Protein AF-A0A401GFE0-F1 (afdb_monomer)

Secondary structure (DSSP, 8-state):
-PPEEEETTT--TTT--SSSSS-BS-HHHHHHHHTTS-EEEESSTTSPPBPPPHHHHHHHHHHHHHHHHHHHHHHHHHHHHHHHHHHHHHHHHHHTT------TTSPPPEE--GGG-GGGTTSEEEEEEEEEEEEEETTEEEEEEE-SS-EEEEEEEGGGGSSHHHHH--TT-EEEEEEEEEEPPTT---GGGEEEEEEEEEEEEPPP-GGGSHHHHS-TTS-HHHHHHTHHHHTTSHHHHHHHHHHHHHHHHHHHHHHTTTPEE----SEESS-SS-GGG--EEEETTEEEEE-S--HHHHHHHHHHHSSEEEEEEEE-------SS--SEEEEEEEEEES--HHHHHHHHHHHHHHHHHHHHHSHHHHHHHHHH-TT--PPPSSPEEEEHHHHHHHHHHTT--EE-B-TTSPBPB-TTSSB-EE---TT----HHHHHHHHHHHTS-EEEE--BGGGS-TTBPBPSS---SS--BBSEEEEEETTTEEEEEEEEB---HHHHHHHHHHTT--SGGGHHHHHHHHSS---EEEEEEEHHHHHHHHHTPPPPSS--B-TTT--B-------SS---PPP---TT---S--SPP---HHHHHHHHHHHHHHHHHHHHTS-SS--HHHHHHHHHHHHHHHHH-S-HHHHHHHHHHHHHSPPP-S-HHHHHHHHHHHHHHHHHHTTPPPP-GGGHHHHH-----S--TT--------TT-TT--TTB-TTT-PBPPSS--

Organism: NCBI:txid139825

pLDDT: mean 83.38, std 16.64, range [25.67, 98.81]

Solvent-accessible surface area (backbone atoms only — not comparable to full-atom values): 41837 Å² total; per-residue (Å²): 128,73,68,31,26,26,23,64,68,79,31,31,76,88,80,34,78,24,37,90,92,35,14,15,24,40,67,21,59,48,38,56,75,57,54,89,48,56,54,29,36,26,74,45,90,89,53,71,73,35,74,66,52,73,68,56,50,56,53,21,49,59,45,16,57,51,50,49,55,51,48,54,49,50,52,49,55,51,50,54,51,50,53,51,49,54,52,51,53,50,52,46,61,57,12,65,73,50,78,85,71,78,67,84,88,54,76,82,56,46,74,54,57,65,65,67,41,76,92,43,56,77,33,43,31,30,40,62,31,28,28,71,42,77,46,80,54,95,69,35,34,40,34,33,34,30,64,88,63,39,51,38,39,33,40,26,50,62,73,64,37,49,18,39,65,53,75,64,62,37,58,64,15,28,35,41,43,28,24,41,26,38,68,51,58,91,96,60,87,47,50,89,52,29,35,32,46,44,75,37,69,48,79,76,44,84,37,55,60,74,79,66,13,63,69,65,76,50,51,96,82,56,52,71,68,58,48,44,62,42,29,76,60,48,47,72,38,72,66,50,37,41,50,55,53,44,50,56,50,48,57,51,28,42,53,51,38,41,46,75,68,68,33,43,81,54,85,74,74,51,72,30,85,72,78,74,85,58,80,84,30,56,48,75,48,77,57,91,90,36,82,32,27,44,27,62,62,60,59,71,57,45,60,65,38,30,94,79,66,42,31,32,30,35,78,44,70,22,30,39,50,62,98,61,91,56,80,78,63,56,51,56,41,53,32,39,35,38,32,40,62,77,47,53,66,66,53,51,54,53,48,53,51,48,43,56,53,47,21,52,47,54,38,58,71,37,69,67,46,33,49,42,34,44,70,54,20,75,82,70,70,84,83,73,80,80,63,45,77,40,45,42,70,57,45,39,52,50,34,45,78,69,71,48,61,45,70,35,58,48,101,85,70,47,77,38,58,42,101,86,70,45,73,32,73,36,72,64,53,94,88,60,80,77,50,74,69,60,45,28,54,50,30,46,73,67,66,45,47,31,37,41,25,44,43,48,47,91,83,47,62,72,59,52,18,66,46,84,90,55,50,88,71,95,53,51,27,18,42,32,38,33,39,27,34,45,93,67,18,74,36,31,47,32,32,26,41,57,44,48,53,69,61,45,55,50,31,30,60,72,75,70,48,77,58,77,88,40,47,75,59,56,42,48,37,69,71,75,50,57,51,27,34,37,38,41,26,47,53,66,48,54,49,23,59,51,34,69,44,76,63,80,71,88,61,46,54,42,86,84,77,21,46,68,78,69,88,74,90,76,70,94,62,76,79,74,71,81,76,80,74,74,88,83,81,89,85,72,64,73,36,56,77,61,86,52,67,67,60,49,52,51,51,49,54,53,48,53,51,52,51,51,39,49,23,69,65,39,52,65,80,50,53,73,67,57,31,52,50,52,47,48,48,58,59,50,43,26,24,65,32,73,38,19,62,59,14,51,52,48,43,53,46,43,72,67,53,62,81,45,53,76,21,14,66,46,26,32,50,44,52,45,51,55,50,35,58,52,23,57,76,69,74,41,79,77,72,67,70,87,49,47,67,83,74,45,65,81,87,75,75,92,72,71,96,78,73,89,70,78,84,79,82,71,95,77,74,88,80,79,62,87,61,37,40,93,89,78,68,47,74,65,76,94,80,79,135

InterPro domains:
  IPR002312 Aspartyl/Asparaginyl-tRNA synthetase, class IIb [PR01042] (294-306)
  IPR002312 Aspartyl/Asparaginyl-tRNA synthetase, class IIb [PR01042] (310-323)
  IPR002312 Aspartyl/Asparaginyl-tRNA synthetase, class IIb [PR01042] (482-498)
  IPR002312 Aspartyl/Asparaginyl-tRNA synthetase, class IIb [PR01042] (522-536)
  IPR004364 Aminoacyl-tRNA synthetase, class II (D/K/N) [PF00152] (225-542)
  IPR004365 OB-fold nucleic acid binding domain, AA-tRNA synthetase-type [PF01336] (126-204)
  IPR004522 Asparagine-tRNA ligase [TIGR00457] (120-543)
  IPR006195 Aminoacyl-tRNA synthetase, class II [PS50862] (244-559)
  IPR012340 Nucleic acid-binding, OB-fold [G3DSA:2.40.50.140] (96-210)
  IPR012340 Nucleic acid-binding, OB-fold [SSF50249] (94-208)
  IPR017905 ERV/ALR sulfhydryl oxidase domain [PF04777] (60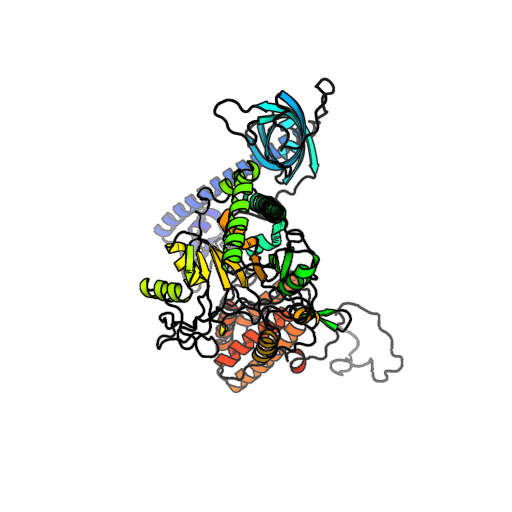5-696)
  IPR017905 ERV/ALR sulfhydryl oxidase domain [PS51324] (596-696)
  IPR036774 ERV/ALR sulfhydryl oxidase domain superfamily [G3DSA:1.20.120.310] (593-706)
  IPR036774 ERV/ALR sulfhydryl oxidase domain superfamily [SSF69000] (595-703)
  IPR045864 Class II Aminoacyl-tRNA synthetase/Biotinyl protein ligase (BPL) and lipoyl protein ligase (LPL) [G3DSA:3.30.930.10] (216-549)
  IPR045864 Class II Aminoacyl-tRNA synthetase/Biotinyl protein ligase (BPL) and lipoyl protein ligase (LPL) [SSF55681] (225-541)
  IPR048952 Asparagine--tRNA ligase, N-terminal domain [PF20917] (20-107)

Structure (mmCIF, N/CA/C/O backbone):
data_AF-A0A401GFE0-F1
#
_entry.id   AF-A0A401GFE0-F1
#
loop_
_atom_site.group_PDB
_atom_site.id
_atom_site.type_symbol
_atom_site.label_atom_id
_atom_site.label_alt_id
_atom_site.label_comp_id
_atom_site.label_asym_id
_atom_site.label_entity_id
_atom_site.label_seq_id
_atom_site.pdbx_PDB_ins_code
_atom_site.Cartn_x
_atom_site.Cartn_y
_atom_site.Cartn_z
_atom_site.occupancy
_atom_site.B_iso_or_equiv
_atom_site.auth_seq_id
_atom_site.auth_comp_id
_atom_site.auth_asym_id
_atom_site.auth_atom_id
_atom_site.pdbx_PDB_model_num
ATOM 1 N N . MET A 1 1 ? 7.382 19.260 73.374 1.00 53.31 1 MET A N 1
ATOM 2 C CA . MET A 1 1 ? 7.246 19.299 71.902 1.00 53.31 1 MET A CA 1
ATOM 3 C C . MET A 1 1 ? 8.637 19.106 71.333 1.00 53.31 1 MET A C 1
ATOM 5 O O . MET A 1 1 ? 9.544 19.758 71.833 1.00 53.31 1 MET A O 1
ATOM 9 N N . ALA A 1 2 ? 8.827 18.162 70.412 1.00 71.62 2 ALA A N 1
ATOM 10 C CA . ALA A 1 2 ? 10.129 17.953 69.784 1.00 71.62 2 ALA A CA 1
ATOM 11 C C . ALA A 1 2 ? 10.441 19.132 68.850 1.00 71.62 2 ALA A C 1
ATOM 13 O O . ALA A 1 2 ? 9.547 19.607 68.150 1.00 71.62 2 ALA A O 1
ATOM 14 N N . THR A 1 3 ? 11.679 19.619 68.876 1.00 81.31 3 THR A N 1
ATOM 15 C CA . THR A 1 3 ? 12.129 20.688 67.980 1.00 81.31 3 THR A CA 1
ATOM 16 C C . THR A 1 3 ? 12.295 20.133 66.569 1.00 81.31 3 THR A C 1
ATOM 18 O O . THR A 1 3 ? 13.012 19.150 66.373 1.00 81.31 3 THR A O 1
ATOM 21 N N . ILE A 1 4 ? 11.628 20.751 65.597 1.00 87.31 4 ILE A N 1
ATOM 22 C CA . ILE A 1 4 ? 11.638 20.328 64.196 1.00 87.31 4 ILE A CA 1
ATOM 23 C C . ILE A 1 4 ? 12.771 21.032 63.456 1.00 87.31 4 ILE A C 1
ATOM 25 O O . ILE A 1 4 ? 12.915 22.248 63.546 1.00 87.31 4 ILE A O 1
ATOM 29 N N . HIS A 1 5 ? 13.565 20.268 62.714 1.00 85.50 5 HIS A N 1
ATOM 30 C CA . HIS A 1 5 ? 14.725 20.769 61.985 1.00 85.50 5 HIS A CA 1
ATOM 31 C C . HIS A 1 5 ? 14.401 20.909 60.496 1.00 85.50 5 HIS A C 1
ATOM 33 O O . HIS A 1 5 ? 13.851 19.992 59.879 1.00 85.50 5 HIS A O 1
ATOM 39 N N . VAL A 1 6 ? 14.735 22.069 59.933 1.00 83.50 6 VAL A N 1
ATOM 40 C CA . VAL A 1 6 ? 14.603 22.390 58.511 1.00 83.50 6 VAL A CA 1
ATOM 41 C C . VAL A 1 6 ? 15.976 22.735 57.951 1.00 83.50 6 VAL A C 1
ATOM 43 O O . VAL A 1 6 ? 16.683 23.586 58.485 1.00 83.50 6 VAL A O 1
ATOM 46 N N . ASP A 1 7 ? 16.345 22.092 56.858 1.00 84.19 7 ASP A N 1
ATOM 47 C CA . ASP A 1 7 ? 17.557 22.377 56.110 1.00 84.19 7 ASP A CA 1
ATOM 48 C C . ASP A 1 7 ? 17.154 22.748 54.686 1.00 84.19 7 ASP A C 1
ATOM 50 O O . ASP A 1 7 ? 16.790 21.885 53.888 1.00 84.19 7 ASP A O 1
ATOM 54 N N . GLU A 1 8 ? 17.218 24.044 54.369 1.00 82.12 8 GLU A N 1
ATOM 55 C CA . GLU A 1 8 ? 16.790 24.568 53.064 1.00 82.12 8 GLU A CA 1
ATOM 56 C C . GLU A 1 8 ? 17.655 24.049 51.900 1.00 82.12 8 GLU A C 1
ATOM 58 O O . GLU A 1 8 ? 17.261 24.160 50.738 1.00 82.12 8 GLU A O 1
ATOM 63 N N . SER A 1 9 ? 18.823 23.474 52.203 1.00 78.44 9 SER A N 1
ATOM 64 C CA . SER A 1 9 ? 19.829 23.055 51.227 1.00 78.44 9 SER A CA 1
ATOM 65 C C . SER A 1 9 ? 19.937 21.538 51.048 1.00 78.44 9 SER A C 1
ATOM 67 O O . SER A 1 9 ? 20.085 21.078 49.917 1.00 78.44 9 SER A O 1
ATOM 69 N N . ALA A 1 10 ? 19.844 20.762 52.131 1.00 80.19 10 ALA A N 1
ATOM 70 C CA . ALA A 1 10 ? 20.035 19.308 52.128 1.00 80.19 10 ALA A CA 1
ATOM 71 C C . ALA A 1 10 ? 18.836 18.509 52.679 1.00 80.19 10 ALA A C 1
ATOM 73 O O . ALA A 1 10 ? 18.886 17.279 52.703 1.00 80.19 10 ALA A O 1
ATOM 74 N N . GLY A 1 11 ? 17.774 19.179 53.138 1.00 83.56 11 GLY A N 1
ATOM 75 C CA . GLY A 1 11 ? 16.557 18.531 53.629 1.00 83.56 11 GLY A CA 1
ATOM 76 C C . GLY A 1 11 ? 15.670 17.977 52.511 1.00 83.56 11 GLY A C 1
ATOM 77 O O . GLY A 1 11 ? 15.859 18.279 51.333 1.00 83.56 11 GLY A O 1
ATOM 78 N N . SER A 1 12 ? 14.666 17.183 52.892 1.00 80.88 12 SER A N 1
ATOM 79 C CA . SER A 1 12 ? 13.661 16.629 51.972 1.00 80.88 12 SER A CA 1
ATOM 80 C C . SER A 1 12 ? 12.264 16.747 52.573 1.00 80.88 12 SER A C 1
ATOM 82 O O . SER A 1 12 ? 12.030 16.297 53.694 1.00 80.88 12 SER A O 1
ATOM 84 N N . ASP A 1 13 ? 11.319 17.323 51.830 1.00 83.06 13 ASP A N 1
ATOM 85 C CA . ASP A 1 13 ? 9.907 17.371 52.238 1.00 83.06 13 ASP A CA 1
ATOM 86 C C . ASP A 1 13 ? 9.163 16.052 51.953 1.00 83.06 13 ASP A C 1
ATOM 88 O O . ASP A 1 13 ? 8.099 15.813 52.511 1.00 83.06 13 ASP A O 1
ATOM 92 N N . GLU A 1 14 ? 9.718 15.157 51.131 1.00 78.25 14 GLU A N 1
ATOM 93 C CA . GLU A 1 14 ? 9.094 13.861 50.819 1.00 78.25 14 GLU A CA 1
ATOM 94 C C . GLU A 1 14 ? 9.527 12.750 51.786 1.00 78.25 14 GLU A C 1
ATOM 96 O O . GLU A 1 14 ? 8.720 11.909 52.177 1.00 78.25 14 GLU A O 1
ATOM 101 N N . SER A 1 15 ? 10.801 12.747 52.190 1.00 81.31 15 SER A N 1
ATOM 102 C CA . SER A 1 15 ? 11.405 11.684 53.011 1.00 81.31 15 SER A CA 1
ATOM 103 C C . SER A 1 15 ? 11.910 12.157 54.379 1.00 81.31 15 SER A C 1
ATOM 105 O O . SER A 1 15 ? 12.318 11.330 55.201 1.00 81.31 15 SER A O 1
ATOM 107 N N . GLY A 1 16 ? 11.915 13.470 54.632 1.00 81.25 16 GLY A N 1
ATOM 108 C CA . GLY A 1 16 ? 12.325 14.052 55.908 1.00 81.25 16 GLY A CA 1
ATOM 109 C C . GLY A 1 16 ? 11.362 13.699 57.039 1.00 81.25 16 GLY A C 1
ATOM 110 O O . GLY A 1 16 ? 10.165 13.506 56.835 1.00 81.25 16 GLY A O 1
ATOM 111 N N . LYS A 1 17 ? 11.889 13.610 58.263 1.00 81.88 17 LYS A N 1
ATOM 112 C CA . LYS A 1 17 ? 11.097 13.366 59.483 1.00 81.88 17 LYS A CA 1
ATOM 113 C C . LYS A 1 17 ? 11.095 14.562 60.433 1.00 81.88 17 LYS A C 1
ATOM 115 O O . LYS A 1 17 ? 10.348 14.556 61.411 1.00 81.88 17 LYS A O 1
ATOM 120 N N . GLY A 1 18 ? 11.880 15.599 60.138 1.00 78.38 18 GLY A N 1
ATOM 121 C CA . GLY A 1 18 ? 12.027 16.786 60.979 1.00 78.38 18 GLY A CA 1
ATOM 122 C C . GLY A 1 18 ? 13.020 16.609 62.125 1.00 78.38 18 GLY A C 1
ATOM 123 O O . GLY A 1 18 ? 13.022 17.420 63.051 1.00 78.38 18 GLY A O 1
ATOM 124 N N . THR A 1 19 ? 13.849 15.563 62.082 1.00 83.19 19 THR A N 1
ATOM 125 C CA . THR A 1 19 ? 14.964 15.364 63.019 1.00 83.19 19 THR A CA 1
ATOM 126 C C . THR A 1 19 ? 16.244 15.988 62.451 1.00 83.19 19 THR A C 1
ATOM 128 O O . THR A 1 19 ? 16.296 16.245 61.248 1.00 83.19 19 THR A O 1
ATOM 131 N N . PRO A 1 20 ? 17.286 16.239 63.263 1.00 79.00 20 PRO A N 1
ATOM 132 C CA . PRO A 1 20 ? 18.558 16.772 62.766 1.00 79.00 20 PRO A CA 1
ATOM 133 C C . PRO A 1 20 ? 19.199 15.923 61.657 1.00 79.00 20 PRO A C 1
ATOM 135 O O . PRO A 1 20 ? 19.878 16.464 60.788 1.00 79.00 20 PRO A O 1
ATOM 138 N N . GLU A 1 21 ? 18.979 14.605 61.690 1.00 81.62 21 GLU A N 1
ATOM 139 C CA . GLU A 1 21 ? 19.520 13.628 60.737 1.00 81.62 21 GLU A CA 1
ATOM 140 C C . GLU A 1 21 ? 18.682 13.532 59.453 1.00 81.62 21 GLU A C 1
ATOM 142 O O . GLU A 1 21 ? 19.208 13.172 58.403 1.00 81.62 21 GLU A O 1
ATOM 147 N N . LEU A 1 22 ? 17.383 13.845 59.533 1.00 83.88 22 LEU A N 1
ATOM 148 C CA . LEU A 1 22 ? 16.439 13.852 58.410 1.00 83.88 22 LEU A CA 1
ATOM 149 C C . LEU A 1 22 ? 15.568 15.121 58.459 1.00 83.88 22 LEU A C 1
ATOM 151 O O . LEU A 1 22 ? 14.362 15.029 58.745 1.00 83.88 22 LEU A O 1
ATOM 155 N N . PRO A 1 23 ? 16.157 16.308 58.225 1.00 85.38 23 PRO A N 1
ATOM 156 C CA . PRO A 1 23 ? 15.435 17.569 58.301 1.00 85.38 23 PRO A CA 1
ATOM 157 C C . PRO A 1 23 ? 14.469 17.726 57.121 1.00 85.38 23 PRO A C 1
ATOM 159 O O . PRO A 1 23 ? 14.695 17.195 56.029 1.00 85.38 23 PRO A O 1
ATOM 162 N N . TYR A 1 24 ? 13.390 18.480 57.332 1.00 86.38 24 TYR A N 1
ATOM 163 C CA . TYR A 1 24 ? 12.534 18.910 56.220 1.00 86.38 24 TYR A CA 1
ATOM 164 C C . TYR A 1 24 ? 13.281 19.914 55.342 1.00 86.38 24 TYR A C 1
ATOM 166 O O . TYR A 1 24 ? 14.195 20.589 55.812 1.00 86.38 24 TYR A O 1
ATOM 174 N N . GLN A 1 25 ? 12.893 20.033 54.076 1.00 86.31 25 GLN A N 1
ATOM 175 C CA . GLN A 1 25 ? 13.513 20.980 53.154 1.00 86.31 25 GLN A CA 1
ATOM 176 C C . GLN A 1 25 ? 12.925 22.380 53.308 1.00 86.31 25 GLN A C 1
ATOM 178 O O . GLN A 1 25 ? 13.643 23.374 53.241 1.00 86.31 25 GLN A O 1
ATOM 183 N N . THR A 1 26 ? 11.611 22.488 53.522 1.00 85.81 26 THR A N 1
ATOM 184 C CA . THR A 1 26 ? 10.942 23.788 53.580 1.00 85.81 26 THR A CA 1
ATOM 185 C C . THR A 1 26 ? 10.274 24.061 54.920 1.00 85.81 26 THR A C 1
ATOM 187 O O . THR A 1 26 ? 9.599 23.230 55.531 1.00 85.81 26 THR A O 1
ATOM 190 N N . LEU A 1 27 ? 10.391 25.318 55.353 1.00 82.12 27 LEU A N 1
ATOM 191 C CA . LEU A 1 27 ? 9.700 25.838 56.534 1.00 82.12 27 LEU A CA 1
ATOM 192 C C . LEU A 1 27 ? 8.173 25.715 56.416 1.00 82.12 27 LEU A C 1
ATOM 194 O O . LEU A 1 27 ? 7.493 25.493 57.413 1.00 82.12 27 LEU A O 1
ATOM 198 N N . ALA A 1 28 ? 7.622 25.855 55.207 1.00 81.06 28 ALA A N 1
ATOM 199 C CA . ALA A 1 28 ? 6.184 25.747 54.970 1.00 81.06 28 ALA A CA 1
ATOM 200 C C . ALA A 1 28 ? 5.670 24.314 55.187 1.00 81.06 28 ALA A C 1
ATOM 202 O O . ALA A 1 28 ? 4.620 24.139 55.804 1.00 81.06 28 ALA A O 1
ATOM 203 N N . PHE A 1 29 ? 6.416 23.302 54.736 1.00 81.44 29 PHE A N 1
ATOM 204 C CA . PHE A 1 29 ? 6.055 21.897 54.920 1.00 81.44 29 PHE A CA 1
ATOM 205 C C . PHE A 1 29 ? 6.208 21.436 56.378 1.00 81.44 29 PHE A C 1
ATOM 207 O O . PHE A 1 29 ? 5.350 20.725 56.907 1.00 81.44 29 PHE A O 1
ATOM 214 N N . ALA A 1 30 ? 7.245 21.916 57.073 1.00 80.44 30 ALA A N 1
ATOM 215 C CA . ALA A 1 30 ? 7.428 21.665 58.501 1.00 80.44 30 ALA A CA 1
ATOM 216 C C . ALA A 1 30 ? 6.275 22.237 59.351 1.00 80.44 30 ALA A C 1
ATOM 218 O O . ALA A 1 30 ? 5.752 21.539 60.223 1.00 80.44 30 ALA A O 1
ATOM 219 N N . ILE A 1 31 ? 5.827 23.468 59.060 1.00 82.38 31 ILE A N 1
ATOM 220 C CA . ILE A 1 31 ? 4.653 24.083 59.711 1.00 82.38 31 ILE A CA 1
ATOM 221 C C . ILE A 1 31 ? 3.366 23.328 59.354 1.00 82.38 31 ILE A C 1
ATOM 223 O O . ILE A 1 31 ? 2.536 23.097 60.227 1.00 82.38 31 ILE A O 1
ATOM 227 N N . PHE A 1 32 ? 3.204 22.915 58.096 1.00 82.56 32 PHE A N 1
ATOM 228 C CA . PHE A 1 32 ? 2.047 22.134 57.646 1.00 82.56 32 PHE A CA 1
ATOM 229 C C . PHE A 1 32 ? 1.917 20.785 58.377 1.00 82.56 32 PHE A C 1
ATOM 231 O O . PHE A 1 32 ? 0.809 20.366 58.705 1.00 82.56 32 PHE A O 1
ATOM 238 N N . THR A 1 33 ? 3.040 20.124 58.669 1.00 80.19 33 THR A N 1
ATOM 239 C CA . THR A 1 33 ? 3.055 18.774 59.257 1.00 80.19 33 THR A CA 1
ATOM 240 C C . THR A 1 33 ? 3.009 18.789 60.790 1.00 80.19 33 THR A C 1
ATOM 242 O O . THR A 1 33 ? 2.347 17.947 61.392 1.00 80.19 33 THR A O 1
ATOM 245 N N . HIS A 1 34 ? 3.688 19.747 61.437 1.00 79.88 34 HIS A N 1
ATOM 246 C CA . HIS A 1 34 ? 3.883 19.775 62.902 1.00 79.88 34 HIS A CA 1
ATOM 247 C C . HIS A 1 34 ? 3.274 21.000 63.600 1.00 79.88 34 HIS A C 1
ATOM 249 O O . HIS A 1 34 ? 3.451 21.184 64.811 1.00 79.88 34 HIS A O 1
ATOM 255 N N . GLY A 1 35 ? 2.554 21.844 62.858 1.00 75.06 35 GLY A N 1
ATOM 256 C CA . GLY A 1 35 ? 1.818 22.990 63.383 1.00 75.06 35 GLY A CA 1
ATOM 257 C C . GLY A 1 35 ? 2.715 24.028 64.063 1.00 75.06 35 GLY A C 1
ATOM 258 O O . GLY A 1 35 ? 3.633 24.576 63.458 1.00 75.06 35 GLY A O 1
ATOM 259 N N . ALA A 1 36 ? 2.425 24.329 65.333 1.00 65.50 36 ALA A N 1
ATOM 260 C CA . ALA A 1 36 ? 3.099 25.365 66.125 1.00 65.50 36 ALA A CA 1
ATOM 261 C C . ALA A 1 36 ? 4.305 24.857 66.946 1.00 65.50 36 ALA A C 1
ATOM 263 O O . ALA A 1 36 ? 4.697 25.500 67.920 1.00 65.50 36 ALA A O 1
ATOM 264 N N . SER A 1 37 ? 4.873 23.701 66.591 1.00 78.38 37 SER A N 1
ATOM 265 C CA . SER A 1 37 ? 6.071 23.171 67.256 1.00 78.38 37 SER A CA 1
ATOM 266 C C . SER A 1 37 ? 7.282 24.099 67.046 1.00 78.38 37 SER A C 1
ATOM 268 O O . SER A 1 37 ? 7.336 24.786 66.026 1.00 78.38 37 SER A O 1
ATOM 270 N N . PRO A 1 38 ? 8.264 24.147 67.970 1.00 78.94 38 PRO A N 1
ATOM 271 C CA . PRO A 1 38 ? 9.480 24.937 67.774 1.00 78.94 38 PRO A CA 1
ATOM 272 C C . PRO A 1 38 ? 10.244 24.442 66.538 1.00 78.94 38 PRO A C 1
ATOM 274 O O . PRO A 1 38 ? 10.529 23.248 66.444 1.00 78.94 38 PRO A O 1
ATOM 277 N N . ILE A 1 39 ? 10.562 25.336 65.597 1.00 83.06 39 ILE A N 1
ATOM 278 C CA . ILE A 1 39 ? 11.277 25.002 64.356 1.00 83.06 39 ILE A CA 1
ATOM 279 C C . ILE A 1 39 ? 12.635 25.690 64.371 1.00 83.06 39 ILE A C 1
ATOM 281 O O . ILE A 1 39 ? 12.700 26.894 64.605 1.00 83.06 39 ILE A O 1
ATOM 285 N N . LEU A 1 40 ? 13.693 24.944 64.070 1.00 84.69 40 LEU A N 1
ATOM 286 C CA . LEU A 1 40 ? 15.004 25.499 63.767 1.00 84.69 40 LEU A CA 1
ATOM 287 C C . LEU A 1 40 ? 15.320 25.282 62.28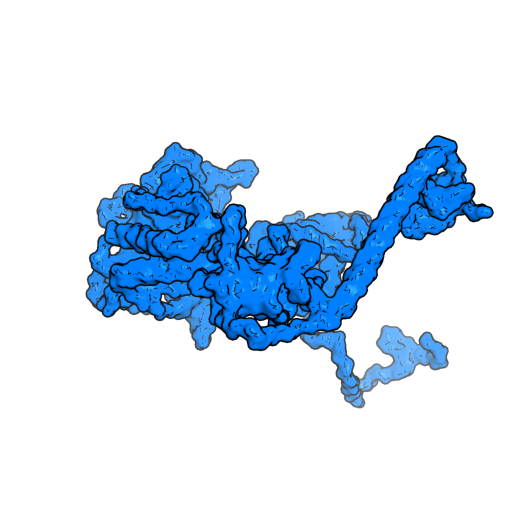9 1.00 84.69 40 LEU A C 1
ATOM 289 O O . LEU A 1 40 ? 15.122 24.189 61.761 1.00 84.69 40 LEU A O 1
ATOM 293 N N . SER A 1 41 ? 15.823 26.316 61.625 1.00 81.88 41 SER A N 1
ATOM 294 C CA . SER A 1 41 ? 16.206 26.278 60.216 1.00 81.88 41 SER A CA 1
ATOM 295 C C . SER A 1 41 ? 17.681 26.588 60.029 1.00 81.88 41 SER A C 1
ATOM 297 O O . SER A 1 41 ? 18.217 27.459 60.711 1.00 81.88 41 SER A O 1
ATOM 299 N N . ARG A 1 42 ? 18.316 25.948 59.052 1.00 82.88 42 ARG A N 1
ATOM 300 C CA . ARG A 1 42 ? 19.621 26.358 58.528 1.00 82.88 42 ARG A CA 1
ATOM 301 C C . ARG A 1 42 ? 19.582 26.432 57.006 1.00 82.88 42 ARG A C 1
ATOM 303 O O . ARG A 1 42 ? 18.803 25.733 56.360 1.00 82.88 42 ARG A O 1
ATOM 310 N N . LYS A 1 43 ? 20.422 27.300 56.447 1.00 76.25 43 LYS A N 1
ATOM 311 C CA . LYS A 1 43 ? 20.538 27.532 54.996 1.00 76.25 43 LYS A CA 1
ATOM 312 C C . LYS A 1 43 ? 21.767 26.886 54.367 1.00 76.25 43 LYS A C 1
ATOM 314 O O . LYS A 1 43 ? 21.828 26.767 53.151 1.00 76.25 43 LYS A O 1
ATOM 319 N N . ASP A 1 44 ? 22.737 26.526 55.199 1.00 74.31 44 ASP A N 1
ATOM 320 C CA . ASP A 1 44 ? 23.988 25.889 54.809 1.00 74.31 44 ASP A CA 1
ATOM 321 C C . ASP A 1 44 ? 24.100 24.562 55.581 1.00 74.31 44 ASP A C 1
ATOM 323 O O . ASP A 1 44 ? 23.890 24.577 56.803 1.00 74.31 44 ASP A O 1
ATOM 327 N N . PRO A 1 45 ? 24.442 23.429 54.936 1.00 70.88 45 PRO A N 1
ATOM 328 C CA . PRO A 1 45 ? 24.566 22.134 55.609 1.00 70.88 45 PRO A CA 1
ATOM 329 C C . PRO A 1 45 ? 25.632 22.120 56.717 1.00 70.88 45 PRO A C 1
ATOM 331 O O . PRO A 1 45 ? 25.572 21.289 57.627 1.00 70.88 45 PRO A O 1
ATOM 334 N N . SER A 1 46 ? 26.608 23.031 56.640 1.00 71.75 46 SER A N 1
ATOM 335 C CA . SER A 1 46 ? 27.683 23.220 57.621 1.00 71.75 46 SER A CA 1
ATOM 336 C C . SER A 1 46 ? 27.354 24.254 58.710 1.00 71.75 46 SER A C 1
ATOM 338 O O . SER A 1 46 ? 28.103 24.390 59.678 1.00 71.75 46 SER A O 1
ATOM 340 N N . GLY A 1 47 ? 26.229 24.966 58.578 1.00 72.00 47 GLY A N 1
ATOM 341 C CA . GLY A 1 47 ? 25.779 25.998 59.509 1.00 72.00 47 GLY A CA 1
ATOM 342 C C . GLY A 1 47 ? 25.028 25.459 60.731 1.00 72.00 47 GLY A C 1
ATOM 343 O O . GLY A 1 47 ? 24.519 24.333 60.750 1.00 72.00 47 GLY A O 1
ATOM 344 N N . THR A 1 48 ? 24.930 26.300 61.762 1.00 77.75 48 THR A N 1
ATOM 345 C CA . THR A 1 48 ? 24.127 26.041 62.962 1.00 77.75 48 THR A CA 1
ATOM 346 C C . THR A 1 48 ? 22.639 26.251 62.695 1.00 77.75 48 THR A C 1
ATOM 348 O O . THR A 1 48 ? 22.242 27.115 61.919 1.00 77.75 48 THR A O 1
ATOM 351 N N . TYR A 1 49 ? 21.809 25.450 63.357 1.00 80.56 49 TYR A N 1
ATOM 352 C CA . TYR A 1 49 ? 20.357 25.576 63.316 1.00 80.56 49 TYR A CA 1
ATOM 353 C C . TYR A 1 49 ? 19.903 26.799 64.124 1.00 80.56 49 TYR A C 1
ATOM 355 O O . TYR A 1 49 ? 20.183 26.890 65.318 1.00 80.56 49 TYR A O 1
ATOM 363 N N . GLU A 1 50 ? 19.195 27.724 63.478 1.00 81.88 50 GLU A N 1
ATOM 364 C CA . GLU A 1 50 ? 18.751 28.992 64.067 1.00 81.88 50 GLU A CA 1
ATOM 365 C C . GLU A 1 50 ? 17.226 29.123 64.042 1.00 81.88 50 GLU A C 1
ATOM 367 O O . GLU A 1 50 ? 16.543 28.522 63.207 1.00 81.88 50 GLU A O 1
ATOM 372 N N . GLU A 1 51 ? 16.670 29.937 64.944 1.00 80.81 51 GLU A N 1
ATOM 373 C CA . GLU A 1 51 ? 15.244 30.256 64.903 1.00 80.81 51 GLU A CA 1
ATOM 374 C C . GLU A 1 51 ? 14.906 31.077 63.641 1.00 80.81 51 GLU A C 1
ATOM 376 O O . GLU A 1 51 ? 15.510 32.129 63.397 1.00 80.81 51 GLU A O 1
ATOM 381 N N . PRO A 1 52 ? 13.923 30.646 62.828 1.00 78.56 52 PRO A N 1
ATOM 382 C CA . PRO A 1 52 ? 13.539 31.365 61.624 1.00 78.56 52 PRO A CA 1
ATOM 383 C C . PRO A 1 52 ? 12.995 32.761 61.953 1.00 78.56 52 PRO A C 1
ATOM 385 O O . PRO A 1 52 ? 12.180 32.943 62.858 1.00 78.56 52 PRO A O 1
ATOM 388 N N . THR A 1 53 ? 13.381 33.761 61.159 1.00 79.25 53 THR A N 1
ATOM 389 C CA . THR A 1 53 ? 12.886 35.140 61.324 1.00 79.25 53 THR A CA 1
ATOM 390 C C . THR A 1 53 ? 11.350 35.231 61.272 1.00 79.25 53 THR A C 1
ATOM 392 O O . THR A 1 53 ? 10.680 34.497 60.541 1.00 79.25 53 THR A O 1
ATOM 395 N N . GLN A 1 54 ? 10.768 36.205 61.983 1.00 73.38 54 GLN A N 1
ATOM 396 C CA . GLN A 1 54 ? 9.309 36.423 62.024 1.00 73.38 54 GLN A CA 1
ATOM 397 C C . GLN A 1 54 ? 8.675 36.632 60.631 1.00 73.38 54 GLN A C 1
ATOM 399 O O . GLN A 1 54 ? 7.536 36.224 60.387 1.00 73.38 54 GLN A O 1
ATOM 404 N N . SER A 1 55 ? 9.407 37.229 59.683 1.00 74.44 55 SER A N 1
ATOM 405 C CA . SER A 1 55 ? 8.958 37.391 58.293 1.00 74.44 55 SER A CA 1
ATOM 406 C C . SER A 1 55 ? 8.927 36.060 57.529 1.00 74.44 55 SER A C 1
ATOM 408 O O . SER A 1 55 ? 7.964 35.799 56.800 1.00 74.44 55 SER A O 1
ATOM 410 N N . ALA A 1 56 ? 9.926 35.194 57.736 1.00 74.12 56 ALA A N 1
ATOM 411 C CA . ALA A 1 56 ? 9.981 33.850 57.165 1.00 74.12 56 ALA A CA 1
ATOM 412 C C . ALA A 1 56 ? 8.861 32.957 57.718 1.00 74.12 56 ALA A C 1
ATOM 414 O O . ALA A 1 56 ? 8.166 32.314 56.934 1.00 74.12 56 ALA A O 1
ATOM 415 N N . LEU A 1 57 ? 8.590 33.007 59.029 1.00 77.00 57 LEU A N 1
ATOM 416 C CA . LEU A 1 57 ? 7.476 32.282 59.655 1.00 77.00 57 LEU A CA 1
ATOM 417 C C . LEU A 1 57 ? 6.112 32.718 59.103 1.00 77.00 57 LEU A C 1
ATOM 419 O O . LEU A 1 57 ? 5.257 31.878 58.831 1.00 77.00 57 LEU A O 1
ATOM 423 N N . LYS A 1 58 ? 5.894 34.021 58.876 1.00 76.19 58 LYS A N 1
ATOM 424 C CA . LYS A 1 58 ? 4.635 34.527 58.296 1.00 76.19 58 LYS A CA 1
ATOM 425 C C . LYS A 1 58 ? 4.438 34.070 56.844 1.00 76.19 58 LYS A C 1
ATOM 427 O O . LYS A 1 58 ? 3.323 33.721 56.457 1.00 76.19 58 LYS A O 1
ATOM 432 N N . LYS A 1 59 ? 5.511 34.050 56.043 1.00 79.00 59 LYS A N 1
ATOM 433 C CA . LYS A 1 59 ? 5.491 33.542 54.660 1.00 79.00 59 LYS A CA 1
ATOM 434 C C . LYS A 1 59 ? 5.279 32.026 54.622 1.00 79.00 59 LYS A C 1
ATOM 436 O O . LYS A 1 59 ? 4.485 31.550 53.815 1.00 79.00 59 LYS A O 1
ATOM 441 N N . ALA A 1 60 ? 5.934 31.294 55.518 1.00 79.00 60 ALA A N 1
ATOM 442 C CA . ALA A 1 60 ? 5.812 29.849 55.647 1.00 79.00 60 ALA A CA 1
ATOM 443 C C . ALA A 1 60 ? 4.414 29.421 56.120 1.00 79.00 60 ALA A C 1
ATOM 445 O O . ALA A 1 60 ? 3.866 28.491 55.545 1.00 79.00 60 ALA A O 1
ATOM 446 N N . LYS A 1 61 ? 3.777 30.154 57.049 1.00 80.50 61 LYS A N 1
ATOM 447 C CA . LYS A 1 61 ? 2.364 29.943 57.428 1.00 80.50 61 LYS A CA 1
ATOM 448 C C . LYS A 1 61 ? 1.413 30.083 56.238 1.00 80.50 61 LYS A C 1
ATOM 450 O O . LYS A 1 61 ? 0.617 29.193 55.989 1.00 80.50 61 LYS A O 1
ATOM 455 N N . LYS A 1 62 ? 1.565 31.135 55.424 1.00 79.44 62 LYS A N 1
ATOM 456 C CA . LYS A 1 62 ? 0.768 31.296 54.192 1.00 79.44 62 LYS A CA 1
ATOM 457 C C . LYS A 1 62 ? 1.016 30.164 53.179 1.00 79.44 62 LYS A C 1
ATOM 459 O O . LYS A 1 62 ? 0.107 29.789 52.444 1.00 79.44 62 LYS A O 1
ATOM 464 N N . GLY A 1 63 ? 2.245 29.647 53.119 1.00 78.81 63 GLY A N 1
ATOM 465 C CA . GLY A 1 63 ? 2.594 28.466 52.326 1.00 78.81 63 GLY A CA 1
ATOM 466 C C . GLY A 1 63 ? 1.946 27.182 52.856 1.00 78.81 63 GLY A C 1
ATOM 467 O O . GLY A 1 63 ? 1.401 26.418 52.066 1.00 78.81 63 GLY A O 1
ATOM 468 N N . ALA A 1 64 ? 1.936 26.992 54.178 1.00 79.56 64 ALA A N 1
ATOM 469 C CA . ALA A 1 64 ? 1.288 25.874 54.859 1.00 79.56 64 ALA A CA 1
ATOM 470 C C . ALA A 1 64 ? -0.236 25.879 54.645 1.00 79.56 64 ALA A C 1
ATOM 472 O O . ALA A 1 64 ? -0.784 24.856 54.249 1.00 79.56 64 ALA A O 1
ATOM 473 N N . ASP A 1 65 ? -0.894 27.039 54.758 1.00 80.44 65 ASP A N 1
ATOM 474 C CA . ASP A 1 65 ? -2.325 27.194 54.442 1.00 80.44 65 ASP A CA 1
ATOM 475 C C . ASP A 1 65 ? -2.631 26.820 52.974 1.00 80.44 65 ASP A C 1
ATOM 477 O O . ASP A 1 65 ? -3.702 26.309 52.639 1.00 80.44 65 ASP A O 1
ATOM 481 N N . GLY A 1 66 ? -1.690 27.091 52.059 1.00 81.25 66 GLY A N 1
ATOM 482 C CA . GLY A 1 66 ? -1.789 26.703 50.650 1.00 81.25 66 GLY A CA 1
ATOM 483 C C . GLY A 1 66 ? -1.657 25.192 50.429 1.00 81.25 66 GLY A C 1
ATOM 484 O O . GLY A 1 66 ? -2.387 24.629 49.610 1.00 81.25 66 GLY A O 1
ATOM 485 N N . LEU A 1 67 ? -0.760 24.535 51.169 1.00 81.12 67 LEU A N 1
ATOM 486 C CA . LEU A 1 67 ? -0.599 23.077 51.168 1.00 81.12 67 LEU A CA 1
ATOM 487 C C . LEU A 1 67 ? -1.818 22.377 51.779 1.00 81.12 67 LEU A C 1
ATOM 489 O O . LEU A 1 67 ? -2.283 21.383 51.225 1.00 81.12 67 LEU A O 1
ATOM 493 N N . GLU A 1 68 ? -2.392 22.936 52.844 1.00 81.62 68 GLU A N 1
ATOM 494 C CA . GLU A 1 68 ? -3.606 22.425 53.480 1.00 81.62 68 GLU A CA 1
ATOM 495 C C . GLU A 1 68 ? -4.808 22.474 52.538 1.00 81.62 68 GLU A C 1
ATOM 497 O O . GLU A 1 68 ? -5.426 21.440 52.293 1.00 81.62 68 GLU A O 1
ATOM 502 N N . LYS A 1 69 ? -5.050 23.607 51.869 1.00 82.75 69 LYS A N 1
ATOM 503 C CA . LYS A 1 69 ? -6.092 23.699 50.830 1.00 82.75 69 LYS A CA 1
ATOM 504 C C . LYS A 1 69 ? -5.875 22.721 49.673 1.00 82.75 69 LYS A C 1
ATOM 506 O O . LYS A 1 69 ? -6.842 22.225 49.093 1.00 82.75 69 LYS A O 1
ATOM 511 N N . LYS A 1 70 ? -4.618 22.447 49.302 1.00 83.31 70 LYS A N 1
ATOM 512 C CA . LYS A 1 70 ? -4.283 21.467 48.257 1.00 83.31 70 LYS A CA 1
ATOM 513 C C . LYS A 1 70 ? -4.566 20.034 48.728 1.00 83.31 70 LYS A C 1
ATOM 515 O O . LYS A 1 70 ? -5.114 19.266 47.940 1.00 83.31 70 LYS A O 1
ATOM 520 N N . ARG A 1 71 ? -4.258 19.695 49.989 1.00 83.44 71 ARG A N 1
ATOM 521 C CA . ARG A 1 71 ? -4.598 18.401 50.609 1.00 83.44 71 ARG A CA 1
ATOM 522 C C . ARG A 1 71 ? -6.109 18.218 50.698 1.00 83.44 71 ARG A C 1
ATOM 524 O O . ARG A 1 71 ? -6.605 17.220 50.200 1.00 83.44 71 ARG A O 1
ATOM 531 N N . GLU A 1 72 ? -6.838 19.191 51.239 1.00 84.75 72 GLU A N 1
ATOM 532 C CA . GLU A 1 72 ? -8.304 19.134 51.350 1.00 84.75 72 GLU A CA 1
ATOM 533 C C . GLU A 1 72 ? -8.974 18.960 49.982 1.00 84.75 72 GLU A C 1
ATOM 535 O O . GLU A 1 72 ? -9.908 18.172 49.830 1.00 84.75 72 GLU A O 1
ATOM 540 N N . ARG A 1 73 ? -8.478 19.659 48.951 1.00 84.31 73 ARG A N 1
ATOM 541 C CA . ARG A 1 73 ? -8.951 19.474 47.575 1.00 84.31 73 ARG A CA 1
ATOM 542 C C . ARG A 1 73 ? -8.657 18.065 47.057 1.00 84.31 73 ARG A C 1
ATOM 544 O O . ARG A 1 73 ? -9.552 17.455 46.482 1.00 84.31 73 ARG A O 1
ATOM 551 N N . ALA A 1 74 ? -7.443 17.555 47.260 1.00 83.56 74 ALA A N 1
ATOM 552 C CA . ALA A 1 74 ? -7.063 16.208 46.839 1.00 83.56 74 ALA A CA 1
ATOM 553 C C . ALA A 1 74 ? -7.867 15.123 47.577 1.00 83.56 74 ALA A C 1
ATOM 555 O O . ALA A 1 74 ? -8.306 14.163 46.954 1.00 83.56 74 ALA A O 1
ATOM 556 N N . GLU A 1 75 ? -8.123 15.296 48.875 1.00 84.75 75 GLU A N 1
ATOM 557 C CA . GLU A 1 75 ? -8.970 14.413 49.681 1.00 84.75 75 GLU A CA 1
ATOM 558 C C . GLU A 1 75 ? -10.428 14.454 49.221 1.00 84.75 75 GLU A C 1
ATOM 560 O O . GLU A 1 75 ? -11.054 13.402 49.094 1.00 84.75 75 GLU A O 1
ATOM 565 N N . ARG A 1 76 ? -10.969 15.640 48.907 1.00 85.69 76 ARG A N 1
ATOM 566 C CA . ARG A 1 76 ? -12.320 15.770 48.346 1.00 85.69 76 ARG A CA 1
ATOM 567 C C . ARG A 1 76 ? -12.427 15.082 46.988 1.00 85.69 76 ARG A C 1
ATOM 569 O O . ARG A 1 76 ? -13.340 14.291 46.793 1.00 85.69 76 ARG A O 1
ATOM 576 N N . GLU A 1 77 ? -11.479 15.326 46.085 1.00 84.06 77 GLU A N 1
ATOM 577 C CA . GLU A 1 77 ? -11.428 14.677 44.768 1.00 84.06 77 GLU A CA 1
ATOM 578 C C . GLU A 1 77 ? -11.252 13.150 44.894 1.00 84.06 77 GLU A C 1
ATOM 580 O O . GLU A 1 77 ? -11.881 12.390 44.160 1.00 84.06 77 GLU A O 1
ATOM 585 N N . ALA A 1 78 ? -10.440 12.672 45.843 1.00 84.31 78 ALA A N 1
ATOM 586 C CA . ALA A 1 78 ? -10.269 11.245 46.114 1.00 84.31 78 ALA A CA 1
ATOM 587 C C . ALA A 1 78 ? -11.545 10.610 46.687 1.00 84.31 78 ALA A C 1
ATOM 589 O O . ALA A 1 78 ? -11.917 9.509 46.278 1.00 84.31 78 ALA A O 1
ATOM 590 N N . LYS A 1 79 ? -12.240 11.308 47.593 1.00 86.12 79 LYS A N 1
ATOM 591 C CA . LYS A 1 79 ? -13.511 10.860 48.169 1.00 86.12 79 LYS A CA 1
ATOM 592 C C . LYS A 1 79 ? -14.619 10.817 47.118 1.00 86.12 79 LYS A C 1
ATOM 594 O O . LYS A 1 79 ? -15.299 9.802 47.021 1.00 86.12 79 LYS A O 1
ATOM 599 N N . GLU A 1 80 ? -14.748 11.855 46.293 1.00 84.81 80 GLU A N 1
ATOM 600 C CA . GLU A 1 80 ? -15.690 11.894 45.165 1.00 84.81 80 GLU A CA 1
ATOM 601 C C . GLU A 1 80 ? -15.430 10.733 44.189 1.00 84.81 80 GLU A C 1
ATOM 603 O O . GLU A 1 80 ? -16.357 10.000 43.845 1.00 84.81 80 GLU A O 1
ATOM 608 N N . LYS A 1 81 ? -14.164 10.476 43.823 1.00 82.75 81 LYS A N 1
ATOM 609 C CA . LYS A 1 81 ? -13.784 9.325 42.981 1.00 82.75 81 LYS A CA 1
ATOM 610 C C . LYS A 1 81 ? -14.090 7.975 43.636 1.00 82.75 81 LYS A C 1
ATOM 612 O O . LYS A 1 81 ? -14.509 7.041 42.953 1.00 82.75 81 LYS A O 1
ATOM 617 N N . ALA A 1 82 ? -13.873 7.844 44.944 1.00 82.44 82 ALA A N 1
ATOM 618 C CA . ALA A 1 82 ? -14.169 6.617 45.679 1.00 82.44 82 ALA A CA 1
ATOM 619 C C . ALA A 1 82 ? -15.682 6.353 45.764 1.00 82.44 82 ALA A C 1
ATOM 621 O O . ALA A 1 82 ? -16.120 5.223 45.544 1.00 82.44 82 ALA A O 1
ATOM 622 N N . GLU A 1 83 ? -16.485 7.387 46.028 1.00 85.56 83 GLU A N 1
ATOM 623 C CA . GLU A 1 83 ? -17.950 7.311 46.030 1.00 85.56 83 GLU A CA 1
ATOM 624 C C . GLU A 1 83 ? -18.498 6.973 44.635 1.00 85.56 83 GLU A C 1
ATOM 626 O O . GLU A 1 83 ? -19.371 6.111 44.504 1.00 85.56 83 GLU A O 1
ATOM 631 N N . GLU A 1 84 ? -17.949 7.577 43.577 1.00 82.44 84 GLU A N 1
ATOM 632 C CA . GLU A 1 84 ? -18.302 7.264 42.189 1.00 82.44 84 GLU A CA 1
ATOM 633 C C . GLU A 1 84 ? -17.968 5.809 41.830 1.00 82.44 84 GLU A C 1
ATOM 635 O O . GLU A 1 84 ? -18.801 5.105 41.250 1.00 82.44 84 GLU A O 1
ATOM 640 N N . ARG A 1 85 ? -16.790 5.317 42.235 1.00 80.81 85 ARG A N 1
ATOM 641 C CA . ARG A 1 85 ? -16.390 3.918 42.038 1.00 80.81 85 ARG A CA 1
ATOM 642 C C . ARG A 1 85 ? -17.335 2.952 42.750 1.00 80.81 85 ARG A C 1
ATOM 644 O O . ARG A 1 85 ? -17.820 2.017 42.118 1.00 80.81 85 ARG A O 1
ATOM 651 N N . GLN A 1 86 ? -17.652 3.199 44.022 1.00 83.62 86 GLN A N 1
ATOM 652 C CA . GLN A 1 86 ? -18.600 2.365 44.771 1.00 83.62 86 GLN A CA 1
ATOM 653 C C . GLN A 1 86 ? -19.993 2.380 44.138 1.00 83.62 86 GLN A C 1
ATOM 655 O O . GLN A 1 86 ? -20.650 1.342 44.048 1.00 83.62 86 GLN A O 1
ATOM 660 N N . ARG A 1 87 ? -20.458 3.547 43.672 1.00 84.12 87 ARG A N 1
ATOM 661 C CA . ARG A 1 87 ? -21.732 3.659 42.954 1.00 84.12 87 ARG A CA 1
ATOM 662 C C . ARG A 1 87 ? -21.710 2.831 41.670 1.00 84.12 87 ARG A C 1
ATOM 664 O O . ARG A 1 87 ? -22.667 2.107 41.411 1.00 84.12 87 ARG A O 1
ATOM 671 N N . ARG A 1 88 ? -20.627 2.900 40.894 1.00 83.62 88 ARG A N 1
ATOM 672 C CA . ARG A 1 88 ? -20.458 2.127 39.657 1.00 83.62 88 ARG A CA 1
ATOM 673 C C . ARG A 1 88 ? -20.437 0.621 39.921 1.00 83.62 88 ARG A C 1
ATOM 675 O O . ARG A 1 88 ? -21.113 -0.113 39.212 1.00 83.62 88 ARG A O 1
ATOM 682 N N . GLU A 1 89 ? -19.726 0.168 40.950 1.00 86.12 89 GLU A N 1
ATOM 683 C CA . GLU A 1 89 ? -19.685 -1.247 41.349 1.00 86.12 89 GLU A CA 1
ATOM 684 C C . GLU A 1 89 ? -21.073 -1.768 41.755 1.00 86.12 89 GLU A C 1
ATOM 686 O O . GLU A 1 89 ? -21.473 -2.846 41.316 1.00 86.12 89 GLU A O 1
ATOM 691 N N . ARG A 1 90 ? -21.862 -0.980 42.502 1.00 87.62 90 ARG A N 1
ATOM 692 C CA . ARG A 1 90 ? -23.252 -1.344 42.841 1.00 87.62 90 ARG A CA 1
ATOM 693 C C . ARG A 1 90 ? -24.140 -1.469 41.605 1.00 87.62 90 ARG A C 1
ATOM 695 O O . ARG A 1 90 ? -24.856 -2.457 41.478 1.00 87.62 90 ARG A O 1
ATOM 702 N N . VAL A 1 91 ? -24.065 -0.505 40.685 1.00 86.00 91 VAL A N 1
ATOM 703 C CA . VAL A 1 91 ? -24.828 -0.545 39.425 1.00 86.00 91 VAL A CA 1
ATOM 704 C C . VAL A 1 91 ? -24.427 -1.765 38.587 1.00 86.00 91 VAL A C 1
ATOM 706 O O . VAL A 1 91 ? -25.290 -2.432 38.020 1.00 86.00 91 VAL A O 1
ATOM 709 N N . LEU A 1 92 ? -23.137 -2.109 38.548 1.00 87.19 92 LEU A N 1
ATOM 710 C CA . LEU A 1 92 ? -22.656 -3.309 37.862 1.00 87.19 92 LEU A CA 1
ATOM 711 C C . LEU A 1 92 ? -23.194 -4.595 38.505 1.00 87.19 92 LEU A C 1
ATOM 713 O O . LEU A 1 92 ? -23.638 -5.485 37.783 1.00 87.19 92 LEU A O 1
ATOM 717 N N . GLU A 1 93 ? -23.223 -4.703 39.832 1.00 86.94 93 GLU A N 1
ATOM 718 C CA . GLU A 1 93 ? -23.821 -5.864 40.508 1.00 86.94 93 GLU A CA 1
ATOM 719 C C . GLU A 1 93 ? -25.332 -5.982 40.264 1.00 86.94 93 GLU A C 1
ATOM 721 O O . GLU A 1 93 ? -25.848 -7.075 40.026 1.00 86.94 93 GLU A O 1
ATOM 726 N N . GLU A 1 94 ? -26.061 -4.865 40.254 1.00 87.62 94 GLU A N 1
ATOM 727 C CA . GLU A 1 94 ? -27.487 -4.864 39.915 1.00 87.62 94 GLU A CA 1
ATOM 728 C C . GLU A 1 94 ? -27.730 -5.269 38.454 1.00 87.62 94 GLU A C 1
ATOM 730 O O . GLU A 1 94 ? -28.637 -6.058 38.176 1.00 87.62 94 GLU A O 1
ATOM 735 N N . SER A 1 95 ? -26.877 -4.818 37.531 1.00 88.56 95 SER A N 1
ATOM 736 C CA . SER A 1 95 ? -26.982 -5.114 36.096 1.00 88.56 95 SER A CA 1
ATOM 737 C C . SER A 1 95 ? -26.816 -6.598 35.750 1.00 88.56 95 SER A C 1
ATOM 739 O O . SER A 1 95 ? -27.403 -7.068 34.774 1.00 88.56 95 SER A O 1
ATOM 741 N N . LYS A 1 96 ? -26.090 -7.375 36.570 1.00 87.88 96 LYS A N 1
ATOM 742 C CA . LYS A 1 96 ? -25.937 -8.834 36.393 1.00 87.88 96 LYS A CA 1
ATOM 743 C C . LYS A 1 96 ? -27.263 -9.587 36.506 1.00 87.88 96 LYS A C 1
ATOM 745 O O . LYS A 1 96 ? -27.392 -10.689 35.985 1.00 87.88 96 LYS A O 1
ATOM 750 N N . LYS A 1 97 ? -28.262 -8.999 37.172 1.00 88.69 97 LYS A N 1
ATOM 751 C CA . LYS A 1 97 ? -29.609 -9.577 37.300 1.00 88.69 97 LYS A CA 1
ATOM 752 C C . LYS A 1 97 ? -30.449 -9.378 36.035 1.00 88.69 97 LYS A C 1
ATOM 754 O O . LYS A 1 97 ? -31.480 -10.029 35.873 1.00 88.69 97 LYS A O 1
ATOM 759 N N . VAL A 1 98 ? -30.033 -8.483 35.137 1.00 87.62 98 VAL A N 1
ATOM 760 C CA . VAL A 1 98 ? -30.748 -8.173 33.898 1.00 87.62 98 VAL A CA 1
ATOM 761 C C . VAL A 1 98 ? -30.297 -9.135 32.801 1.00 87.62 98 VAL A C 1
ATOM 763 O O . VAL A 1 98 ? -29.348 -8.869 32.071 1.00 87.62 98 VAL A O 1
ATOM 766 N N . VAL A 1 99 ? -31.008 -10.254 32.665 1.00 88.19 99 VAL A N 1
ATOM 767 C CA . VAL A 1 99 ? -30.817 -11.195 31.549 1.00 88.19 99 VAL A CA 1
ATOM 768 C C . VAL A 1 99 ? -31.760 -10.826 30.402 1.00 88.19 99 VAL A C 1
ATOM 770 O O . VAL A 1 99 ? -32.946 -10.554 30.638 1.00 88.19 99 VAL A O 1
ATOM 773 N N . LEU A 1 100 ? -31.231 -10.791 29.174 1.00 90.12 100 LEU A N 1
ATOM 774 C CA . LEU A 1 100 ? -32.004 -10.575 27.950 1.00 90.12 100 LEU A CA 1
ATOM 775 C C . LEU A 1 100 ? -32.415 -11.911 27.329 1.00 90.12 100 LEU A C 1
ATOM 777 O O . LEU A 1 100 ? -31.597 -12.807 27.141 1.00 90.12 100 LEU A O 1
ATOM 781 N N . THR A 1 101 ? -33.684 -12.011 26.955 1.00 89.38 101 THR A N 1
ATOM 782 C CA . THR A 1 101 ? -34.240 -13.110 26.162 1.00 89.38 101 THR A CA 1
ATOM 783 C C . THR A 1 101 ? -34.863 -12.506 24.919 1.00 89.38 101 THR A C 1
ATOM 785 O O . THR A 1 101 ? -35.563 -11.498 25.026 1.00 89.38 101 THR A O 1
ATOM 788 N N . GLU A 1 102 ? -34.607 -13.094 23.754 1.00 91.06 102 GLU A N 1
ATOM 789 C CA . GLU A 1 102 ? -35.243 -12.644 22.520 1.00 91.06 102 GLU A CA 1
ATOM 790 C C . GLU A 1 102 ? -36.760 -12.874 22.601 1.00 91.06 102 GLU A C 1
ATOM 792 O O . GLU A 1 102 ? -37.215 -13.973 22.922 1.00 91.06 102 GLU A O 1
ATOM 797 N N . ASP A 1 103 ? -37.539 -11.824 22.349 1.00 89.75 103 ASP A N 1
ATOM 798 C CA . ASP A 1 103 ? -38.994 -11.872 22.461 1.00 89.75 103 ASP A CA 1
ATOM 799 C C . ASP A 1 103 ? -39.605 -12.630 21.273 1.00 89.75 103 ASP A C 1
ATOM 801 O O . ASP A 1 103 ? -39.607 -12.152 20.137 1.00 89.75 103 ASP A O 1
ATOM 805 N N . SER A 1 104 ? -40.153 -13.816 21.550 1.00 88.44 104 SER A N 1
ATOM 806 C CA . SER A 1 104 ? -40.818 -14.668 20.557 1.00 88.44 104 SER A CA 1
ATOM 807 C C . SER A 1 104 ? -42.112 -14.080 19.978 1.00 88.44 104 SER A C 1
ATOM 809 O O . SER A 1 104 ? -42.613 -14.602 18.986 1.00 88.44 104 SER A O 1
ATOM 811 N N . SER A 1 105 ? -42.677 -13.032 20.591 1.00 89.62 105 SER A N 1
ATOM 812 C CA . SER A 1 105 ? -43.881 -12.354 20.094 1.00 89.62 105 SER A CA 1
ATOM 813 C C . SER A 1 105 ? -43.591 -11.342 18.979 1.00 89.62 105 SER A C 1
ATOM 815 O O . SER A 1 105 ? -44.497 -10.971 18.230 1.00 89.62 105 SER A O 1
ATOM 817 N N . LEU A 1 106 ? -42.332 -10.910 18.836 1.00 91.19 106 LEU A N 1
ATOM 818 C CA . LEU A 1 106 ? -41.910 -9.997 17.778 1.00 91.19 106 LEU A CA 1
ATOM 819 C C . LEU A 1 106 ? -41.729 -10.732 16.438 1.00 91.19 106 LEU A C 1
ATOM 821 O O . LEU A 1 106 ? -41.452 -11.933 16.413 1.00 91.19 106 LEU A O 1
ATOM 825 N N . PRO A 1 107 ? -41.821 -10.020 15.296 1.00 91.38 107 PRO A N 1
ATOM 826 C CA . PRO A 1 107 ? -41.547 -10.610 13.990 1.00 91.38 107 PRO A CA 1
ATOM 827 C C . PRO A 1 107 ? -40.167 -11.278 13.923 1.00 91.38 107 PRO A C 1
ATOM 829 O O . PRO A 1 107 ? -39.190 -10.798 14.509 1.00 91.38 107 PRO A O 1
ATOM 832 N N . ALA A 1 108 ? -40.060 -12.362 13.153 1.00 93.38 108 ALA A N 1
ATOM 833 C CA . ALA A 1 108 ? -38.779 -13.021 12.922 1.00 93.38 108 ALA A CA 1
ATOM 834 C C . ALA A 1 108 ? -37.775 -12.037 12.297 1.00 93.38 108 ALA A C 1
ATOM 836 O O . ALA A 1 108 ? -38.059 -11.385 11.289 1.00 93.38 108 ALA A O 1
ATOM 837 N N . ALA A 1 109 ? -36.598 -11.921 12.911 1.00 95.56 109 ALA A N 1
ATOM 838 C CA . ALA A 1 109 ? -35.574 -11.000 12.450 1.00 95.56 109 ALA A CA 1
ATOM 839 C C . ALA A 1 109 ? -34.934 -11.492 11.145 1.00 95.56 109 ALA A C 1
ATOM 841 O O . ALA A 1 109 ? -34.477 -12.631 11.052 1.00 95.56 109 ALA A O 1
ATOM 842 N N . THR A 1 110 ? -34.840 -10.616 10.144 1.00 96.88 110 THR A N 1
ATOM 843 C CA . THR A 1 110 ? -34.142 -10.925 8.886 1.00 96.88 110 THR A CA 1
ATOM 844 C C . THR A 1 110 ? -32.642 -10.693 9.049 1.00 96.88 110 THR A C 1
ATOM 846 O O . THR A 1 110 ? -32.216 -9.574 9.338 1.00 96.88 110 THR A O 1
ATOM 849 N N . LYS A 1 111 ? -31.822 -11.730 8.855 1.00 97.19 111 LYS A N 1
ATOM 850 C CA . LYS A 1 111 ? -30.359 -11.601 8.898 1.00 97.19 111 LYS A CA 1
ATOM 851 C C . LYS A 1 111 ? -29.846 -10.885 7.646 1.00 97.19 111 LYS A C 1
ATOM 853 O O . LYS A 1 111 ? -30.168 -11.304 6.538 1.00 97.19 111 LYS A O 1
ATOM 858 N N . ALA A 1 112 ? -29.031 -9.846 7.812 1.00 96.81 112 ALA A N 1
ATOM 859 C CA . ALA A 1 112 ? -28.475 -9.078 6.696 1.00 96.81 112 ALA A CA 1
ATOM 860 C C . ALA A 1 112 ? -27.094 -8.480 7.020 1.00 96.81 112 ALA A C 1
ATOM 862 O O . ALA A 1 112 ? -26.699 -8.385 8.181 1.00 96.81 112 ALA A O 1
ATOM 863 N N . LYS A 1 113 ? -26.363 -8.081 5.973 1.00 97.00 113 LYS A N 1
ATOM 864 C CA . LYS A 1 113 ? -25.147 -7.255 6.061 1.00 97.00 113 LYS A CA 1
ATOM 865 C C . LYS A 1 113 ? -25.513 -5.775 6.044 1.00 97.00 113 LYS A C 1
ATOM 867 O O . LYS A 1 113 ? -26.509 -5.411 5.417 1.00 97.00 113 LYS A O 1
ATOM 872 N N . ILE A 1 114 ? -24.693 -4.935 6.675 1.00 96.25 114 ILE A N 1
ATOM 873 C CA . ILE A 1 114 ? -24.958 -3.493 6.812 1.00 96.25 114 ILE A CA 1
ATOM 874 C C . ILE A 1 114 ? -25.146 -2.816 5.445 1.00 96.25 114 ILE A C 1
ATOM 876 O O . ILE A 1 114 ? -26.064 -2.016 5.272 1.00 96.25 114 ILE A O 1
ATOM 880 N N . GLY A 1 115 ? -24.345 -3.189 4.445 1.00 92.12 115 GLY A N 1
ATOM 881 C CA . GLY A 1 115 ? -24.425 -2.626 3.094 1.00 92.12 115 GLY A CA 1
ATOM 882 C C . GLY A 1 115 ? -25.774 -2.835 2.390 1.00 92.12 115 GLY A C 1
ATOM 883 O O . GLY A 1 115 ? -26.111 -2.075 1.489 1.00 92.12 115 GLY A O 1
ATOM 884 N N . ASN A 1 116 ? -26.585 -3.805 2.832 1.00 93.44 116 ASN A N 1
ATOM 885 C CA . ASN A 1 116 ? -27.839 -4.202 2.181 1.00 93.44 116 ASN A CA 1
ATOM 886 C C . ASN A 1 116 ? -29.087 -3.891 3.026 1.00 93.44 116 ASN A C 1
ATOM 888 O O . ASN A 1 116 ? -30.128 -4.527 2.864 1.00 93.44 116 ASN A O 1
ATOM 892 N N . LEU A 1 117 ? -29.003 -2.926 3.946 1.00 95.00 117 LEU A N 1
ATOM 893 C CA . LEU A 1 117 ? -30.098 -2.613 4.872 1.00 95.00 117 LEU A CA 1
ATOM 894 C C . LEU A 1 117 ? -31.160 -1.663 4.309 1.00 95.00 117 LEU A C 1
ATOM 896 O O . LEU A 1 117 ? -32.288 -1.657 4.799 1.00 95.00 117 LEU A O 1
ATOM 900 N N . THR A 1 118 ? -30.857 -0.894 3.261 1.00 92.56 118 THR A N 1
ATOM 901 C CA . THR A 1 118 ? -31.802 0.078 2.677 1.00 92.56 118 THR A CA 1
ATOM 902 C C . THR A 1 118 ? -33.169 -0.530 2.304 1.00 92.56 118 THR A C 1
ATOM 904 O O . THR A 1 118 ? -34.183 0.063 2.676 1.00 92.56 118 THR A O 1
ATOM 907 N N . PRO A 1 119 ? -33.259 -1.719 1.670 1.00 94.81 119 PRO 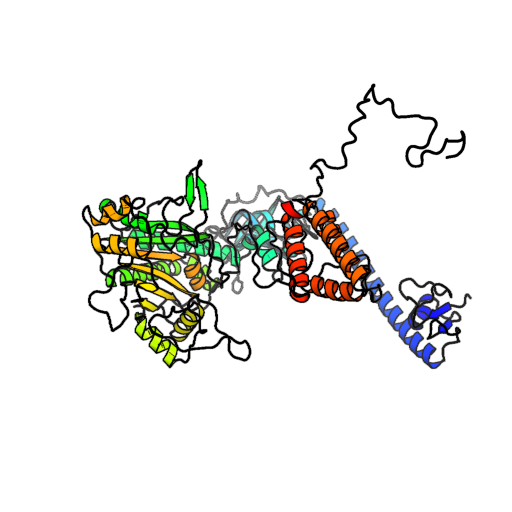A N 1
ATOM 908 C CA . PRO A 1 119 ? -34.543 -2.368 1.363 1.00 94.81 119 PRO A CA 1
ATOM 909 C C . PRO A 1 119 ? -35.269 -2.967 2.584 1.00 94.81 119 PRO A C 1
ATOM 911 O O . PRO A 1 119 ? -36.394 -3.455 2.464 1.00 94.81 119 PRO A O 1
ATOM 914 N N . LEU A 1 120 ? -34.624 -2.982 3.756 1.00 95.69 120 LEU A N 1
ATOM 915 C CA . LEU A 1 120 ? -35.126 -3.578 4.998 1.00 95.69 120 LEU A CA 1
ATOM 916 C C . LEU A 1 120 ? -35.583 -2.530 6.022 1.00 95.69 120 LEU A C 1
ATOM 918 O O . LEU A 1 120 ? -35.845 -2.869 7.176 1.00 95.69 120 LEU A O 1
ATOM 922 N N . ARG A 1 121 ? -35.707 -1.260 5.619 1.00 94.81 121 ARG A N 1
ATOM 923 C CA . ARG A 1 121 ? -36.274 -0.205 6.472 1.00 94.81 121 ARG A CA 1
ATOM 924 C C . ARG A 1 121 ? -37.674 -0.601 6.954 1.00 94.81 121 ARG A C 1
ATOM 926 O O . ARG A 1 121 ? -38.445 -1.220 6.223 1.00 94.81 121 ARG A O 1
ATOM 933 N N . SER A 1 122 ? -37.967 -0.263 8.206 1.00 95.06 122 SER A N 1
ATOM 934 C CA . SER A 1 122 ? -39.181 -0.623 8.950 1.00 95.06 122 SER A CA 1
ATOM 935 C C . SER A 1 122 ? -39.352 -2.116 9.258 1.00 95.06 122 SER A C 1
ATOM 937 O O . SER A 1 122 ? -40.398 -2.505 9.775 1.00 95.06 122 SER A O 1
ATOM 939 N N . LYS A 1 123 ? -38.352 -2.962 8.979 1.00 96.50 123 LYS A N 1
ATOM 940 C CA . LYS A 1 123 ? -38.369 -4.390 9.332 1.00 96.50 123 LYS A CA 1
ATOM 941 C C . LYS A 1 123 ? -37.489 -4.668 10.547 1.00 96.50 123 LYS A C 1
ATOM 943 O O . LYS A 1 123 ? -36.536 -3.937 10.826 1.00 96.50 123 LYS A O 1
ATOM 948 N N . ARG A 1 124 ? -37.794 -5.770 11.237 1.00 97.25 124 ARG A N 1
ATOM 949 C CA . ARG A 1 124 ? -36.933 -6.330 12.281 1.00 97.25 124 ARG A CA 1
ATOM 950 C C . ARG A 1 124 ? -35.780 -7.094 11.632 1.00 97.25 124 ARG A C 1
ATOM 952 O O . ARG A 1 124 ? -36.004 -8.008 10.835 1.00 97.25 124 ARG A O 1
ATOM 959 N N . ILE A 1 125 ? -34.550 -6.705 11.943 1.00 97.88 125 ILE A N 1
ATOM 960 C CA . ILE A 1 125 ? -33.327 -7.243 11.341 1.00 97.88 125 ILE A CA 1
ATOM 961 C C . ILE A 1 125 ? -32.394 -7.820 12.399 1.00 97.88 125 ILE A C 1
ATOM 963 O O . ILE A 1 125 ? -32.476 -7.472 13.575 1.00 97.88 125 ILE A O 1
ATOM 967 N N . ARG A 1 126 ? -31.489 -8.693 11.956 1.00 97.94 126 ARG A N 1
ATOM 968 C CA . ARG A 1 126 ? -30.388 -9.241 12.749 1.00 97.94 126 ARG A CA 1
ATOM 969 C C . ARG A 1 126 ? -29.069 -8.943 12.053 1.00 97.94 126 ARG A C 1
ATOM 971 O O . ARG A 1 126 ? -28.854 -9.376 10.920 1.00 97.94 126 ARG A O 1
ATOM 978 N N . VAL A 1 127 ? -28.193 -8.225 12.741 1.00 98.06 127 VAL A N 1
ATOM 979 C CA . VAL A 1 127 ? -26.886 -7.806 12.228 1.00 98.06 127 VAL A CA 1
ATOM 980 C C . VAL A 1 127 ? -25.797 -8.182 13.221 1.00 98.06 127 VAL A C 1
ATOM 982 O O . VAL A 1 127 ? -26.005 -8.147 14.431 1.00 98.06 127 VAL A O 1
ATOM 985 N N . SER A 1 128 ? -24.627 -8.545 12.710 1.00 98.31 128 SER A N 1
ATOM 986 C CA . SER A 1 128 ? -23.454 -8.845 13.531 1.00 98.31 128 SER A CA 1
ATOM 987 C C . SER A 1 128 ? -22.281 -8.010 13.050 1.00 98.31 128 SER A C 1
ATOM 989 O O . SER A 1 128 ? -22.106 -7.838 11.843 1.00 98.31 128 SER A O 1
ATOM 991 N N . GLY A 1 129 ? -21.477 -7.508 13.979 1.00 98.12 129 GLY A N 1
ATOM 992 C CA . GLY A 1 129 ? -20.327 -6.679 13.643 1.00 98.12 129 GLY A CA 1
ATOM 993 C C . GLY A 1 129 ? -19.502 -6.283 14.859 1.00 98.12 129 GLY A C 1
ATOM 994 O O . GLY A 1 129 ? -19.725 -6.767 15.968 1.00 98.12 129 GLY A O 1
ATOM 995 N N . TRP A 1 130 ? -18.553 -5.386 14.624 1.00 98.50 130 TRP A N 1
ATOM 996 C CA . TRP A 1 130 ? -17.658 -4.804 15.613 1.00 98.50 130 TRP A CA 1
ATOM 997 C C . TRP A 1 130 ? -18.181 -3.449 16.086 1.00 98.50 130 TRP A C 1
ATOM 999 O O . TRP A 1 130 ? -18.653 -2.637 15.284 1.00 98.50 130 TRP A O 1
ATOM 1009 N N . VAL A 1 131 ? -18.066 -3.193 17.386 1.00 97.69 131 VAL A N 1
ATOM 1010 C CA . VAL A 1 131 ? -18.361 -1.896 18.006 1.00 97.69 131 VAL A CA 1
ATOM 1011 C C . VAL A 1 131 ? -17.269 -0.902 17.610 1.00 97.69 131 VAL A C 1
ATOM 1013 O O . VAL A 1 131 ? -16.211 -0.846 18.226 1.00 97.69 131 VAL A O 1
ATOM 1016 N N . HIS A 1 132 ? -17.515 -0.117 16.564 1.00 96.44 132 HIS A N 1
ATOM 1017 C CA . HIS A 1 132 ? -16.541 0.833 16.016 1.00 96.44 132 HIS A CA 1
ATOM 1018 C C . HIS A 1 132 ? -16.519 2.158 16.781 1.00 96.44 132 HIS A C 1
ATOM 1020 O O . HIS A 1 132 ? -15.467 2.745 17.007 1.00 96.44 132 HIS A O 1
ATOM 1026 N N . ARG A 1 133 ? -17.690 2.632 17.217 1.00 95.19 133 ARG A N 1
ATOM 1027 C CA . ARG A 1 133 ? -17.807 3.757 18.156 1.00 95.19 133 ARG A CA 1
ATOM 1028 C C . ARG A 1 133 ? -18.818 3.410 19.232 1.00 95.19 133 ARG A C 1
ATOM 1030 O O . ARG A 1 133 ? -19.843 2.795 18.944 1.00 95.19 133 ARG A O 1
ATOM 1037 N N . LEU A 1 134 ? -18.544 3.857 20.450 1.00 94.88 134 LEU A N 1
ATOM 1038 C CA . LEU A 1 134 ? -19.387 3.648 21.616 1.00 94.88 134 LEU A CA 1
ATOM 1039 C C . LEU A 1 134 ? -19.562 4.978 22.341 1.00 94.88 134 LEU A C 1
ATOM 1041 O O . LEU A 1 134 ? -18.584 5.642 22.682 1.00 94.88 134 LEU A O 1
ATOM 1045 N N . ARG A 1 135 ? -20.811 5.371 22.586 1.00 94.69 135 ARG A N 1
ATOM 1046 C CA . ARG A 1 135 ? -21.142 6.576 23.346 1.00 94.69 135 ARG A CA 1
ATOM 1047 C C . ARG A 1 135 ? -22.258 6.273 24.332 1.00 94.69 135 ARG A C 1
ATOM 1049 O O . ARG A 1 135 ? -23.358 5.908 23.931 1.00 94.69 135 ARG A O 1
ATOM 1056 N N . VAL A 1 136 ? -21.989 6.504 25.611 1.00 91.00 136 VAL A N 1
ATOM 1057 C CA . VAL A 1 136 ? -22.967 6.354 26.695 1.00 91.00 136 VAL A CA 1
ATOM 1058 C C . VAL A 1 136 ? -23.504 7.734 27.081 1.00 91.00 136 VAL A C 1
ATOM 1060 O O . VAL A 1 136 ? -22.732 8.662 27.325 1.00 91.00 136 VAL A O 1
ATOM 1063 N N . GLN A 1 137 ? -24.827 7.892 27.112 1.00 89.50 137 GLN A N 1
ATOM 1064 C CA . GLN A 1 137 ? -25.516 9.113 27.534 1.00 89.50 137 GLN A CA 1
ATOM 1065 C C . GLN A 1 137 ? -26.678 8.775 28.471 1.00 89.50 137 GLN A C 1
ATOM 1067 O O . GLN A 1 137 ? -27.772 8.451 28.011 1.00 89.50 137 GLN A O 1
ATOM 1072 N N . LYS A 1 138 ? -26.471 8.932 29.785 1.00 84.25 138 LYS A N 1
ATOM 1073 C CA . LYS A 1 138 ? -27.470 8.586 30.814 1.00 84.25 138 LYS A CA 1
ATOM 1074 C C . LYS A 1 138 ? -27.978 7.147 30.613 1.00 84.25 138 LYS A C 1
ATOM 1076 O O . LYS A 1 138 ? -27.194 6.222 30.777 1.00 84.25 138 LYS A O 1
ATOM 1081 N N . ASP A 1 139 ? -29.240 6.989 30.212 1.00 86.50 139 ASP A N 1
ATOM 1082 C CA . ASP A 1 139 ? -29.927 5.704 30.030 1.00 86.50 139 ASP A CA 1
ATOM 1083 C C . ASP A 1 139 ? -29.896 5.189 28.577 1.00 86.50 139 ASP A C 1
ATOM 1085 O O . ASP A 1 139 ? -30.553 4.199 28.252 1.00 86.50 139 ASP A O 1
ATOM 1089 N N . LEU A 1 140 ? -29.172 5.877 27.686 1.00 93.31 140 LEU A N 1
ATOM 1090 C CA . LEU A 1 140 ? -29.021 5.517 26.279 1.00 93.31 140 LEU A CA 1
ATOM 1091 C C . LEU A 1 140 ? -27.575 5.142 25.964 1.00 93.31 140 LEU A C 1
ATOM 1093 O O . LEU A 1 140 ? -26.634 5.833 26.367 1.00 93.31 140 LEU A O 1
ATOM 1097 N N . ILE A 1 141 ? -27.406 4.087 25.171 1.00 95.56 141 ILE A N 1
ATOM 1098 C CA . ILE A 1 141 ? -26.112 3.712 24.599 1.00 95.56 141 ILE A CA 1
ATOM 1099 C C . ILE A 1 141 ? -26.234 3.760 23.080 1.00 95.56 141 ILE A C 1
ATOM 1101 O O . ILE A 1 141 ? -27.125 3.153 22.486 1.00 95.56 141 ILE A O 1
ATOM 1105 N N . PHE A 1 142 ? -25.334 4.510 22.456 1.00 95.62 142 PHE A N 1
ATOM 1106 C CA . PHE A 1 142 ? -25.212 4.616 21.012 1.00 95.62 142 PHE A CA 1
ATOM 1107 C C . PHE A 1 142 ? -23.986 3.829 20.568 1.00 95.62 142 PHE A C 1
ATOM 1109 O O . PHE A 1 142 ? -22.868 4.095 21.017 1.00 95.62 142 PHE A O 1
ATOM 1116 N N . VAL A 1 143 ? -24.204 2.879 19.668 1.00 97.25 143 VAL A N 1
ATOM 1117 C CA . VAL A 1 143 ? -23.155 2.064 19.058 1.00 97.25 143 VAL A CA 1
ATOM 1118 C C . VAL A 1 143 ? -23.137 2.345 17.568 1.00 97.25 143 VAL A C 1
ATOM 1120 O O . VAL A 1 143 ? -24.166 2.254 16.907 1.00 97.25 143 VAL A O 1
ATOM 1123 N N . VAL A 1 144 ? -21.967 2.648 17.018 1.00 97.31 144 VAL A N 1
ATOM 1124 C CA . VAL A 1 144 ? -21.751 2.550 15.573 1.00 97.31 144 VAL A CA 1
ATOM 1125 C C . VAL A 1 144 ? -21.168 1.172 15.304 1.00 97.31 144 VAL A C 1
ATOM 1127 O O . VAL A 1 144 ? -20.045 0.882 15.714 1.00 97.31 144 VAL A O 1
ATOM 1130 N N . LEU A 1 145 ? -21.947 0.320 14.647 1.00 98.00 145 LEU A N 1
ATOM 1131 C CA . LEU A 1 145 ? -21.561 -1.034 14.278 1.00 98.00 145 LEU A CA 1
ATOM 1132 C C . LEU A 1 145 ? -20.862 -1.020 12.915 1.00 98.00 145 LEU A C 1
ATOM 1134 O O . LEU A 1 145 ? -21.322 -0.340 12.001 1.00 98.00 145 LEU A O 1
ATOM 1138 N N . ARG A 1 146 ? -19.781 -1.787 12.770 1.00 97.75 146 ARG A N 1
ATOM 1139 C CA . ARG A 1 146 ? -19.037 -2.002 11.518 1.00 97.75 146 ARG A CA 1
ATOM 1140 C C . ARG A 1 146 ? -19.027 -3.491 11.197 1.00 97.75 146 ARG A C 1
ATOM 1142 O O . ARG A 1 146 ? -18.758 -4.285 12.086 1.00 97.75 146 ARG A O 1
ATOM 1149 N N . ASP A 1 147 ? -19.251 -3.889 9.947 1.00 96.75 147 ASP A N 1
ATOM 1150 C CA . ASP A 1 147 ? -19.178 -5.307 9.528 1.00 96.75 147 ASP A CA 1
ATOM 1151 C C . ASP A 1 147 ? -18.311 -5.549 8.276 1.00 96.75 147 ASP A C 1
ATOM 1153 O O . ASP A 1 147 ? -18.331 -6.637 7.699 1.00 96.75 147 ASP A O 1
ATOM 1157 N N . GLY A 1 148 ? -17.585 -4.513 7.840 1.00 93.56 148 GLY A N 1
ATOM 1158 C CA . GLY A 1 148 ? -16.812 -4.477 6.596 1.00 93.56 148 GLY A CA 1
ATOM 1159 C C . GLY A 1 148 ? -17.579 -3.862 5.422 1.00 93.56 148 GLY A C 1
ATOM 1160 O O . GLY A 1 148 ? -16.987 -3.117 4.640 1.00 93.56 148 GLY A O 1
ATOM 1161 N N . THR A 1 149 ? -18.898 -4.070 5.350 1.00 92.50 149 THR A N 1
ATOM 1162 C CA . THR A 1 149 ? -19.761 -3.589 4.252 1.00 92.50 149 THR A CA 1
ATOM 1163 C C . THR A 1 149 ? -20.320 -2.185 4.479 1.00 92.50 149 THR A C 1
ATOM 1165 O O . THR A 1 149 ? -20.737 -1.528 3.531 1.00 92.50 149 THR A O 1
ATOM 1168 N N . GLY A 1 150 ? -20.292 -1.692 5.717 1.00 92.12 150 GLY A N 1
ATOM 1169 C CA . GLY A 1 150 ? -20.682 -0.326 6.050 1.00 92.12 150 GLY A CA 1
ATOM 1170 C C . GLY A 1 150 ? -20.643 -0.049 7.548 1.00 92.12 150 GLY A C 1
ATOM 1171 O O . GLY A 1 150 ? -20.102 -0.842 8.326 1.00 92.12 150 GLY A O 1
ATOM 1172 N N . TYR A 1 151 ? -21.247 1.076 7.927 1.00 95.31 151 TYR A N 1
ATOM 1173 C CA . TYR A 1 151 ? -21.477 1.474 9.313 1.00 95.31 151 TYR A CA 1
ATOM 1174 C C . TYR A 1 151 ? -22.979 1.583 9.578 1.00 95.31 151 TYR A C 1
ATOM 1176 O O . TYR A 1 151 ? -23.724 2.008 8.698 1.00 95.31 151 TYR A O 1
ATOM 1184 N N . LEU A 1 152 ? -23.418 1.219 10.782 1.00 97.00 152 LEU A N 1
ATOM 1185 C CA . LEU A 1 152 ? -24.814 1.300 11.211 1.00 97.00 152 LEU A CA 1
ATOM 1186 C C . LEU A 1 152 ? -24.902 1.921 12.603 1.00 97.00 152 LEU A C 1
ATOM 1188 O O . LEU A 1 152 ? -24.303 1.413 13.551 1.00 97.00 152 LEU A O 1
ATOM 1192 N N . GLN A 1 153 ? -25.680 2.993 12.744 1.00 96.94 153 GLN A N 1
ATOM 1193 C CA . GLN A 1 153 ? -26.009 3.538 14.059 1.00 96.94 153 GLN A CA 1
ATOM 1194 C C . GLN A 1 153 ? -27.045 2.646 14.745 1.00 96.94 153 GLN A C 1
ATOM 1196 O O . GLN A 1 153 ? -28.105 2.377 14.187 1.00 96.94 153 GLN A O 1
ATOM 1201 N N . CYS A 1 154 ? -26.745 2.218 15.965 1.00 97.06 154 CYS A N 1
ATOM 1202 C CA . CYS A 1 154 ? -27.590 1.375 16.798 1.00 97.06 154 CYS A CA 1
ATOM 1203 C C . CYS A 1 154 ? -27.862 2.086 18.127 1.00 97.06 154 CYS A C 1
ATOM 1205 O O . CYS A 1 154 ? -26.941 2.611 18.757 1.00 97.06 154 CYS A O 1
ATOM 1207 N N . VAL A 1 155 ? -29.121 2.093 18.555 1.00 96.12 155 VAL A N 1
ATOM 1208 C CA . VAL A 1 155 ? -29.587 2.769 19.767 1.00 96.12 155 VAL A CA 1
ATOM 1209 C C . VAL A 1 155 ? -30.120 1.735 20.745 1.00 96.12 155 VAL A C 1
ATOM 1211 O O . VAL A 1 155 ? -31.021 0.961 20.422 1.00 96.12 155 VAL A O 1
ATOM 1214 N N . PHE A 1 156 ? -29.567 1.754 21.950 1.00 96.31 156 PHE A N 1
ATOM 1215 C CA . PHE A 1 156 ? -29.938 0.894 23.060 1.00 96.31 156 PHE A CA 1
ATOM 1216 C C . PHE A 1 156 ? -30.665 1.766 24.076 1.00 96.31 156 PHE A C 1
ATOM 1218 O O . PHE A 1 156 ? -30.130 2.790 24.511 1.00 96.31 156 PHE A O 1
ATOM 1225 N N . SER A 1 157 ? -31.874 1.368 24.456 1.00 94.12 157 SER A N 1
ATOM 1226 C CA . SER A 1 157 ? -32.696 2.089 25.425 1.00 94.12 157 SER A CA 1
ATOM 1227 C C . SER A 1 157 ? -33.414 1.123 26.365 1.00 94.12 157 SER A C 1
ATOM 1229 O O . SER A 1 157 ? -33.694 -0.027 26.026 1.00 94.12 157 SER A O 1
ATOM 1231 N N . GLY A 1 158 ? -33.692 1.571 27.590 1.00 91.88 158 GLY A N 1
ATOM 1232 C CA . GLY A 1 158 ? -34.362 0.740 28.589 1.00 91.88 158 GLY A CA 1
ATOM 1233 C C . GLY A 1 158 ? -33.541 -0.498 28.963 1.00 91.88 158 GLY A C 1
ATOM 1234 O O . GLY A 1 158 ? -32.343 -0.406 29.227 1.00 91.88 158 GLY A O 1
ATOM 1235 N N . ARG A 1 159 ? -34.185 -1.671 28.993 1.00 91.31 159 ARG A N 1
ATOM 1236 C CA . ARG A 1 159 ? -33.595 -2.901 29.549 1.00 91.31 159 ARG A CA 1
ATOM 1237 C C . ARG A 1 159 ? -32.331 -3.361 28.811 1.00 91.31 159 ARG A C 1
ATOM 1239 O O . ARG A 1 159 ? -31.410 -3.851 29.459 1.00 91.31 159 ARG A O 1
ATOM 1246 N N . VAL A 1 160 ? -32.243 -3.164 27.492 1.00 93.62 160 VAL A N 1
ATOM 1247 C CA . VAL A 1 160 ? -31.056 -3.566 26.709 1.00 93.62 160 VAL A CA 1
ATOM 1248 C C . VAL A 1 160 ? -29.809 -2.738 27.032 1.00 93.62 160 VAL A C 1
ATOM 1250 O O . VAL A 1 160 ? -28.701 -3.244 26.869 1.00 93.62 160 VAL A O 1
ATOM 1253 N N . ALA A 1 161 ? -29.977 -1.511 27.539 1.00 93.25 161 ALA A N 1
ATOM 1254 C CA . ALA A 1 161 ? -28.888 -0.616 27.940 1.00 93.25 161 ALA A CA 1
ATOM 1255 C C . ALA A 1 161 ? -28.431 -0.817 29.400 1.00 93.25 161 ALA A C 1
ATOM 1257 O O . ALA A 1 161 ? -27.438 -0.231 29.820 1.00 93.25 161 ALA A O 1
ATOM 1258 N N . GLN A 1 162 ? -29.148 -1.634 30.177 1.00 91.62 162 GLN A N 1
ATOM 1259 C CA . GLN A 1 162 ? -28.933 -1.814 31.621 1.00 91.62 162 GLN A CA 1
ATOM 1260 C C . GLN A 1 162 ? -28.272 -3.148 31.984 1.00 91.62 162 GLN A C 1
ATOM 1262 O O . GLN A 1 162 ? -28.076 -3.435 33.161 1.00 91.62 162 GLN A O 1
ATOM 1267 N N . THR A 1 163 ? -27.962 -3.985 30.994 1.00 91.62 163 THR A N 1
ATOM 1268 C CA . THR A 1 163 ? -27.270 -5.264 31.212 1.00 91.62 163 THR A CA 1
ATOM 1269 C C . THR A 1 163 ? -25.817 -5.058 31.630 1.00 91.62 163 THR A C 1
ATOM 1271 O O . THR A 1 163 ? -25.203 -4.046 31.292 1.00 91.62 163 THR A O 1
ATOM 1274 N N . TYR A 1 164 ? -25.236 -6.049 32.311 1.00 90.81 164 TYR A N 1
ATOM 1275 C CA . TYR A 1 164 ? -23.804 -6.033 32.628 1.00 90.81 164 TYR A CA 1
ATOM 1276 C C . TYR A 1 164 ? -22.942 -5.872 31.368 1.00 90.81 164 TYR A C 1
ATOM 1278 O O . TYR A 1 164 ? -22.037 -5.036 31.346 1.00 90.81 164 TYR A O 1
ATOM 1286 N N . GLU A 1 165 ? -23.270 -6.602 30.295 1.00 91.94 165 GLU A N 1
ATOM 1287 C CA . GLU A 1 165 ? -22.580 -6.499 29.003 1.00 91.94 165 GLU A CA 1
ATOM 1288 C C . GLU A 1 165 ? -22.662 -5.084 28.420 1.00 91.94 165 GLU A C 1
ATOM 1290 O O . GLU A 1 165 ? -21.666 -4.578 27.921 1.00 91.94 165 GLU A O 1
ATOM 1295 N N . ALA A 1 166 ? -23.805 -4.398 28.538 1.00 91.25 166 ALA A N 1
ATOM 1296 C CA . ALA A 1 166 ? -23.971 -3.029 28.042 1.00 91.25 166 ALA A CA 1
ATOM 1297 C C . ALA A 1 166 ? -23.060 -2.032 28.772 1.00 91.25 166 ALA A C 1
ATOM 1299 O O . ALA A 1 166 ? -22.458 -1.160 28.149 1.00 91.25 166 ALA A O 1
ATOM 1300 N N . LEU A 1 167 ? -22.948 -2.169 30.097 1.00 90.31 167 LEU A N 1
ATOM 1301 C CA . LEU A 1 167 ? -22.176 -1.262 30.953 1.00 90.31 167 LEU A CA 1
ATOM 1302 C C . LEU A 1 167 ? -20.663 -1.520 30.916 1.00 90.31 167 LEU A C 1
ATOM 1304 O O . LEU A 1 167 ? -19.878 -0.661 31.327 1.00 90.31 167 LEU A O 1
ATOM 1308 N N . THR A 1 168 ? -20.265 -2.706 30.459 1.00 91.38 168 THR A N 1
ATOM 1309 C CA . THR A 1 168 ? -18.866 -3.144 30.331 1.00 91.38 168 THR A CA 1
ATOM 1310 C C . THR A 1 168 ? -18.398 -3.248 28.884 1.00 91.38 168 THR A C 1
ATOM 1312 O O . THR A 1 168 ? -17.247 -3.605 28.646 1.00 91.38 168 THR A O 1
ATOM 1315 N N . LEU A 1 169 ? -19.259 -2.898 27.923 1.00 94.31 169 LEU A N 1
ATOM 1316 C CA . LEU A 1 169 ? -18.959 -2.968 26.501 1.00 94.31 169 LEU A CA 1
ATOM 1317 C C . LEU A 1 169 ? -17.755 -2.088 26.155 1.00 94.31 169 LEU A C 1
ATOM 1319 O O . LEU A 1 169 ? -17.686 -0.916 26.526 1.00 94.31 169 LEU A O 1
ATOM 1323 N N . THR A 1 170 ? -16.823 -2.654 25.402 1.00 94.69 170 THR A N 1
ATOM 1324 C CA . THR A 1 170 ? -15.611 -1.981 24.928 1.00 94.69 170 THR A CA 1
ATOM 1325 C C . THR A 1 170 ? -15.639 -1.827 23.409 1.00 94.69 170 THR A C 1
ATOM 1327 O O . THR A 1 170 ? -16.334 -2.563 22.699 1.00 94.69 170 THR A O 1
ATOM 1330 N N . LEU A 1 171 ? -14.871 -0.859 22.898 1.00 94.81 171 LEU A N 1
ATOM 1331 C CA . LEU A 1 171 ? -14.623 -0.723 21.460 1.00 94.81 171 LEU A CA 1
ATOM 1332 C C . LEU A 1 171 ? -13.993 -2.002 20.903 1.00 94.81 171 LEU A C 1
ATOM 1334 O O . LEU A 1 171 ? -13.278 -2.699 21.613 1.00 94.81 171 LEU A O 1
ATOM 1338 N N . GLU A 1 172 ? -14.262 -2.296 19.634 1.00 96.31 172 GLU A N 1
ATOM 1339 C CA . GLU A 1 172 ? -13.823 -3.499 18.915 1.00 96.31 172 GLU A CA 1
ATOM 1340 C C . GLU A 1 172 ? -14.396 -4.831 19.430 1.00 96.31 172 GLU A C 1
ATOM 1342 O O . GLU A 1 172 ? -14.113 -5.879 18.847 1.00 96.31 172 GLU A O 1
ATOM 1347 N N . SER A 1 173 ? -15.271 -4.814 20.443 1.00 97.50 173 SER A N 1
ATOM 1348 C CA . SER A 1 173 ? -16.068 -5.991 20.806 1.00 97.50 173 SER A CA 1
ATOM 1349 C C . SER A 1 173 ? -16.966 -6.415 19.643 1.00 97.50 173 SER A C 1
ATOM 1351 O O . SER A 1 173 ? -17.516 -5.577 18.923 1.00 97.50 173 SER A O 1
ATOM 1353 N N . THR A 1 174 ? -17.152 -7.722 19.476 1.00 98.38 174 THR A N 1
ATOM 1354 C CA . THR A 1 174 ? -18.073 -8.285 18.483 1.00 98.38 174 THR A CA 1
ATOM 1355 C C . THR A 1 174 ? -19.428 -8.561 19.109 1.00 98.38 174 THR A C 1
ATOM 1357 O O . THR A 1 174 ? -19.524 -9.164 20.178 1.00 98.38 174 THR A O 1
ATOM 1360 N N . VAL A 1 175 ? -20.489 -8.118 18.440 1.00 98.31 175 VAL A N 1
ATOM 1361 C CA . VAL A 1 175 ? -21.863 -8.187 18.945 1.00 98.31 175 VAL A CA 1
ATOM 1362 C C . VAL A 1 175 ? -22.820 -8.671 17.860 1.00 98.31 175 VAL A C 1
ATOM 1364 O O . VAL A 1 175 ? -22.607 -8.431 16.669 1.00 98.31 175 VAL A O 1
ATOM 1367 N N . GLU A 1 176 ? -23.893 -9.341 18.273 1.00 98.31 176 GLU A N 1
ATOM 1368 C CA . GLU A 1 176 ? -25.080 -9.583 17.449 1.00 98.31 176 GLU A CA 1
ATOM 1369 C C . GLU A 1 176 ? -26.217 -8.718 17.987 1.00 98.31 176 GLU A C 1
ATOM 1371 O O . GLU A 1 176 ? -26.569 -8.823 19.160 1.00 98.31 176 GLU A O 1
ATOM 1376 N N . LEU A 1 177 ? -26.777 -7.866 17.129 1.00 98.00 177 LEU A N 1
ATOM 1377 C CA . LEU A 1 177 ? -27.868 -6.958 17.457 1.00 98.00 177 LEU A CA 1
ATOM 1378 C C . LEU A 1 177 ? -29.120 -7.359 16.682 1.00 98.00 177 LEU A C 1
ATOM 1380 O O . LEU A 1 177 ? -29.066 -7.656 15.484 1.00 98.00 177 LEU A O 1
ATOM 1384 N N . VAL A 1 178 ? -30.254 -7.321 17.367 1.00 97.94 178 VAL A N 1
ATOM 1385 C CA . VAL A 1 178 ? -31.580 -7.548 16.808 1.00 97.94 178 VAL A CA 1
ATOM 1386 C C . VAL A 1 178 ? -32.465 -6.364 17.167 1.00 97.94 178 VAL A C 1
ATOM 1388 O O . VAL A 1 178 ? -32.461 -5.876 18.297 1.00 97.94 178 VAL A O 1
ATOM 1391 N N . GLY A 1 179 ? -33.181 -5.850 16.177 1.00 97.00 179 GLY A N 1
ATOM 1392 C CA . GLY A 1 179 ? -33.918 -4.609 16.345 1.00 97.00 179 GLY A CA 1
ATOM 1393 C C . GLY A 1 179 ? -34.728 -4.226 15.126 1.00 97.00 179 GLY A C 1
ATOM 1394 O O . GLY A 1 179 ? -34.633 -4.862 14.075 1.00 97.00 179 GLY A O 1
ATOM 1395 N N . THR A 1 180 ? -35.488 -3.144 15.249 1.00 97.19 180 THR A N 1
ATOM 1396 C CA . THR A 1 180 ? -36.237 -2.565 14.128 1.00 97.19 180 THR A CA 1
ATOM 1397 C C . THR A 1 180 ? -35.429 -1.454 13.470 1.00 97.19 180 THR A C 1
ATOM 1399 O O . THR A 1 180 ? -34.896 -0.569 14.142 1.00 97.19 180 THR A O 1
ATOM 1402 N N . LEU A 1 181 ? -35.312 -1.516 12.143 1.00 96.69 181 LEU A N 1
ATOM 1403 C CA . LEU A 1 181 ? -34.596 -0.518 11.356 1.00 96.69 181 LEU A CA 1
ATOM 1404 C C . LEU A 1 181 ? -35.508 0.673 11.050 1.00 96.69 181 LEU A C 1
ATOM 1406 O O . LEU A 1 181 ? -36.557 0.502 10.432 1.00 96.69 181 LEU A O 1
ATOM 1410 N N . HIS A 1 182 ? -35.096 1.884 11.400 1.00 94.94 182 HIS A N 1
ATOM 1411 C CA . HIS A 1 182 ? -35.857 3.108 11.161 1.00 94.94 182 HIS A CA 1
ATOM 1412 C C . HIS A 1 182 ? -35.103 4.052 10.218 1.00 94.94 182 HIS A C 1
ATOM 1414 O O . HIS A 1 182 ? -33.882 4.158 10.315 1.00 94.94 182 HIS A O 1
ATOM 1420 N N . PRO A 1 183 ? -35.784 4.750 9.290 1.00 93.19 183 PRO A N 1
ATOM 1421 C CA . PRO A 1 183 ? -35.164 5.863 8.578 1.00 93.19 183 PRO A CA 1
ATOM 1422 C C . PRO A 1 183 ? -34.785 6.968 9.574 1.00 93.19 183 PRO A C 1
ATOM 1424 O O . PRO A 1 183 ? -35.493 7.192 10.556 1.00 93.19 183 PRO A O 1
ATOM 1427 N N . VAL A 1 184 ? -33.669 7.655 9.324 1.00 88.56 184 VAL A N 1
ATOM 1428 C CA . VAL A 1 184 ? -33.249 8.773 10.183 1.00 88.56 184 VAL A CA 1
ATOM 1429 C C . VAL A 1 184 ? -34.254 9.927 10.038 1.00 88.56 184 VAL A C 1
ATOM 1431 O O . VAL A 1 184 ? -34.625 10.240 8.906 1.00 88.56 184 VAL A O 1
ATOM 1434 N N . PRO A 1 185 ? -34.695 10.566 11.140 1.00 82.69 185 PRO A N 1
ATOM 1435 C CA . PRO A 1 185 ? -35.588 11.722 11.080 1.00 82.69 185 PRO A CA 1
ATOM 1436 C C . PRO A 1 185 ? -34.993 12.909 10.310 1.00 82.69 185 PRO A C 1
ATOM 1438 O O . PRO A 1 185 ? -33.775 13.112 10.320 1.00 82.69 185 PRO A O 1
ATOM 1441 N N . ASP A 1 186 ? -35.858 13.740 9.725 1.00 79.12 186 ASP A N 1
ATOM 1442 C CA . ASP A 1 186 ? -35.455 14.941 8.985 1.00 79.12 186 ASP A CA 1
ATOM 1443 C C . ASP A 1 186 ? -34.527 15.847 9.816 1.00 79.12 186 ASP A C 1
ATOM 1445 O O . ASP A 1 186 ? -34.765 16.119 10.995 1.00 79.12 186 ASP A O 1
ATOM 1449 N N . GLY A 1 187 ? -33.436 16.310 9.196 1.00 77.69 187 GLY A N 1
ATOM 1450 C CA . GLY A 1 187 ? -32.431 17.173 9.830 1.00 77.69 187 GLY A CA 1
ATOM 1451 C C . GLY A 1 187 ? -31.351 16.445 10.642 1.00 77.69 187 GLY A C 1
ATOM 1452 O O . GLY A 1 187 ? -30.425 17.098 11.125 1.00 77.69 187 GLY A O 1
ATOM 1453 N N . LYS A 1 188 ? -31.418 15.113 10.776 1.00 83.25 188 LYS A N 1
ATOM 1454 C CA . LYS A 1 188 ? -30.341 14.291 11.353 1.00 83.25 188 LYS A CA 1
ATOM 1455 C C . LYS A 1 188 ? -29.629 13.476 10.275 1.00 83.25 188 LYS A C 1
ATOM 1457 O O . LYS A 1 188 ? -30.194 13.155 9.235 1.00 83.25 188 LYS A O 1
ATOM 1462 N N . THR A 1 189 ? -28.379 13.108 10.544 1.00 82.56 189 THR A N 1
ATOM 1463 C CA . THR A 1 189 ? -27.574 12.259 9.662 1.00 82.56 189 THR A CA 1
ATOM 1464 C C . THR A 1 189 ? -27.086 11.029 10.419 1.00 82.56 189 THR A C 1
ATOM 1466 O O . THR A 1 189 ? -26.591 11.127 11.540 1.00 82.56 189 THR A O 1
ATOM 1469 N N . ALA A 1 190 ? -27.230 9.859 9.800 1.00 84.75 190 ALA A N 1
ATOM 1470 C CA . ALA A 1 190 ? -26.580 8.627 10.234 1.00 84.75 190 ALA A CA 1
ATOM 1471 C C . ALA A 1 190 ? -26.080 7.860 8.999 1.00 84.75 190 ALA A C 1
ATOM 1473 O O . ALA A 1 190 ? -26.653 8.024 7.912 1.00 84.75 190 ALA A O 1
ATOM 1474 N N . PRO A 1 191 ? -25.035 7.026 9.137 1.00 85.00 191 PRO A N 1
ATOM 1475 C CA . PRO A 1 191 ? -24.564 6.172 8.051 1.00 85.00 191 PRO A CA 1
ATOM 1476 C C . PRO A 1 191 ? -25.710 5.367 7.415 1.00 85.00 191 PRO A C 1
ATOM 1478 O O . PRO A 1 191 ? -26.540 4.796 8.115 1.00 85.00 191 PRO A O 1
ATOM 1481 N N . GLY A 1 192 ? -25.807 5.377 6.081 1.00 84.25 192 GLY A N 1
ATOM 1482 C CA . GLY A 1 192 ? -26.886 4.702 5.339 1.00 84.25 192 GLY A CA 1
ATOM 1483 C C . GLY A 1 192 ? -28.272 5.374 5.407 1.00 84.25 192 GLY A C 1
ATOM 1484 O O . GLY A 1 192 ? -29.226 4.897 4.776 1.00 84.25 192 GLY A O 1
ATOM 1485 N N . GLY A 1 193 ? -28.418 6.481 6.144 1.00 90.31 193 GLY A N 1
ATOM 1486 C CA . GLY A 1 193 ? -29.688 7.200 6.306 1.00 90.31 193 GLY A CA 1
ATOM 1487 C C . GLY A 1 193 ? -30.737 6.432 7.119 1.00 90.31 193 GLY A C 1
ATOM 1488 O O . GLY A 1 193 ? -31.935 6.655 6.948 1.00 90.31 193 GLY A O 1
ATOM 1489 N N . HIS A 1 194 ? -30.306 5.493 7.961 1.00 94.25 194 HIS A N 1
ATOM 1490 C CA . HIS A 1 194 ? -31.168 4.719 8.854 1.00 94.25 194 HIS A CA 1
ATOM 1491 C C . HIS A 1 194 ? -30.449 4.394 10.174 1.00 94.25 194 HIS A C 1
ATOM 1493 O O . HIS A 1 194 ? -29.223 4.430 10.248 1.00 94.25 194 HIS A O 1
ATOM 1499 N N . GLU A 1 195 ? -31.213 4.079 11.216 1.00 95.81 195 GLU A N 1
ATOM 1500 C CA . GLU A 1 195 ? -30.716 3.656 12.527 1.00 95.81 195 GLU A CA 1
ATOM 1501 C C . GLU A 1 195 ? -31.469 2.422 13.035 1.00 95.81 195 GLU A C 1
ATOM 1503 O O . GLU A 1 195 ? -32.626 2.192 12.687 1.00 95.81 195 GLU A O 1
ATOM 1508 N N . LEU A 1 196 ? -30.801 1.601 13.841 1.00 97.19 196 LEU A N 1
ATOM 1509 C CA . LEU A 1 196 ? -31.357 0.388 14.430 1.00 97.19 196 LEU A CA 1
ATOM 1510 C C . LEU A 1 196 ? -31.757 0.648 15.883 1.00 97.19 196 LEU A C 1
ATOM 1512 O O . LEU A 1 196 ? -30.896 0.912 16.721 1.00 97.19 196 LEU A O 1
ATOM 1516 N N . THR A 1 197 ? -33.041 0.521 16.207 1.00 96.94 197 THR A N 1
ATOM 1517 C CA . THR A 1 197 ? -33.491 0.471 17.604 1.00 96.94 197 THR A CA 1
ATOM 1518 C C . THR A 1 197 ? -33.417 -0.969 18.088 1.00 96.94 197 THR A C 1
ATOM 1520 O O . THR A 1 197 ? -34.138 -1.831 17.585 1.00 96.94 197 THR A O 1
ATOM 1523 N N . VAL A 1 198 ? -32.510 -1.230 19.027 1.00 97.38 198 VAL A N 1
ATOM 1524 C CA . VAL A 1 198 ? -32.172 -2.581 19.488 1.00 97.38 198 VAL A CA 1
ATOM 1525 C C . VAL A 1 198 ? -33.205 -3.066 20.504 1.00 97.38 198 VAL A C 1
ATOM 1527 O O . VAL A 1 198 ? -33.437 -2.406 21.515 1.00 97.38 198 VAL A O 1
ATOM 1530 N N . ASP A 1 199 ? -33.796 -4.233 20.246 1.00 96.38 199 ASP A N 1
ATOM 1531 C CA . ASP A 1 199 ? -34.713 -4.924 21.165 1.00 96.38 199 ASP A CA 1
ATOM 1532 C C . ASP A 1 199 ? -34.053 -6.114 21.878 1.00 96.38 199 ASP A C 1
ATOM 1534 O O . ASP A 1 199 ? -34.394 -6.430 23.018 1.00 96.38 199 ASP A O 1
ATOM 1538 N N . TYR A 1 200 ? -33.048 -6.723 21.249 1.00 96.56 200 TYR A N 1
ATOM 1539 C CA . TYR A 1 200 ? -32.263 -7.817 21.804 1.00 96.56 200 TYR A CA 1
ATOM 1540 C C . TYR A 1 200 ? -30.836 -7.758 21.264 1.00 96.56 200 TYR A C 1
ATOM 1542 O O . TYR A 1 200 ? -30.605 -7.397 20.111 1.00 96.56 200 TYR A O 1
ATOM 1550 N N . TRP A 1 201 ? -29.862 -8.138 22.082 1.00 97.56 201 TRP A N 1
ATOM 1551 C CA . TRP A 1 201 ? -28.485 -8.268 21.635 1.00 97.56 201 TRP A CA 1
ATOM 1552 C C . TRP A 1 201 ? -27.689 -9.200 22.540 1.00 97.56 201 TRP A C 1
ATOM 1554 O O . TRP A 1 201 ? -28.134 -9.540 23.638 1.00 97.56 201 TRP A O 1
ATOM 1564 N N . LYS A 1 202 ? -26.508 -9.593 22.065 1.00 96.00 202 LYS A N 1
ATOM 1565 C CA . LYS A 1 202 ? -25.518 -10.335 22.846 1.00 96.00 202 LYS A CA 1
ATOM 1566 C C . LYS A 1 202 ? -24.099 -10.005 22.399 1.00 96.00 202 LYS A C 1
ATOM 1568 O O . LYS A 1 202 ? -23.863 -9.750 21.210 1.00 96.00 202 LYS A O 1
ATOM 1573 N N . VAL A 1 203 ? -23.153 -10.078 23.327 1.00 97.12 203 VAL A N 1
ATOM 1574 C CA . VAL A 1 203 ? -21.723 -10.098 23.003 1.00 97.12 203 VAL A CA 1
ATOM 1575 C C . VAL A 1 203 ? -21.345 -11.476 22.447 1.00 97.12 203 VAL A C 1
ATOM 1577 O O . VAL A 1 203 ? -21.685 -12.509 23.017 1.00 97.12 203 VAL A O 1
ATOM 1580 N N . ILE A 1 204 ? -20.653 -11.498 21.306 1.00 97.12 204 ILE A N 1
ATOM 1581 C CA . ILE A 1 204 ? -20.070 -12.718 20.722 1.00 97.12 204 ILE A CA 1
ATOM 1582 C C . ILE A 1 204 ? -18.651 -12.911 21.263 1.00 97.12 204 ILE A C 1
ATOM 1584 O O . ILE A 1 204 ? -18.283 -14.006 21.676 1.00 97.12 204 ILE A O 1
ATOM 1588 N N . GLY A 1 205 ? -17.864 -11.836 21.276 1.00 96.12 205 GLY A N 1
ATOM 1589 C CA . GLY A 1 205 ? -16.494 -11.820 21.774 1.00 96.12 205 GLY A CA 1
ATOM 1590 C C . GLY A 1 205 ? -16.130 -10.429 22.275 1.00 96.12 205 GLY A C 1
ATOM 1591 O O . GLY A 1 205 ? -16.174 -9.464 21.507 1.00 96.12 205 GLY A O 1
ATOM 1592 N N . ALA A 1 206 ? -15.801 -10.336 23.562 1.00 94.94 206 ALA A N 1
ATOM 1593 C CA . ALA A 1 206 ? -15.418 -9.087 24.207 1.00 94.94 206 ALA A CA 1
ATOM 1594 C C . ALA A 1 206 ? -13.991 -8.682 23.814 1.00 94.94 206 ALA A C 1
ATOM 1596 O O . ALA A 1 206 ? -13.092 -9.522 23.764 1.00 94.94 206 ALA A O 1
ATOM 1597 N N . ALA A 1 207 ? -13.785 -7.392 23.565 1.00 95.00 207 ALA A N 1
ATOM 1598 C CA . ALA A 1 207 ? -12.458 -6.819 23.387 1.00 95.00 207 ALA A CA 1
ATOM 1599 C C . ALA A 1 207 ? -11.881 -6.332 24.733 1.00 95.00 207 ALA A C 1
ATOM 1601 O O . ALA A 1 207 ? -12.650 -5.965 25.631 1.00 95.00 207 ALA A O 1
ATOM 1602 N N . PRO A 1 208 ? -10.546 -6.292 24.891 1.00 92.19 208 PRO A N 1
ATOM 1603 C CA . PRO A 1 208 ? -9.916 -5.836 26.126 1.00 92.19 208 PRO A CA 1
ATOM 1604 C C . PRO A 1 208 ? -10.277 -4.386 26.498 1.00 92.19 208 PRO A C 1
ATOM 1606 O O . PRO A 1 208 ? -10.540 -3.541 25.639 1.00 92.19 208 PRO A O 1
ATOM 1609 N N . GLY A 1 209 ? -10.269 -4.100 27.801 1.00 88.44 209 GLY A N 1
ATOM 1610 C CA . GLY A 1 209 ? -10.354 -2.751 28.370 1.00 88.44 209 GLY A CA 1
ATOM 1611 C C . GLY A 1 209 ? -9.117 -2.431 29.219 1.00 88.44 209 GLY A C 1
ATOM 1612 O O . GLY A 1 209 ? -8.203 -3.243 29.312 1.00 88.44 209 GLY A O 1
ATOM 1613 N N . GLY A 1 210 ? -9.090 -1.267 29.876 1.00 84.31 210 GLY A N 1
ATOM 1614 C CA . GLY A 1 210 ? -7.939 -0.863 30.702 1.00 84.31 210 GLY A CA 1
ATOM 1615 C C . GLY A 1 210 ? -6.695 -0.579 29.857 1.00 84.31 210 GLY A C 1
ATOM 1616 O O . GLY A 1 210 ? -6.823 -0.002 28.784 1.00 84.31 210 GLY A O 1
ATOM 1617 N N . GLU A 1 211 ? -5.507 -0.978 30.314 1.00 79.00 211 GLU A N 1
ATOM 1618 C CA . GLU A 1 211 ? -4.235 -0.760 29.593 1.00 79.00 211 GLU A CA 1
ATOM 1619 C C . GLU A 1 211 ? -4.215 -1.413 28.200 1.00 79.00 211 GLU A C 1
ATOM 1621 O O . GLU A 1 211 ? -3.717 -0.826 27.243 1.00 79.00 211 GLU A O 1
ATOM 1626 N N . ASP A 1 212 ? -4.858 -2.573 28.046 1.00 85.44 212 ASP A N 1
ATOM 1627 C CA . ASP A 1 212 ? -4.957 -3.285 26.765 1.00 85.44 212 ASP A CA 1
ATOM 1628 C C . ASP A 1 212 ? -6.092 -2.787 25.861 1.00 85.44 212 ASP A C 1
ATOM 1630 O O . ASP A 1 212 ? -6.330 -3.351 24.791 1.00 85.44 212 ASP A O 1
ATOM 1634 N N . ALA A 1 213 ? -6.813 -1.736 26.265 1.00 86.12 213 ALA A N 1
ATOM 1635 C CA . ALA A 1 213 ? -7.861 -1.158 25.438 1.00 86.12 213 ALA A CA 1
ATOM 1636 C C . ALA A 1 213 ? -7.309 -0.724 24.074 1.00 86.12 213 ALA A C 1
ATOM 1638 O O . ALA A 1 213 ? -6.220 -0.154 23.974 1.00 86.12 213 ALA A O 1
ATOM 1639 N N . PHE A 1 214 ? -8.113 -0.909 23.025 1.00 86.44 214 PHE A N 1
ATOM 1640 C CA . PHE A 1 214 ? -7.749 -0.546 21.652 1.00 86.44 214 PHE A CA 1
ATOM 1641 C C . PHE A 1 214 ? -7.187 0.884 21.540 1.00 86.44 214 PHE A C 1
ATOM 1643 O O . PHE A 1 214 ? -6.152 1.097 20.918 1.00 86.44 214 PHE A O 1
ATOM 1650 N N . THR A 1 215 ? -7.822 1.851 22.211 1.00 85.31 215 THR A N 1
ATOM 1651 C CA . THR A 1 215 ? -7.423 3.271 22.207 1.00 85.31 215 THR A CA 1
ATOM 1652 C C . THR A 1 215 ? -6.127 3.565 22.962 1.00 85.31 215 THR A C 1
ATOM 1654 O O . THR A 1 215 ? -5.540 4.625 22.764 1.00 85.31 215 THR A O 1
ATOM 1657 N N . ASN A 1 216 ? -5.701 2.665 23.850 1.00 85.88 216 ASN A N 1
ATOM 1658 C CA . ASN A 1 216 ? -4.462 2.807 24.612 1.00 85.88 216 ASN A CA 1
ATOM 1659 C C . ASN A 1 216 ? -3.281 2.200 23.850 1.00 85.88 216 ASN A C 1
ATOM 1661 O O . ASN A 1 216 ? -2.197 2.775 23.852 1.00 85.88 216 ASN A O 1
ATOM 1665 N N . ARG A 1 217 ? -3.514 1.091 23.135 1.00 83.69 217 ARG A N 1
ATOM 1666 C CA . ARG A 1 217 ? -2.528 0.466 22.242 1.00 83.69 217 ARG A CA 1
ATOM 1667 C C . ARG A 1 217 ? -2.250 1.308 20.994 1.00 83.69 217 ARG A C 1
ATOM 1669 O O . ARG A 1 217 ? -1.106 1.393 20.562 1.00 83.69 217 ARG A O 1
ATOM 1676 N N . LEU A 1 218 ? -3.284 1.930 20.426 1.00 80.62 218 LEU A N 1
ATOM 1677 C CA . LEU A 1 218 ? -3.183 2.723 19.206 1.00 80.62 218 LEU A CA 1
ATOM 1678 C C . LEU A 1 218 ? -4.007 4.007 19.324 1.00 80.62 218 LEU A C 1
ATOM 1680 O O . LEU A 1 218 ? -5.224 3.970 19.517 1.00 80.62 218 LEU A O 1
ATOM 1684 N N . ASN A 1 219 ? -3.347 5.150 19.157 1.00 80.06 219 ASN A N 1
ATOM 1685 C CA . ASN A 1 219 ? -3.996 6.453 19.108 1.00 80.06 219 ASN A CA 1
ATOM 1686 C C . ASN A 1 219 ? -3.406 7.322 17.986 1.00 80.06 219 ASN A C 1
ATOM 1688 O O . ASN A 1 219 ? -2.397 6.985 17.376 1.00 80.06 219 ASN A O 1
ATOM 1692 N N . GLU A 1 220 ? -4.040 8.463 17.715 1.00 68.06 220 GLU A N 1
ATOM 1693 C CA . GLU A 1 220 ? -3.640 9.374 16.628 1.00 68.06 220 GLU A CA 1
ATOM 1694 C C . GLU A 1 220 ? -2.224 9.955 16.785 1.00 68.06 220 GLU A C 1
ATOM 1696 O O . GLU A 1 220 ? -1.663 10.469 15.823 1.00 68.06 220 GLU A O 1
ATOM 1701 N N . LYS A 1 221 ? -1.646 9.892 17.990 1.00 74.88 221 LYS A N 1
ATOM 1702 C CA . LYS A 1 221 ? -0.299 10.384 18.306 1.00 74.88 221 LYS A CA 1
ATOM 1703 C C . LYS A 1 221 ? 0.730 9.258 18.416 1.00 74.88 221 LYS A C 1
ATOM 1705 O O . LYS A 1 221 ? 1.873 9.541 18.768 1.00 74.88 221 LYS A O 1
ATOM 1710 N N . SER A 1 222 ? 0.336 8.007 18.175 1.00 73.94 222 SER A N 1
ATOM 1711 C CA . SER A 1 222 ? 1.264 6.879 18.138 1.00 73.94 222 SER A CA 1
ATOM 1712 C C . SER A 1 222 ? 2.323 7.122 17.065 1.00 73.94 222 SER A C 1
ATOM 1714 O O . SER A 1 222 ? 2.002 7.586 15.970 1.00 73.94 222 SER A O 1
ATOM 1716 N N . ASP A 1 223 ? 3.573 6.800 17.385 1.00 74.38 223 ASP A N 1
ATOM 1717 C CA . ASP A 1 223 ? 4.693 6.905 16.451 1.00 74.38 223 ASP A CA 1
ATOM 1718 C C . ASP A 1 223 ? 4.448 6.056 15.183 1.00 74.38 223 ASP A C 1
ATOM 1720 O O . ASP A 1 223 ? 3.839 4.986 15.298 1.00 74.38 223 ASP A O 1
ATOM 1724 N N . PRO A 1 224 ? 4.890 6.485 13.983 1.00 69.38 224 PRO A N 1
ATOM 1725 C CA . PRO A 1 224 ? 4.732 5.706 12.755 1.00 69.38 224 PRO A CA 1
ATOM 1726 C C . PRO A 1 224 ? 5.239 4.259 12.843 1.00 69.38 224 PRO A C 1
ATOM 1728 O O . PRO A 1 224 ? 4.594 3.380 12.276 1.00 69.38 224 PRO A O 1
ATOM 1731 N N . SER A 1 225 ? 6.320 3.991 13.586 1.00 71.88 225 SER A N 1
ATOM 1732 C CA . SER A 1 225 ? 6.827 2.625 13.814 1.00 71.88 225 SER A CA 1
ATOM 1733 C C . SER A 1 225 ? 5.806 1.754 14.554 1.00 71.88 225 SER A C 1
ATOM 1735 O O . SER A 1 225 ? 5.456 0.671 14.100 1.00 71.88 225 SER A O 1
ATOM 1737 N N . ILE A 1 226 ? 5.203 2.284 15.620 1.00 77.12 226 ILE A N 1
ATOM 1738 C CA . ILE A 1 226 ? 4.140 1.606 16.376 1.00 77.12 226 ILE A CA 1
ATOM 1739 C C . ILE A 1 226 ? 2.900 1.394 15.499 1.00 77.12 226 ILE A C 1
ATOM 1741 O O . ILE A 1 226 ? 2.227 0.368 15.598 1.00 77.12 226 ILE A O 1
ATOM 1745 N N . GLN A 1 227 ? 2.568 2.360 14.636 1.00 76.31 227 GLN A N 1
ATOM 1746 C CA . GLN A 1 227 ? 1.466 2.206 13.682 1.00 76.31 227 GLN A CA 1
ATOM 1747 C C . GLN A 1 227 ? 1.749 1.118 12.635 1.00 76.31 227 GLN A C 1
ATOM 1749 O O . GLN A 1 227 ? 0.801 0.491 12.152 1.00 76.31 227 GLN A O 1
ATOM 1754 N N . ALA A 1 228 ? 3.017 0.902 12.276 1.00 74.06 228 ALA A N 1
ATOM 1755 C CA . ALA A 1 228 ? 3.434 -0.178 11.394 1.00 74.06 228 ALA A CA 1
ATOM 1756 C C . ALA A 1 228 ? 3.328 -1.542 12.095 1.00 74.06 228 ALA A C 1
ATOM 1758 O O . ALA A 1 228 ? 2.610 -2.409 11.607 1.00 74.06 228 ALA A O 1
ATOM 1759 N N . ASP A 1 229 ? 3.894 -1.691 13.293 1.00 78.81 229 ASP A N 1
ATOM 1760 C CA . ASP A 1 229 ? 3.826 -2.945 14.063 1.00 78.81 229 ASP A CA 1
ATOM 1761 C C . ASP A 1 229 ? 2.375 -3.342 14.393 1.00 78.81 229 ASP A C 1
ATOM 1763 O O . ASP A 1 229 ? 1.963 -4.504 14.336 1.00 78.81 229 ASP A O 1
ATOM 1767 N N . LEU A 1 230 ? 1.537 -2.352 14.714 1.00 85.75 230 LEU A N 1
AT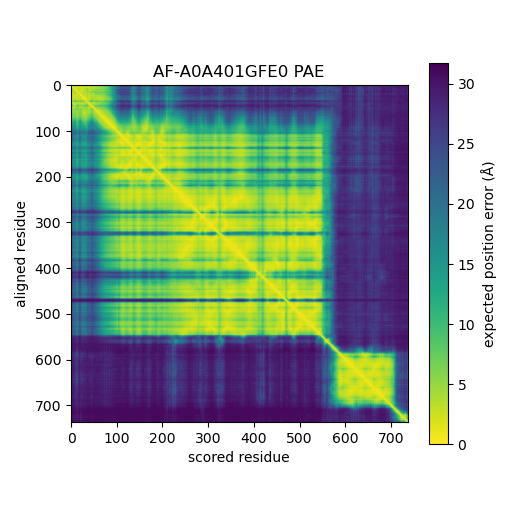OM 1768 C CA . LEU A 1 230 ? 0.123 -2.552 15.030 1.00 85.75 230 LEU A CA 1
ATOM 1769 C C . LEU A 1 230 ? -0.787 -2.334 13.817 1.00 85.75 230 LEU A C 1
ATOM 1771 O O . LEU A 1 230 ? -1.966 -1.989 13.978 1.00 85.75 230 LEU A O 1
ATOM 1775 N N . ARG A 1 231 ? -0.291 -2.552 12.590 1.00 82.94 231 ARG A N 1
ATOM 1776 C CA . ARG A 1 231 ? -1.069 -2.292 11.367 1.00 82.94 231 ARG A CA 1
ATOM 1777 C C . ARG A 1 231 ? -2.388 -3.053 11.329 1.00 82.94 231 ARG A C 1
ATOM 1779 O O . ARG A 1 231 ? -3.395 -2.491 10.901 1.00 82.94 231 ARG A O 1
ATOM 1786 N N . HIS A 1 232 ? -2.420 -4.269 11.872 1.00 86.12 232 HIS A N 1
ATOM 1787 C CA . HIS A 1 232 ? -3.623 -5.093 12.034 1.00 86.12 232 HIS A CA 1
ATOM 1788 C C . HIS A 1 232 ? -4.744 -4.416 12.863 1.00 86.12 232 HIS A C 1
ATOM 1790 O O . HIS A 1 232 ? -5.926 -4.752 12.723 1.00 86.12 232 HIS A O 1
ATOM 1796 N N . LEU A 1 233 ? -4.402 -3.437 13.712 1.00 90.06 233 LEU A N 1
ATOM 1797 C CA . LEU A 1 233 ? -5.347 -2.557 14.407 1.00 90.06 233 LEU A CA 1
ATOM 1798 C C . LEU A 1 233 ? -5.625 -1.282 13.604 1.00 90.06 233 LEU A C 1
ATOM 1800 O O . LEU A 1 233 ? -6.784 -0.880 13.490 1.00 90.06 233 LEU A O 1
ATOM 1804 N N . VAL A 1 234 ? -4.599 -0.678 12.996 1.00 84.94 234 VAL A N 1
ATOM 1805 C CA . VAL A 1 234 ? -4.737 0.543 12.180 1.00 84.94 234 VAL A CA 1
ATOM 1806 C C . VAL A 1 234 ? -5.732 0.352 11.036 1.00 84.94 234 VAL A C 1
ATOM 1808 O O . VAL A 1 234 ? -6.589 1.210 10.822 1.00 84.94 234 VAL A O 1
ATOM 1811 N N . ILE A 1 235 ? -5.689 -0.789 10.338 1.00 87.56 235 ILE A N 1
ATOM 1812 C CA . ILE A 1 235 ? -6.586 -1.087 9.206 1.00 87.56 235 ILE A CA 1
ATOM 1813 C C . ILE A 1 235 ? -8.066 -1.173 9.600 1.00 87.56 235 ILE A C 1
ATOM 1815 O O . ILE A 1 235 ? -8.930 -1.176 8.728 1.00 87.56 235 ILE A O 1
ATOM 1819 N N . ARG A 1 236 ? -8.386 -1.208 10.898 1.00 92.06 236 ARG A N 1
ATOM 1820 C CA . ARG A 1 236 ? -9.768 -1.144 11.398 1.00 92.06 236 ARG A CA 1
ATOM 1821 C C . ARG A 1 236 ? -10.320 0.284 11.425 1.00 92.06 236 ARG A C 1
ATOM 1823 O O . ARG A 1 236 ? -11.538 0.475 11.460 1.00 92.06 236 ARG A O 1
ATOM 1830 N N . GLY A 1 237 ? -9.438 1.283 11.378 1.00 87.88 237 GLY A N 1
ATOM 1831 C CA . GLY A 1 237 ? -9.788 2.694 11.261 1.00 87.88 237 GLY A CA 1
ATOM 1832 C C . GLY A 1 237 ? -10.495 3.025 9.942 1.00 87.88 237 GLY A C 1
ATOM 1833 O O . GLY A 1 237 ? -10.338 2.346 8.924 1.00 87.88 237 GLY A O 1
ATOM 1834 N N . GLU A 1 238 ? -11.285 4.100 9.947 1.00 86.56 238 GLU A N 1
ATOM 1835 C CA . GLU A 1 238 ? -12.097 4.512 8.788 1.00 86.56 238 GLU A CA 1
ATOM 1836 C C . GLU A 1 238 ? -11.230 4.899 7.590 1.00 86.56 238 GLU A C 1
ATOM 1838 O O . GLU A 1 238 ? -11.510 4.476 6.473 1.00 86.56 238 GLU A O 1
ATOM 1843 N N . THR A 1 239 ? -10.152 5.651 7.823 1.00 84.25 239 THR A N 1
ATOM 1844 C CA . THR A 1 239 ? -9.241 6.087 6.759 1.00 84.25 239 THR A CA 1
ATOM 1845 C C . THR A 1 239 ? -8.478 4.905 6.170 1.00 84.25 239 THR A C 1
ATOM 1847 O O . THR A 1 239 ? -8.577 4.658 4.975 1.00 84.25 239 THR A O 1
ATOM 1850 N N . ALA A 1 240 ? -7.773 4.119 6.991 1.00 83.88 240 ALA A N 1
ATOM 1851 C CA . ALA A 1 240 ? -6.956 3.009 6.497 1.00 83.88 240 ALA A CA 1
ATOM 1852 C C . ALA A 1 240 ? -7.791 1.940 5.765 1.00 83.88 240 ALA A C 1
ATOM 1854 O O . ALA A 1 240 ? -7.408 1.493 4.685 1.00 83.88 240 ALA A O 1
ATOM 1855 N N . SER A 1 241 ? -8.969 1.581 6.291 1.00 86.88 241 SER A N 1
ATOM 1856 C CA . SER A 1 241 ? -9.872 0.656 5.591 1.00 86.88 241 SER A CA 1
ATOM 1857 C C . SER A 1 241 ? -10.434 1.237 4.289 1.00 86.88 241 SER A C 1
ATOM 1859 O O . SER A 1 241 ? -10.618 0.489 3.328 1.00 86.88 241 SER A O 1
ATOM 1861 N N . ALA A 1 242 ? -10.691 2.549 4.219 1.00 85.50 242 ALA A N 1
ATOM 1862 C CA . ALA A 1 242 ? -11.120 3.211 2.987 1.00 85.50 242 ALA A CA 1
ATOM 1863 C C . ALA A 1 242 ? -10.048 3.132 1.891 1.00 85.50 242 ALA A C 1
ATOM 1865 O O . ALA A 1 242 ? -10.387 2.849 0.743 1.00 85.50 242 ALA A O 1
ATOM 1866 N N . VAL A 1 243 ? -8.769 3.288 2.246 1.00 85.44 243 VAL A N 1
ATOM 1867 C CA . VAL A 1 243 ? -7.641 3.134 1.311 1.00 85.44 243 VAL A CA 1
ATOM 1868 C C . VAL A 1 243 ? -7.580 1.718 0.741 1.00 85.44 243 VAL A C 1
ATOM 1870 O O . VAL A 1 243 ? -7.490 1.556 -0.472 1.00 85.44 243 VAL A O 1
ATOM 1873 N N . LEU A 1 244 ? -7.702 0.687 1.584 1.00 86.75 244 LEU A N 1
ATOM 1874 C CA . LEU A 1 244 ? -7.689 -0.710 1.128 1.00 86.75 244 LEU A CA 1
ATOM 1875 C C . LEU A 1 244 ? -8.883 -1.040 0.220 1.00 86.75 244 LEU A C 1
ATOM 1877 O O . LEU A 1 244 ? -8.734 -1.728 -0.789 1.00 86.75 244 LEU A O 1
ATOM 1881 N N . LYS A 1 245 ? -10.069 -0.513 0.539 1.00 89.38 245 LYS A N 1
ATOM 1882 C CA . LYS A 1 245 ? -11.259 -0.655 -0.313 1.00 89.38 245 LYS A CA 1
ATOM 1883 C C . LYS A 1 245 ? -11.086 0.053 -1.655 1.00 89.38 245 LYS A C 1
ATOM 1885 O O . LYS A 1 245 ? -11.476 -0.500 -2.681 1.00 89.38 245 LYS A O 1
ATOM 1890 N N . LEU A 1 246 ? -10.492 1.248 -1.656 1.00 89.12 246 LEU A N 1
ATOM 1891 C CA . LEU A 1 246 ? -10.203 1.987 -2.881 1.00 89.12 246 LEU A CA 1
ATOM 1892 C C . LEU A 1 246 ? -9.140 1.273 -3.726 1.00 89.12 246 LEU A C 1
ATOM 1894 O O . LEU A 1 246 ? -9.325 1.177 -4.932 1.00 89.12 246 LEU A O 1
ATOM 1898 N N . ARG A 1 247 ? -8.095 0.698 -3.113 1.00 93.19 247 ARG A N 1
ATOM 1899 C CA . ARG A 1 247 ? -7.107 -0.157 -3.799 1.00 93.19 247 ARG A CA 1
ATOM 1900 C C . ARG A 1 247 ? -7.787 -1.318 -4.527 1.00 93.19 247 ARG A C 1
ATOM 1902 O O . ARG A 1 247 ? -7.524 -1.543 -5.703 1.00 93.19 247 ARG A O 1
ATOM 1909 N N . ALA A 1 248 ? -8.685 -2.035 -3.850 1.00 94.25 248 ALA A N 1
ATOM 1910 C CA . ALA A 1 248 ? -9.415 -3.149 -4.457 1.00 94.25 248 ALA A CA 1
ATOM 1911 C C . ALA A 1 248 ? -10.297 -2.695 -5.636 1.00 94.25 248 ALA A C 1
ATOM 1913 O O . ALA A 1 248 ? -10.325 -3.347 -6.682 1.00 94.25 248 ALA A O 1
ATOM 1914 N N . ALA A 1 249 ? -10.983 -1.556 -5.489 1.00 95.69 249 ALA A N 1
ATOM 1915 C CA . ALA A 1 249 ? -11.759 -0.957 -6.572 1.00 95.69 249 ALA A CA 1
ATOM 1916 C C . ALA A 1 249 ? -10.861 -0.541 -7.749 1.00 95.69 249 ALA A C 1
ATOM 1918 O O . ALA A 1 249 ? -11.194 -0.839 -8.888 1.00 95.69 249 ALA A O 1
ATOM 1919 N N . LEU A 1 250 ? -9.703 0.071 -7.480 1.00 94.19 250 LEU A N 1
ATOM 1920 C CA . LEU A 1 250 ? -8.733 0.500 -8.488 1.00 94.19 250 LEU A CA 1
ATOM 1921 C C . LEU A 1 250 ? -8.235 -0.679 -9.332 1.00 94.19 250 LEU A C 1
ATOM 1923 O O . LEU A 1 250 ? -8.308 -0.624 -10.555 1.00 94.19 250 LEU A O 1
ATOM 1927 N N . LEU A 1 251 ? -7.804 -1.769 -8.690 1.00 96.38 251 LEU A N 1
ATOM 1928 C CA . LEU A 1 251 ? -7.363 -2.985 -9.383 1.00 96.38 251 LEU A CA 1
ATOM 1929 C C . LEU A 1 251 ? -8.480 -3.619 -10.224 1.00 96.38 251 LEU A C 1
ATOM 1931 O O . LEU A 1 251 ? -8.226 -4.128 -11.315 1.00 96.38 251 LEU A O 1
ATOM 1935 N N . THR A 1 252 ? -9.720 -3.584 -9.731 1.00 97.81 252 THR A N 1
ATOM 1936 C CA . THR A 1 252 ? -10.886 -4.072 -10.483 1.00 97.81 252 THR A CA 1
ATOM 1937 C C . THR A 1 252 ? -11.143 -3.202 -11.716 1.00 97.81 252 THR A C 1
ATOM 1939 O O . THR A 1 252 ? -11.350 -3.730 -12.807 1.00 97.81 252 THR A O 1
ATOM 1942 N N . SER A 1 253 ? -11.083 -1.877 -11.562 1.00 97.56 253 SER A N 1
ATOM 1943 C CA . SER A 1 253 ? -11.269 -0.918 -12.655 1.00 97.56 253 SER A CA 1
ATOM 1944 C C . SER A 1 253 ? -10.175 -1.023 -13.716 1.00 97.56 253 SER A C 1
ATOM 1946 O O . SER A 1 253 ? -10.485 -0.961 -14.902 1.00 97.56 253 SER A O 1
ATOM 1948 N N . PHE A 1 254 ? -8.920 -1.247 -13.317 1.00 97.06 254 PHE A N 1
ATOM 1949 C CA . PHE A 1 254 ? -7.821 -1.487 -14.254 1.00 97.06 254 PHE A CA 1
ATOM 1950 C C . PHE A 1 254 ? -8.053 -2.731 -15.102 1.00 97.06 254 PHE A C 1
ATOM 1952 O O . PHE A 1 254 ? -8.016 -2.649 -16.328 1.00 97.06 254 PHE A O 1
ATOM 1959 N N . ARG A 1 255 ? -8.360 -3.869 -14.464 1.00 98.19 255 ARG A N 1
ATOM 1960 C CA . ARG A 1 255 ? -8.674 -5.108 -15.188 1.00 98.19 255 ARG A CA 1
ATOM 1961 C C . ARG A 1 255 ? -9.834 -4.912 -16.156 1.00 98.19 255 ARG A C 1
ATOM 1963 O O . ARG A 1 255 ? -9.756 -5.367 -17.293 1.00 98.19 255 ARG A O 1
ATOM 1970 N N . ALA A 1 256 ? -10.881 -4.197 -15.741 1.00 98.00 256 ALA A N 1
ATOM 1971 C CA . ALA A 1 256 ? -12.013 -3.880 -16.608 1.00 98.00 256 ALA A CA 1
ATOM 1972 C C . ALA A 1 256 ? -11.606 -3.000 -17.806 1.00 98.00 256 ALA A C 1
ATOM 1974 O O . ALA A 1 256 ? -12.020 -3.278 -18.929 1.00 98.00 256 ALA A O 1
ATOM 1975 N N . SER A 1 257 ? -10.773 -1.979 -17.584 1.00 97.75 257 SER A N 1
ATOM 1976 C CA . SER A 1 257 ? -10.258 -1.080 -18.626 1.00 97.75 257 SER A CA 1
ATOM 1977 C C . SER A 1 257 ? -9.390 -1.815 -19.658 1.00 97.75 257 SER A C 1
ATOM 1979 O O . SER A 1 257 ? -9.567 -1.618 -20.862 1.00 97.75 257 SER A O 1
ATOM 1981 N N . LEU A 1 258 ? -8.501 -2.704 -19.204 1.00 98.12 258 LEU A N 1
ATOM 1982 C CA . LEU A 1 258 ? -7.617 -3.501 -20.063 1.00 98.12 258 LEU A CA 1
ATOM 1983 C C . LEU A 1 258 ? -8.395 -4.582 -20.827 1.00 98.12 258 LEU A C 1
ATOM 1985 O O . LEU A 1 258 ? -8.257 -4.694 -22.040 1.00 98.12 258 LEU A O 1
ATOM 1989 N N . THR A 1 259 ? -9.309 -5.292 -20.156 1.00 97.31 259 THR A N 1
ATOM 1990 C CA . THR A 1 259 ? -10.178 -6.298 -20.801 1.00 97.31 259 THR A CA 1
ATOM 1991 C C . THR A 1 259 ? -11.077 -5.665 -21.866 1.00 97.31 259 THR A C 1
ATOM 1993 O O . THR A 1 259 ? -11.303 -6.246 -22.919 1.00 97.31 259 THR A O 1
ATOM 1996 N N . LYS A 1 260 ? -11.579 -4.445 -21.629 1.00 97.50 260 LYS A N 1
ATOM 1997 C CA . LYS A 1 260 ? -12.370 -3.677 -22.609 1.00 97.50 260 LYS A CA 1
ATOM 1998 C C . LYS A 1 260 ? -11.575 -3.313 -23.873 1.00 97.50 260 LYS A C 1
ATOM 2000 O O . LYS A 1 260 ? -12.185 -2.954 -24.875 1.00 97.50 260 LYS A O 1
ATOM 2005 N N . ARG A 1 261 ? -10.242 -3.372 -23.811 1.00 97.62 261 ARG A N 1
ATOM 2006 C CA . ARG A 1 261 ? -9.308 -3.144 -24.925 1.00 97.62 261 ARG A CA 1
ATOM 2007 C C . ARG A 1 261 ? -8.750 -4.452 -25.492 1.00 97.62 261 ARG A C 1
ATOM 2009 O O . ARG A 1 261 ? -7.765 -4.409 -26.210 1.00 97.62 261 ARG A O 1
ATOM 2016 N N . ASP A 1 262 ? -9.370 -5.583 -25.155 1.00 97.44 262 ASP A N 1
ATOM 2017 C CA . ASP A 1 262 ? -9.007 -6.920 -25.628 1.00 97.44 262 ASP A CA 1
ATOM 2018 C C . ASP A 1 262 ? -7.624 -7.426 -25.166 1.00 97.44 262 ASP A C 1
ATOM 2020 O O . ASP A 1 262 ? -7.096 -8.373 -25.745 1.00 97.44 262 ASP A O 1
ATOM 2024 N N . LEU A 1 263 ? -7.060 -6.869 -24.082 1.00 98.38 263 LEU A N 1
ATOM 2025 C CA . LEU A 1 263 ? -5.828 -7.397 -23.487 1.00 98.38 263 LEU A CA 1
ATOM 2026 C C . LEU A 1 263 ? -6.113 -8.639 -22.638 1.00 98.38 263 LEU A C 1
ATOM 2028 O O . LEU A 1 263 ? -7.067 -8.669 -21.851 1.00 98.38 263 LEU A O 1
ATOM 2032 N N . LEU A 1 264 ? -5.235 -9.638 -22.738 1.00 98.62 264 LEU A N 1
ATOM 2033 C CA . LEU A 1 264 ? -5.331 -10.880 -21.974 1.00 98.62 264 LEU A CA 1
ATOM 2034 C C . LEU A 1 264 ? -4.437 -10.853 -20.722 1.00 98.62 264 LEU A C 1
ATOM 2036 O O . LEU A 1 264 ? -3.241 -10.579 -20.806 1.00 98.62 264 LEU A O 1
ATOM 2040 N N . GLU A 1 265 ? -5.007 -11.176 -19.555 1.00 98.69 265 GLU A N 1
ATOM 2041 C CA . GLU A 1 265 ? -4.236 -11.311 -18.309 1.00 98.69 265 GLU A CA 1
ATOM 2042 C C . GLU A 1 265 ? -3.381 -12.589 -18.354 1.00 98.69 265 GLU A C 1
ATOM 2044 O O . GLU A 1 265 ? -3.899 -13.684 -18.589 1.00 98.69 265 GLU A O 1
ATOM 2049 N N . VAL A 1 266 ? -2.080 -12.462 -18.099 1.00 98.44 266 VAL A N 1
ATOM 2050 C CA . VAL A 1 266 ? -1.119 -13.571 -18.008 1.00 98.44 266 VAL A CA 1
ATOM 2051 C C . VAL A 1 266 ? -0.449 -13.606 -16.630 1.00 98.44 266 VAL A C 1
ATOM 2053 O O . VAL A 1 266 ? -0.495 -12.639 -15.870 1.00 98.44 266 VAL A O 1
ATOM 2056 N N . THR A 1 267 ? 0.185 -14.731 -16.285 1.00 98.44 267 THR A N 1
ATOM 2057 C CA . THR A 1 267 ? 0.878 -14.917 -14.993 1.00 98.44 267 THR A CA 1
ATOM 2058 C C . THR A 1 267 ? 2.340 -15.341 -15.201 1.00 98.44 267 THR A C 1
ATOM 2060 O O . THR A 1 267 ? 2.645 -16.536 -15.182 1.00 98.44 267 THR A O 1
ATOM 2063 N N . PRO A 1 268 ? 3.243 -14.376 -15.453 1.00 97.50 268 PRO A N 1
ATOM 2064 C CA . PRO A 1 268 ? 4.688 -14.594 -15.520 1.00 97.50 268 PRO A CA 1
ATOM 2065 C C . PRO A 1 268 ? 5.297 -15.158 -14.219 1.00 97.50 268 PRO A C 1
ATOM 2067 O O . PRO A 1 268 ? 4.684 -15.071 -13.154 1.00 97.50 268 PRO A O 1
ATOM 2070 N N . PRO A 1 269 ? 6.508 -15.742 -14.275 1.00 96.44 269 PRO A N 1
ATOM 2071 C CA . PRO A 1 269 ? 7.212 -16.206 -13.084 1.00 96.44 269 PRO A CA 1
ATOM 2072 C C . PRO A 1 269 ? 7.873 -15.052 -12.311 1.00 96.44 269 PRO A C 1
ATOM 2074 O O . PRO A 1 269 ? 8.607 -14.248 -12.881 1.00 96.44 269 PRO A O 1
ATOM 2077 N N . CYS A 1 270 ? 7.713 -15.040 -10.983 1.00 94.50 270 CYS A N 1
ATOM 2078 C CA . CYS A 1 270 ? 8.386 -14.077 -10.098 1.00 94.50 270 CYS A CA 1
ATOM 2079 C C . CYS A 1 270 ? 9.810 -14.494 -9.684 1.00 94.50 270 CYS A C 1
ATOM 2081 O O . CYS A 1 270 ? 10.567 -13.677 -9.166 1.00 94.50 270 CYS A O 1
ATOM 2083 N N . MET A 1 271 ? 10.168 -15.765 -9.885 1.00 94.31 271 MET A N 1
ATOM 2084 C CA . MET A 1 271 ? 11.496 -16.318 -9.609 1.00 94.31 271 MET A CA 1
ATOM 2085 C C . MET A 1 271 ? 12.246 -16.460 -10.929 1.00 94.31 271 MET A C 1
ATOM 2087 O O . MET A 1 271 ? 11.832 -17.233 -11.793 1.00 94.31 271 MET A O 1
ATOM 2091 N N . VAL A 1 272 ? 13.329 -15.706 -11.094 1.00 93.56 272 VAL A N 1
ATOM 2092 C CA . VAL A 1 272 ? 14.016 -15.538 -12.379 1.00 93.56 272 VAL A CA 1
ATOM 2093 C C . VAL A 1 272 ? 15.516 -15.786 -12.255 1.00 93.56 272 VAL A C 1
ATOM 2095 O O . VAL A 1 272 ? 16.091 -15.728 -11.171 1.00 93.56 272 VAL A O 1
ATOM 2098 N N . GLN A 1 273 ? 16.168 -16.057 -13.384 1.00 91.44 273 GLN A N 1
ATOM 2099 C CA . GLN A 1 273 ? 17.633 -16.163 -13.483 1.00 91.44 273 GLN A CA 1
ATOM 2100 C C . GLN A 1 273 ? 18.247 -15.038 -14.331 1.00 91.44 273 GLN A C 1
ATOM 2102 O O . GLN A 1 273 ? 19.453 -15.012 -14.557 1.00 91.44 273 GLN A O 1
ATOM 2107 N N . THR A 1 274 ? 17.414 -14.107 -14.793 1.00 87.75 274 THR A N 1
ATOM 2108 C CA . THR A 1 274 ? 17.761 -13.001 -15.688 1.00 87.75 274 THR A CA 1
ATOM 2109 C C . THR A 1 274 ? 17.402 -11.667 -15.042 1.00 87.75 274 THR A C 1
ATOM 2111 O O . THR A 1 274 ? 16.369 -11.559 -14.386 1.00 87.75 274 THR A O 1
ATOM 2114 N N . GLN A 1 275 ? 18.226 -10.648 -15.270 1.00 83.31 275 GLN A N 1
ATOM 2115 C CA . GLN A 1 275 ? 17.977 -9.263 -14.852 1.00 83.31 275 GLN A CA 1
ATOM 2116 C C . GLN A 1 275 ? 17.221 -8.471 -15.932 1.00 83.31 275 GLN A C 1
ATOM 2118 O O . GLN A 1 275 ? 17.345 -8.798 -17.117 1.00 83.31 275 GLN A O 1
ATOM 2123 N N . VAL A 1 276 ? 16.478 -7.433 -15.534 1.00 78.12 276 VAL A N 1
ATOM 2124 C CA . VAL A 1 276 ? 15.713 -6.566 -16.457 1.00 78.12 276 VAL A CA 1
ATOM 2125 C C . VAL A 1 276 ? 16.145 -5.104 -16.325 1.00 78.12 276 VAL A C 1
ATOM 2127 O O . VAL A 1 276 ? 16.580 -4.514 -17.308 1.00 78.12 276 VAL A O 1
ATOM 2130 N N . GLU A 1 277 ? 16.130 -4.562 -15.105 1.00 74.56 277 GLU A N 1
ATOM 2131 C CA . GLU A 1 277 ? 16.360 -3.137 -14.797 1.00 74.56 277 GLU A CA 1
ATOM 2132 C C . GLU A 1 277 ? 17.747 -2.902 -14.163 1.00 74.56 277 GLU A C 1
ATOM 2134 O O . GLU A 1 277 ? 17.922 -2.116 -13.235 1.00 74.56 277 GLU A O 1
ATOM 2139 N N . GLY A 1 278 ? 18.753 -3.649 -14.630 1.00 69.00 278 GLY A N 1
ATOM 2140 C CA . GLY A 1 278 ? 20.118 -3.615 -14.098 1.00 69.00 278 GLY A CA 1
ATOM 2141 C C . GLY A 1 278 ? 20.358 -4.558 -12.909 1.00 69.00 278 GLY A C 1
ATOM 2142 O O . GLY A 1 278 ? 19.465 -4.888 -12.132 1.00 69.00 278 GLY A O 1
ATOM 2143 N N . GLY A 1 279 ? 21.600 -5.029 -12.771 1.00 62.66 279 GLY A N 1
ATOM 2144 C CA . GLY A 1 279 ? 21.956 -6.102 -11.828 1.00 62.66 279 GLY A CA 1
ATOM 2145 C C . GLY A 1 279 ? 22.154 -5.686 -10.370 1.00 62.66 279 GLY A C 1
ATOM 2146 O O . GLY A 1 279 ? 22.290 -6.550 -9.506 1.00 62.66 279 GLY A O 1
ATOM 2147 N N . ALA A 1 280 ? 22.194 -4.384 -10.079 1.00 61.59 280 ALA A N 1
ATOM 2148 C CA . ALA A 1 280 ? 22.565 -3.872 -8.758 1.00 61.59 280 ALA A CA 1
ATOM 2149 C C . ALA A 1 280 ? 21.445 -3.981 -7.705 1.00 61.59 280 ALA A C 1
ATOM 2151 O O . ALA A 1 280 ? 21.730 -3.898 -6.513 1.00 61.59 280 ALA A O 1
ATOM 2152 N N . THR A 1 281 ? 20.188 -4.170 -8.122 1.00 72.50 281 THR A N 1
ATOM 2153 C CA . THR A 1 281 ? 19.002 -4.034 -7.253 1.00 72.50 281 THR A CA 1
ATOM 2154 C C . THR A 1 281 ? 18.134 -5.299 -7.221 1.00 72.50 281 THR A C 1
ATOM 2156 O O . THR A 1 281 ? 16.929 -5.230 -6.989 1.00 72.50 281 THR A O 1
ATOM 2159 N N . LEU A 1 282 ? 18.725 -6.479 -7.430 1.00 82.12 282 LEU A N 1
ATOM 2160 C CA . LEU A 1 282 ? 18.020 -7.766 -7.363 1.00 82.12 282 LEU A CA 1
ATOM 2161 C C . LEU A 1 282 ? 18.130 -8.418 -5.979 1.00 82.12 282 LEU A C 1
ATOM 2163 O O . LEU A 1 282 ? 19.225 -8.568 -5.435 1.00 82.12 282 LEU A O 1
ATOM 2167 N N . PHE A 1 283 ? 17.011 -8.921 -5.451 1.00 87.38 283 PHE A N 1
ATOM 2168 C CA . PHE A 1 283 ? 17.038 -9.836 -4.308 1.00 87.38 283 PHE A CA 1
ATOM 2169 C C . PHE A 1 283 ? 17.464 -11.227 -4.767 1.00 87.38 283 PHE A C 1
ATOM 2171 O O . PHE A 1 283 ? 16.756 -11.875 -5.536 1.00 87.38 283 PHE A O 1
ATOM 2178 N N . LYS A 1 284 ? 18.617 -11.690 -4.283 1.00 90.06 284 LYS A N 1
ATOM 2179 C CA . LYS A 1 284 ? 19.188 -13.001 -4.610 1.00 90.06 284 LYS A CA 1
ATOM 2180 C C . LYS A 1 284 ? 18.789 -14.053 -3.576 1.00 90.06 284 LYS A C 1
ATOM 2182 O O . LYS A 1 284 ? 18.867 -13.796 -2.378 1.00 90.06 284 LYS A O 1
ATOM 2187 N N . PHE A 1 285 ? 18.460 -15.258 -4.032 1.00 90.31 285 PHE A N 1
ATOM 2188 C CA . PHE A 1 285 ? 18.204 -16.413 -3.171 1.00 90.31 285 PHE A CA 1
ATOM 2189 C C . PHE A 1 285 ? 18.709 -17.722 -3.801 1.00 90.31 285 PHE A C 1
ATOM 2191 O O . PHE A 1 285 ? 19.053 -17.773 -4.985 1.00 90.31 285 PHE A O 1
ATOM 2198 N N . ASP A 1 286 ? 18.801 -18.777 -2.986 1.00 94.56 286 ASP A N 1
ATOM 2199 C CA . ASP A 1 286 ? 19.159 -20.125 -3.438 1.00 94.56 286 ASP A CA 1
ATOM 2200 C C . ASP A 1 286 ? 17.904 -20.916 -3.829 1.00 94.56 286 ASP A C 1
ATOM 2202 O O . ASP A 1 286 ? 17.029 -21.175 -3.001 1.00 94.56 286 ASP A O 1
ATOM 2206 N N . TYR A 1 287 ? 17.819 -21.311 -5.096 1.00 93.38 287 TYR A N 1
ATOM 2207 C CA . TYR A 1 287 ? 16.744 -22.124 -5.648 1.00 93.38 287 TYR A CA 1
ATOM 2208 C C . TYR A 1 287 ? 17.248 -23.543 -5.905 1.00 93.38 287 TYR A C 1
ATOM 2210 O O . TYR A 1 287 ? 17.686 -23.888 -7.002 1.00 93.38 287 TYR A O 1
ATOM 2218 N N . TYR A 1 288 ? 17.203 -24.371 -4.860 1.00 94.75 288 TYR A N 1
ATOM 2219 C CA . TYR A 1 288 ? 17.643 -25.771 -4.895 1.00 94.75 288 TYR A CA 1
ATOM 2220 C C . TYR A 1 288 ? 19.112 -25.950 -5.328 1.00 94.75 288 TYR A C 1
ATOM 2222 O O . TYR A 1 288 ? 19.434 -26.831 -6.129 1.00 94.75 288 TYR A O 1
ATOM 2230 N N . GLY A 1 289 ? 20.016 -25.123 -4.796 1.00 92.31 289 GLY A N 1
ATOM 2231 C CA . GLY A 1 289 ? 21.439 -25.131 -5.138 1.00 92.31 289 GLY A CA 1
ATOM 2232 C C . GLY A 1 289 ? 21.789 -24.331 -6.397 1.00 92.31 289 GLY A C 1
ATOM 2233 O O . GLY A 1 289 ? 22.937 -24.386 -6.842 1.00 92.31 289 GLY A O 1
ATOM 2234 N N . GLN A 1 290 ? 20.824 -23.625 -6.996 1.00 91.50 290 GLN A N 1
ATOM 2235 C CA . GLN A 1 290 ? 21.032 -22.732 -8.136 1.00 91.50 290 GLN A CA 1
ATOM 2236 C C . GLN A 1 290 ? 20.748 -21.280 -7.737 1.00 91.50 290 GLN A C 1
ATOM 2238 O O . GLN A 1 290 ? 19.740 -21.015 -7.085 1.00 91.50 290 GLN A O 1
ATOM 2243 N N . PRO A 1 291 ? 21.576 -20.310 -8.157 1.00 90.50 291 PRO A N 1
ATOM 2244 C CA . PRO A 1 291 ? 21.278 -18.906 -7.914 1.00 90.50 291 PRO A CA 1
ATOM 2245 C C . PRO A 1 291 ? 20.018 -18.483 -8.682 1.00 90.50 291 PRO A C 1
ATOM 2247 O O . PRO A 1 291 ? 19.894 -18.737 -9.883 1.00 90.50 291 PRO A O 1
ATOM 2250 N N . ALA A 1 292 ? 19.108 -17.811 -7.982 1.00 92.81 292 ALA A N 1
ATOM 2251 C CA . ALA A 1 292 ? 17.916 -17.193 -8.546 1.00 92.81 292 ALA A CA 1
ATOM 2252 C C . ALA A 1 292 ? 17.683 -15.809 -7.925 1.00 92.81 292 ALA A C 1
ATOM 2254 O O . ALA A 1 292 ? 18.304 -15.437 -6.924 1.00 92.81 292 ALA A O 1
ATOM 2255 N N . PHE A 1 293 ? 16.787 -15.049 -8.544 1.00 92.38 293 PHE A N 1
ATOM 2256 C CA . PHE A 1 293 ? 16.444 -13.693 -8.151 1.00 92.38 293 PHE A CA 1
ATOM 2257 C C . PHE A 1 293 ? 14.933 -13.494 -8.132 1.00 92.38 293 PHE A C 1
ATOM 2259 O O . PHE A 1 293 ? 14.201 -14.155 -8.872 1.00 92.38 293 PHE A O 1
ATOM 2266 N N . LEU A 1 294 ? 14.461 -12.587 -7.280 1.00 93.31 294 LEU A N 1
ATOM 2267 C CA . LEU A 1 294 ? 13.093 -12.086 -7.375 1.00 93.31 294 LEU A CA 1
ATOM 2268 C C . LEU A 1 294 ? 13.000 -11.075 -8.522 1.00 93.31 294 LEU A C 1
ATOM 2270 O O . LEU A 1 294 ? 13.922 -10.288 -8.737 1.00 93.31 294 LEU A O 1
ATOM 2274 N N . THR A 1 295 ? 11.905 -11.128 -9.275 1.00 92.94 295 THR A N 1
ATOM 2275 C CA . THR A 1 295 ? 11.732 -10.332 -10.493 1.00 92.94 295 THR A CA 1
ATOM 2276 C C . THR A 1 295 ? 11.682 -8.824 -10.218 1.00 92.94 295 THR A C 1
ATOM 2278 O O . THR A 1 295 ? 10.969 -8.371 -9.328 1.00 92.94 295 THR A O 1
ATOM 2281 N N . GLN A 1 296 ? 12.399 -8.023 -11.008 1.00 90.31 296 GLN A N 1
ATOM 2282 C CA . GLN A 1 296 ? 12.233 -6.559 -11.022 1.00 90.31 296 GLN A CA 1
ATOM 2283 C C . GLN A 1 296 ? 11.030 -6.136 -11.871 1.00 90.31 296 GLN A C 1
ATOM 2285 O O . GLN A 1 296 ? 10.354 -5.154 -11.560 1.00 90.31 296 GLN A O 1
ATOM 2290 N N . SER A 1 297 ? 10.767 -6.879 -12.944 1.00 94.69 297 SER A N 1
ATOM 2291 C CA . SER A 1 297 ? 9.765 -6.599 -13.969 1.00 94.69 297 SER A CA 1
ATOM 2292 C C . SER A 1 297 ? 9.489 -7.878 -14.752 1.00 94.69 297 SER A C 1
ATOM 2294 O O . SER A 1 297 ? 10.388 -8.688 -14.990 1.00 94.69 297 SER A O 1
ATOM 2296 N N . SER A 1 298 ? 8.244 -8.058 -15.176 1.00 97.12 298 SER A N 1
ATOM 2297 C CA . SER A 1 298 ? 7.825 -9.186 -16.004 1.00 97.12 298 SER A CA 1
ATOM 2298 C C . SER A 1 298 ? 7.777 -8.861 -17.491 1.00 97.12 298 SER A C 1
ATOM 2300 O O . SER A 1 298 ? 7.395 -9.728 -18.280 1.00 97.12 298 SER A O 1
ATOM 2302 N N . GLN A 1 299 ? 8.203 -7.656 -17.885 1.00 97.81 299 GLN A N 1
ATOM 2303 C CA . GLN A 1 299 ? 8.191 -7.165 -19.262 1.00 97.81 299 GLN A CA 1
ATOM 2304 C C . GLN A 1 299 ? 8.738 -8.192 -20.259 1.00 97.81 299 GLN A C 1
ATOM 2306 O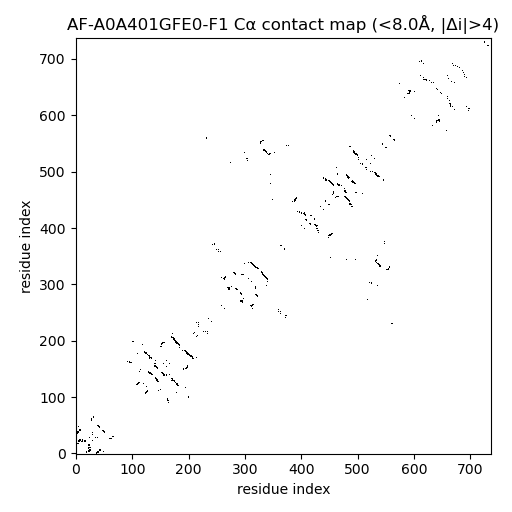 O . GLN A 1 299 ? 8.058 -8.530 -21.225 1.00 97.81 299 GLN A O 1
ATOM 2311 N N . LEU A 1 300 ? 9.928 -8.752 -20.003 1.00 96.81 300 LEU A N 1
ATOM 2312 C CA . LEU A 1 300 ? 10.559 -9.681 -20.947 1.00 96.81 300 LEU A CA 1
ATOM 2313 C C . LEU A 1 300 ? 9.678 -10.908 -21.223 1.00 96.81 300 LEU A C 1
ATOM 2315 O O . LEU A 1 300 ? 9.660 -11.409 -22.344 1.00 96.81 300 LEU A O 1
ATOM 2319 N N . TYR A 1 301 ? 8.928 -11.386 -20.224 1.00 98.31 301 TYR A N 1
ATOM 2320 C CA . TYR A 1 301 ? 7.982 -12.489 -20.395 1.00 98.31 301 TYR A CA 1
ATOM 2321 C C . TYR A 1 301 ? 6.713 -12.053 -21.132 1.00 98.31 301 TYR A C 1
ATOM 2323 O O . TYR A 1 301 ? 6.203 -12.824 -21.948 1.00 98.31 301 TYR A O 1
ATOM 2331 N N . LEU A 1 302 ? 6.216 -10.835 -20.893 1.00 98.62 302 LEU A N 1
ATOM 2332 C CA . LEU A 1 302 ? 5.081 -10.288 -21.643 1.00 98.62 302 LEU A CA 1
ATOM 2333 C C . LEU A 1 302 ? 5.407 -10.176 -23.137 1.00 98.62 302 LEU A C 1
ATOM 2335 O O . LEU A 1 302 ? 4.601 -10.605 -23.960 1.00 98.62 302 LEU A O 1
ATOM 2339 N N . GLU A 1 303 ? 6.619 -9.734 -23.488 1.00 98.62 303 GLU A N 1
ATOM 2340 C CA . GLU A 1 303 ? 7.086 -9.689 -24.881 1.00 98.62 303 GLU A CA 1
ATOM 2341 C C . GLU A 1 303 ? 7.022 -11.075 -25.553 1.00 98.62 303 GLU A C 1
ATOM 2343 O O . GLU A 1 303 ? 6.607 -11.184 -26.706 1.00 98.62 303 GLU A O 1
ATOM 2348 N N . THR A 1 304 ? 7.339 -12.161 -24.831 1.00 98.44 304 THR A N 1
ATOM 2349 C CA . THR A 1 304 ? 7.223 -13.530 -25.383 1.00 98.44 304 THR A CA 1
ATOM 2350 C C . THR A 1 304 ? 5.789 -13.999 -25.614 1.00 98.44 304 THR A C 1
ATOM 2352 O O . THR A 1 304 ? 5.563 -14.951 -26.363 1.00 98.44 304 THR A O 1
ATOM 2355 N N . CYS A 1 305 ? 4.811 -13.363 -24.968 1.00 98.62 305 CYS A N 1
ATOM 2356 C CA . CYS A 1 305 ? 3.407 -13.725 -25.112 1.00 98.62 305 CYS A CA 1
ATOM 2357 C C . CYS A 1 305 ? 2.787 -13.126 -26.379 1.00 98.62 305 CYS A C 1
ATOM 2359 O O . CYS A 1 305 ? 1.860 -13.727 -26.929 1.00 98.62 305 CYS A O 1
ATOM 2361 N N . LEU A 1 306 ? 3.311 -11.992 -26.862 1.00 98.62 306 LEU A N 1
ATOM 2362 C CA . LEU A 1 306 ? 2.735 -11.226 -27.971 1.00 98.62 306 LEU A CA 1
ATOM 2363 C C . LEU A 1 306 ? 2.459 -12.073 -29.224 1.00 98.62 306 LEU A C 1
ATOM 2365 O O . LEU A 1 306 ? 1.327 -12.038 -29.715 1.00 98.62 306 LEU A O 1
ATOM 2369 N N . PRO A 1 307 ? 3.403 -12.903 -29.727 1.00 98.38 307 PRO A N 1
ATOM 2370 C CA . PRO A 1 307 ? 3.174 -13.650 -30.965 1.00 98.38 307 PRO A CA 1
ATOM 2371 C C . PRO A 1 307 ? 2.091 -14.731 -30.845 1.00 98.38 307 PRO A C 1
ATOM 2373 O O . PRO A 1 307 ? 1.617 -15.238 -31.861 1.00 98.38 307 PRO A O 1
ATOM 2376 N N . SER A 1 308 ? 1.713 -15.115 -29.620 1.00 98.12 308 SER A N 1
ATOM 2377 C CA . SER A 1 308 ? 0.720 -16.161 -29.364 1.00 98.12 308 SER A CA 1
ATOM 2378 C C . SER A 1 308 ? -0.621 -15.623 -28.874 1.00 98.12 308 SER A C 1
ATOM 2380 O O . SER A 1 308 ? -1.647 -16.234 -29.171 1.00 98.12 308 SER A O 1
ATOM 2382 N N . LEU A 1 309 ? -0.617 -14.563 -28.065 1.00 98.44 309 LEU A N 1
ATOM 2383 C CA . LEU A 1 309 ? -1.789 -14.099 -27.318 1.00 98.44 309 LEU A CA 1
ATOM 2384 C C . LEU A 1 309 ? -2.266 -12.708 -27.754 1.00 98.44 309 LEU A C 1
ATOM 2386 O O . LEU A 1 309 ? -3.365 -12.319 -27.370 1.00 98.44 309 LEU A O 1
ATOM 2390 N N . GLY A 1 310 ? -1.496 -11.996 -28.585 1.00 98.38 310 GLY A N 1
ATOM 2391 C CA . GLY A 1 310 ? -1.741 -10.586 -28.876 1.00 98.38 310 GLY A CA 1
ATOM 2392 C C . GLY A 1 310 ? -1.348 -9.712 -27.688 1.00 98.38 310 GLY A C 1
ATOM 2393 O O . GLY A 1 310 ? -0.387 -10.023 -26.987 1.00 98.38 310 GLY A O 1
ATOM 2394 N N . ASP A 1 311 ? -2.088 -8.631 -27.462 1.00 98.75 311 ASP A N 1
ATOM 2395 C CA . ASP A 1 311 ? -1.810 -7.702 -26.370 1.00 98.75 311 ASP A CA 1
ATOM 2396 C C . ASP A 1 311 ? -2.093 -8.355 -25.007 1.00 98.75 311 ASP A C 1
ATOM 2398 O O . ASP A 1 311 ? -3.136 -8.981 -24.783 1.00 98.75 311 ASP A O 1
ATOM 2402 N N . VAL A 1 312 ? -1.158 -8.211 -24.069 1.00 98.81 312 VAL A N 1
ATOM 2403 C CA . VAL A 1 312 ? -1.205 -8.894 -22.770 1.00 98.81 312 VAL A CA 1
ATOM 2404 C C . VAL A 1 312 ? -0.917 -7.947 -21.620 1.00 98.81 312 VAL A C 1
ATOM 2406 O O . VAL A 1 312 ? -0.253 -6.925 -21.777 1.00 98.81 312 VAL A O 1
ATOM 2409 N N . PHE A 1 313 ? -1.386 -8.311 -20.430 1.00 98.75 313 PHE A N 1
ATOM 2410 C CA . PHE A 1 313 ? -1.028 -7.619 -19.198 1.00 98.75 313 PHE A CA 1
ATOM 2411 C C . PHE A 1 313 ? -0.867 -8.590 -18.030 1.00 98.75 313 PHE A C 1
ATOM 2413 O O . PHE A 1 313 ? -1.364 -9.713 -18.058 1.00 98.75 313 PHE A O 1
ATOM 2420 N N . CYS A 1 314 ? -0.215 -8.145 -16.964 1.00 98.50 314 CYS A N 1
ATOM 2421 C CA . CYS A 1 314 ? -0.198 -8.839 -15.685 1.00 98.50 314 CYS A CA 1
ATOM 2422 C C . CYS A 1 314 ? -0.348 -7.852 -14.526 1.00 98.50 314 CYS A C 1
ATOM 2424 O O . CYS A 1 314 ? 0.004 -6.678 -14.629 1.00 98.50 314 CYS A O 1
ATOM 2426 N N . VAL A 1 315 ? -0.858 -8.351 -13.402 1.00 97.25 315 VAL A N 1
ATOM 2427 C CA . VAL A 1 315 ? -0.884 -7.638 -12.121 1.00 97.25 315 VAL A CA 1
ATOM 2428 C C . VAL A 1 315 ? -0.223 -8.549 -11.097 1.00 97.25 315 VAL A C 1
ATOM 2430 O O . VAL A 1 315 ? -0.851 -9.498 -10.624 1.00 97.25 315 VAL A O 1
ATOM 2433 N N . GLN A 1 316 ? 1.043 -8.288 -10.790 1.00 94.56 316 GLN A N 1
ATOM 2434 C CA . GLN A 1 316 ? 1.847 -9.118 -9.893 1.00 94.56 316 GLN A CA 1
ATOM 2435 C C . GLN A 1 316 ? 2.880 -8.277 -9.146 1.00 94.56 316 GLN A C 1
ATOM 2437 O O . GLN A 1 316 ? 3.030 -7.091 -9.416 1.00 94.56 316 GLN A O 1
ATOM 2442 N N . GLU A 1 317 ? 3.587 -8.887 -8.205 1.00 93.12 317 GLU A N 1
ATOM 2443 C CA . GLU A 1 317 ? 4.603 -8.186 -7.426 1.00 93.12 317 GLU A CA 1
ATOM 2444 C C . GLU A 1 317 ? 5.924 -8.070 -8.198 1.00 93.12 317 GLU A C 1
ATOM 2446 O O . GLU A 1 317 ? 6.374 -9.017 -8.849 1.00 93.12 317 GLU A O 1
ATOM 2451 N N . SER A 1 318 ? 6.551 -6.903 -8.079 1.00 91.12 318 SER A N 1
ATOM 2452 C CA . SER A 1 318 ? 7.928 -6.639 -8.488 1.00 91.12 318 SER A CA 1
ATOM 2453 C C . SER A 1 318 ? 8.766 -6.273 -7.272 1.00 91.12 318 SER A C 1
ATOM 2455 O O . SER A 1 318 ? 8.276 -5.663 -6.320 1.00 91.12 318 SER A O 1
ATOM 2457 N N . PHE A 1 319 ? 10.057 -6.592 -7.334 1.00 90.38 319 PHE A N 1
ATOM 2458 C CA . PHE A 1 319 ? 10.976 -6.460 -6.213 1.00 90.38 319 PHE A CA 1
ATOM 2459 C C . PHE A 1 319 ? 12.192 -5.607 -6.580 1.00 90.38 319 PHE A C 1
ATOM 2461 O O . PHE A 1 319 ? 12.819 -5.821 -7.618 1.00 90.38 319 PHE A O 1
ATOM 2468 N N . ARG A 1 320 ? 12.550 -4.646 -5.721 1.00 83.19 320 ARG A N 1
ATOM 2469 C CA . ARG A 1 320 ? 13.718 -3.767 -5.907 1.00 83.19 320 ARG A CA 1
ATOM 2470 C C . ARG A 1 320 ? 14.551 -3.690 -4.628 1.00 83.19 320 ARG A C 1
ATOM 2472 O O . ARG A 1 320 ? 14.110 -3.164 -3.609 1.00 83.19 320 ARG A O 1
ATOM 2479 N N . ALA A 1 321 ? 15.781 -4.185 -4.690 1.00 80.38 321 ALA A N 1
ATOM 2480 C CA . ALA A 1 321 ? 16.772 -4.126 -3.616 1.00 80.38 321 ALA A CA 1
ATOM 2481 C C . ALA A 1 321 ? 17.586 -2.816 -3.664 1.00 80.38 321 ALA A C 1
ATOM 2483 O O . ALA A 1 321 ? 18.814 -2.821 -3.613 1.00 80.38 321 ALA A O 1
ATOM 2484 N N . GLU A 1 322 ? 16.909 -1.679 -3.824 1.00 69.88 322 GLU A N 1
ATOM 2485 C CA . GLU A 1 322 ? 17.552 -0.364 -3.824 1.00 69.88 322 GLU A CA 1
ATOM 2486 C C . GLU A 1 322 ? 17.863 0.102 -2.396 1.00 69.88 322 GLU A C 1
ATOM 2488 O O . GLU A 1 322 ? 16.982 0.178 -1.541 1.00 69.88 322 GLU A O 1
ATOM 2493 N N . ASN A 1 323 ? 19.108 0.525 -2.152 1.00 56.56 323 ASN A N 1
ATOM 2494 C CA . ASN A 1 323 ? 19.536 1.146 -0.889 1.00 56.56 323 ASN A CA 1
ATOM 2495 C C . ASN A 1 323 ? 19.166 2.645 -0.810 1.00 56.56 323 ASN A C 1
ATOM 2497 O O . ASN A 1 323 ? 19.913 3.464 -0.259 1.00 56.56 323 ASN A O 1
ATOM 2501 N N . SER A 1 324 ? 18.025 3.029 -1.394 1.00 51.41 324 SER A N 1
ATOM 2502 C CA . SER A 1 324 ? 17.538 4.408 -1.429 1.00 51.41 324 SER A CA 1
ATOM 2503 C C . SER A 1 324 ? 16.297 4.579 -0.562 1.00 51.41 324 SER A C 1
ATOM 2505 O O . SER A 1 324 ? 15.379 3.765 -0.549 1.00 51.41 324 SER A O 1
ATOM 2507 N N . HIS A 1 325 ? 16.270 5.670 0.197 1.00 51.00 325 HIS A N 1
ATOM 2508 C CA . HIS A 1 325 ? 15.245 5.943 1.193 1.00 51.00 325 HIS A CA 1
ATOM 2509 C C . HIS A 1 325 ? 14.402 7.166 0.832 1.00 51.00 325 HIS A C 1
ATOM 2511 O O . HIS A 1 325 ? 14.321 8.124 1.608 1.00 51.00 325 HIS A O 1
ATOM 2517 N N . THR A 1 326 ? 13.779 7.150 -0.343 1.00 52.59 326 THR A N 1
ATOM 2518 C CA . THR A 1 326 ? 12.864 8.226 -0.750 1.00 52.59 326 THR A CA 1
ATOM 2519 C C . THR A 1 326 ? 11.406 7.863 -0.456 1.00 52.59 326 THR A C 1
ATOM 2521 O O . THR A 1 326 ? 11.086 6.756 -0.024 1.00 52.59 326 THR A O 1
ATOM 2524 N N . ARG A 1 327 ? 10.491 8.819 -0.650 1.00 50.25 327 ARG A N 1
ATOM 2525 C CA . ARG A 1 327 ? 9.054 8.650 -0.368 1.00 50.25 327 ARG A CA 1
ATOM 2526 C C . ARG A 1 327 ? 8.327 7.771 -1.398 1.00 50.25 327 ARG A C 1
ATOM 2528 O O . ARG A 1 327 ? 7.120 7.584 -1.253 1.00 50.25 327 ARG A O 1
ATOM 2535 N N . ARG A 1 328 ? 9.029 7.275 -2.426 1.00 54.94 328 ARG A N 1
ATOM 2536 C CA . ARG A 1 328 ? 8.454 6.491 -3.528 1.00 54.94 328 ARG A CA 1
ATOM 2537 C C . ARG A 1 328 ? 9.022 5.079 -3.685 1.00 54.94 328 ARG A C 1
ATOM 2539 O O . ARG A 1 328 ? 8.409 4.297 -4.385 1.00 54.94 328 ARG A O 1
ATOM 2546 N N . HIS A 1 329 ? 10.126 4.703 -3.048 1.00 66.31 329 HIS A N 1
ATOM 2547 C CA . HIS A 1 329 ? 10.727 3.388 -3.305 1.00 66.31 329 HIS A CA 1
ATOM 2548 C C . HIS A 1 329 ? 10.207 2.334 -2.317 1.00 66.31 329 HIS A C 1
ATOM 2550 O O . HIS A 1 329 ? 10.369 2.470 -1.101 1.00 66.31 329 HIS A O 1
ATOM 2556 N N . LEU A 1 330 ? 9.554 1.300 -2.852 1.00 71.56 330 LEU A N 1
ATOM 2557 C CA . LEU A 1 330 ? 9.124 0.103 -2.131 1.00 71.56 330 LEU A CA 1
ATOM 2558 C C . LEU A 1 330 ? 9.977 -1.085 -2.587 1.00 71.56 330 LEU A C 1
ATOM 2560 O O . LEU A 1 330 ? 10.245 -1.230 -3.778 1.00 71.56 330 LEU A O 1
ATOM 2564 N N . SER A 1 331 ? 10.378 -1.941 -1.647 1.00 81.12 331 SER A N 1
ATOM 2565 C CA . SER A 1 331 ? 11.146 -3.152 -1.968 1.00 81.12 331 SER A CA 1
ATOM 2566 C C . SER A 1 331 ? 10.299 -4.256 -2.599 1.00 81.12 331 SER A C 1
ATOM 2568 O O . SER A 1 331 ? 10.844 -5.070 -3.334 1.00 81.12 331 SER A O 1
ATOM 2570 N N . GLU A 1 332 ? 8.992 -4.247 -2.341 1.00 84.88 332 GLU A N 1
ATOM 2571 C CA . GLU A 1 332 ? 7.955 -5.066 -2.975 1.00 84.88 332 GLU A CA 1
ATOM 2572 C C . GLU A 1 332 ? 6.769 -4.145 -3.288 1.00 84.88 332 GLU A C 1
ATOM 2574 O O . GLU A 1 332 ? 6.345 -3.365 -2.427 1.00 84.88 332 GLU A O 1
ATOM 2579 N N . TYR A 1 333 ? 6.269 -4.187 -4.521 1.00 85.75 333 TYR A N 1
ATOM 2580 C CA . TYR A 1 333 ? 5.127 -3.385 -4.956 1.00 85.75 333 TYR A CA 1
ATOM 2581 C C . TYR A 1 333 ? 4.318 -4.104 -6.030 1.00 85.75 333 TYR A C 1
ATOM 2583 O O . TYR A 1 333 ? 4.878 -4.812 -6.875 1.00 85.75 333 TYR A O 1
ATOM 2591 N N . THR A 1 334 ? 3.004 -3.850 -6.050 1.00 91.81 334 THR A N 1
ATOM 2592 C CA . THR A 1 334 ? 2.136 -4.424 -7.074 1.00 91.81 334 THR A CA 1
ATOM 2593 C C . THR A 1 334 ? 2.357 -3.665 -8.376 1.00 91.81 334 THR A C 1
ATOM 2595 O O . THR A 1 334 ? 1.925 -2.518 -8.546 1.00 91.81 334 THR A O 1
ATOM 2598 N N . HIS A 1 335 ? 3.010 -4.338 -9.309 1.00 95.12 335 HIS A N 1
ATOM 2599 C CA . HIS A 1 335 ? 3.337 -3.840 -10.626 1.00 95.12 335 HIS A CA 1
ATOM 2600 C C . HIS A 1 335 ? 2.274 -4.297 -11.627 1.00 95.12 335 HIS A C 1
ATOM 2602 O O . HIS A 1 335 ? 2.035 -5.491 -11.837 1.00 95.12 335 HIS A O 1
ATOM 2608 N N . LEU A 1 336 ? 1.585 -3.324 -12.220 1.00 97.62 336 LEU A N 1
ATOM 2609 C CA . LEU A 1 336 ? 0.709 -3.555 -13.359 1.00 97.62 336 LEU A CA 1
ATOM 2610 C C . LEU A 1 336 ? 1.520 -3.298 -14.620 1.00 97.62 336 LEU A C 1
ATOM 2612 O O . LEU A 1 336 ? 1.892 -2.159 -14.884 1.00 97.62 336 LEU A O 1
ATOM 2616 N N . GLU A 1 337 ? 1.766 -4.343 -15.396 1.00 98.50 337 GLU A N 1
ATOM 2617 C CA . GLU A 1 337 ? 2.558 -4.266 -16.623 1.00 98.50 337 GLU A CA 1
ATOM 2618 C C . GLU A 1 337 ? 1.705 -4.711 -17.807 1.00 98.50 337 GLU A C 1
ATOM 2620 O O . GLU A 1 337 ? 0.917 -5.651 -17.681 1.00 98.50 337 GLU A O 1
ATOM 2625 N N . ALA A 1 338 ? 1.845 -4.041 -18.947 1.00 98.69 338 ALA A N 1
ATOM 2626 C CA . ALA A 1 338 ? 1.185 -4.424 -20.188 1.00 98.69 338 ALA A CA 1
ATOM 2627 C C . ALA A 1 338 ? 2.128 -4.260 -21.378 1.00 98.69 338 ALA A C 1
ATOM 2629 O O . ALA A 1 338 ? 2.949 -3.343 -21.406 1.00 98.69 338 ALA A O 1
ATOM 2630 N N . GLU A 1 339 ? 1.975 -5.139 -22.361 1.00 98.81 339 GLU A N 1
ATOM 2631 C CA . GLU A 1 339 ? 2.776 -5.163 -23.579 1.00 98.81 339 GLU A CA 1
ATOM 2632 C C . GLU A 1 339 ? 1.847 -5.341 -24.785 1.00 98.81 339 GLU A C 1
ATOM 2634 O O . GLU A 1 339 ? 0.907 -6.143 -24.747 1.00 98.81 339 GLU A O 1
ATOM 2639 N N . LEU A 1 340 ? 2.098 -4.564 -25.838 1.00 98.81 340 LEU A N 1
ATOM 2640 C CA . LEU A 1 340 ? 1.237 -4.444 -27.008 1.00 98.81 340 LEU A CA 1
ATOM 2641 C C . LEU A 1 340 ? 2.020 -4.682 -28.295 1.00 98.81 340 LEU A C 1
ATOM 2643 O O . LEU A 1 340 ? 3.140 -4.189 -28.452 1.00 98.81 340 LEU A O 1
ATOM 2647 N N . ALA A 1 341 ? 1.408 -5.385 -29.243 1.00 98.12 341 ALA A N 1
ATOM 2648 C CA . ALA A 1 341 ? 1.999 -5.710 -30.534 1.00 98.12 341 ALA A CA 1
ATOM 2649 C C . ALA A 1 341 ? 1.457 -4.824 -31.664 1.00 98.12 341 ALA A C 1
ATOM 2651 O O . ALA A 1 341 ? 0.304 -4.409 -31.665 1.00 98.12 341 ALA A O 1
ATOM 2652 N N . PHE A 1 342 ? 2.280 -4.600 -32.690 1.00 98.19 342 PHE A N 1
ATOM 2653 C CA . PHE A 1 342 ? 1.944 -3.844 -33.904 1.00 98.19 342 PHE A CA 1
ATOM 2654 C C . PHE A 1 342 ? 1.551 -2.381 -33.654 1.00 98.19 342 PHE A C 1
ATOM 2656 O O . PHE A 1 342 ? 0.689 -1.838 -34.347 1.00 98.19 342 PHE A O 1
ATOM 2663 N N . ILE A 1 343 ? 2.214 -1.736 -32.695 1.00 98.38 343 ILE A N 1
ATOM 2664 C CA . ILE A 1 343 ? 1.958 -0.347 -32.302 1.00 98.38 343 ILE A CA 1
ATOM 2665 C C . ILE A 1 343 ? 3.123 0.585 -32.651 1.00 98.38 343 ILE A C 1
ATOM 2667 O O . ILE A 1 343 ? 4.263 0.155 -32.823 1.00 98.38 343 ILE A O 1
ATOM 2671 N N . THR A 1 344 ? 2.836 1.882 -32.740 1.00 98.06 344 THR A N 1
ATOM 2672 C CA . THR A 1 344 ? 3.837 2.957 -32.765 1.00 98.06 344 THR A CA 1
ATOM 2673 C C . THR A 1 344 ? 4.005 3.583 -31.379 1.00 98.06 344 THR A C 1
ATOM 2675 O O . THR A 1 344 ? 3.182 3.387 -30.484 1.00 98.06 344 THR A O 1
ATOM 2678 N N . PHE A 1 345 ? 5.031 4.418 -31.199 1.00 97.56 345 PHE A N 1
ATOM 2679 C CA . PHE A 1 345 ? 5.238 5.124 -29.932 1.00 97.56 345 PHE A CA 1
ATOM 2680 C C . PHE A 1 345 ? 4.077 6.069 -29.556 1.00 97.56 345 PHE A C 1
ATOM 2682 O O . PHE A 1 345 ? 3.758 6.243 -28.380 1.00 97.56 345 PHE A O 1
ATOM 2689 N N . ASN A 1 346 ? 3.393 6.649 -30.549 1.00 97.25 346 ASN A N 1
ATOM 2690 C CA . ASN A 1 346 ? 2.196 7.454 -30.295 1.00 97.25 346 ASN A CA 1
ATOM 2691 C C . ASN A 1 346 ? 1.028 6.598 -29.799 1.00 97.25 346 ASN A C 1
ATOM 2693 O O . ASN A 1 346 ? 0.351 7.012 -28.860 1.00 97.25 346 ASN A O 1
ATOM 2697 N N . ASP A 1 347 ? 0.841 5.412 -30.385 1.00 98.38 347 ASP A N 1
ATOM 2698 C CA . ASP A 1 347 ? -0.199 4.473 -29.958 1.00 98.38 347 ASP A CA 1
ATOM 2699 C C . ASP A 1 347 ? 0.041 4.010 -28.514 1.00 98.38 347 ASP A C 1
ATOM 2701 O O . ASP A 1 347 ? -0.913 3.904 -27.748 1.00 98.38 347 ASP A O 1
ATOM 2705 N N . LEU A 1 348 ? 1.306 3.811 -28.107 1.00 98.56 348 LEU A N 1
ATOM 2706 C CA . LEU A 1 348 ? 1.666 3.486 -26.722 1.00 98.56 348 LEU A CA 1
ATOM 2707 C C . LEU A 1 348 ? 1.211 4.581 -25.744 1.00 98.56 348 LEU A C 1
ATOM 2709 O O . LEU A 1 348 ? 0.511 4.293 -24.773 1.00 98.56 348 LEU A O 1
ATOM 2713 N N . MET A 1 349 ? 1.571 5.843 -26.004 1.00 98.06 349 MET A N 1
ATOM 2714 C CA . MET A 1 349 ? 1.171 6.965 -25.143 1.00 98.06 349 MET A CA 1
ATOM 2715 C C . MET A 1 349 ? -0.354 7.150 -25.109 1.00 98.06 349 MET A C 1
ATOM 2717 O O . MET A 1 349 ? -0.922 7.368 -24.037 1.00 98.06 349 MET A O 1
ATOM 2721 N N . ASP A 1 350 ? -1.032 7.017 -26.253 1.00 98.00 350 ASP A N 1
ATOM 2722 C CA . ASP A 1 350 ? -2.496 7.115 -26.333 1.00 98.00 350 ASP A CA 1
ATOM 2723 C C . ASP A 1 350 ? -3.188 5.955 -25.599 1.00 98.00 350 ASP A C 1
ATOM 2725 O O . ASP A 1 350 ? -4.212 6.152 -24.935 1.00 98.00 350 ASP A O 1
ATOM 2729 N N . HIS A 1 351 ? -2.609 4.753 -25.654 1.00 98.25 351 HIS A N 1
ATOM 2730 C CA . HIS A 1 351 ? -3.076 3.601 -24.893 1.00 98.25 351 HIS A CA 1
ATOM 2731 C C . HIS A 1 351 ? -2.949 3.839 -23.383 1.00 98.25 351 HIS A C 1
ATOM 2733 O O . HIS A 1 351 ? -3.941 3.682 -22.663 1.00 98.25 351 HIS A O 1
ATOM 2739 N N . ILE A 1 352 ? -1.770 4.263 -22.907 1.00 98.06 352 ILE A N 1
ATOM 2740 C CA . ILE A 1 352 ? -1.524 4.569 -21.489 1.00 98.06 352 ILE A CA 1
ATOM 2741 C C . ILE A 1 352 ? -2.507 5.641 -21.005 1.00 98.06 352 ILE A C 1
ATOM 2743 O O . ILE A 1 352 ? -3.185 5.440 -19.993 1.00 98.06 352 ILE A O 1
ATOM 2747 N N . GLU A 1 353 ? -2.651 6.749 -21.746 1.00 97.38 353 GLU A N 1
ATOM 2748 C CA . GLU A 1 353 ? -3.625 7.797 -21.423 1.00 97.38 353 GLU A CA 1
ATOM 2749 C C . GLU A 1 353 ? -5.027 7.202 -21.302 1.00 97.38 353 GLU A C 1
ATOM 2751 O O . GLU A 1 353 ? -5.704 7.410 -20.293 1.00 97.38 353 GLU A O 1
ATOM 2756 N N . GLY A 1 354 ? -5.445 6.434 -22.311 1.00 96.88 354 GLY A N 1
ATOM 2757 C CA . GLY A 1 354 ? -6.754 5.806 -22.378 1.00 96.88 354 GLY A CA 1
ATOM 2758 C C . GLY A 1 354 ? -7.037 4.901 -21.182 1.00 96.88 354 GLY A C 1
ATOM 2759 O O . GLY A 1 354 ? -8.125 4.993 -20.610 1.00 96.88 354 GLY A O 1
ATOM 2760 N N . VAL A 1 355 ? -6.088 4.049 -20.787 1.00 97.00 355 VAL A N 1
ATOM 2761 C CA . VAL A 1 355 ? -6.246 3.120 -19.659 1.00 97.00 355 VAL A CA 1
ATOM 2762 C C . VAL A 1 355 ? -6.379 3.869 -18.338 1.00 97.00 355 VAL A C 1
ATOM 2764 O O . VAL A 1 355 ? -7.308 3.577 -17.578 1.00 97.00 355 VAL A O 1
ATOM 2767 N N . ILE A 1 356 ? -5.508 4.848 -18.069 1.00 95.50 356 ILE A N 1
ATOM 2768 C CA . ILE A 1 356 ? -5.555 5.663 -16.843 1.00 95.50 356 ILE A CA 1
ATOM 2769 C C . ILE A 1 356 ? -6.885 6.409 -16.758 1.00 95.50 356 ILE A C 1
ATOM 2771 O O . ILE A 1 356 ? -7.598 6.355 -15.755 1.00 95.50 356 ILE A O 1
ATOM 2775 N N . CYS A 1 357 ? -7.252 7.066 -17.850 1.00 95.06 357 CYS A N 1
ATOM 2776 C CA . CYS A 1 357 ? -8.456 7.863 -17.963 1.00 95.06 357 CYS A CA 1
ATOM 2777 C C . CYS A 1 357 ? -9.749 7.058 -17.781 1.00 95.06 357 CYS A C 1
ATOM 2779 O O . CYS A 1 357 ? -10.645 7.509 -17.069 1.00 95.06 357 CYS A O 1
ATOM 2781 N N . ASP A 1 358 ? -9.856 5.895 -18.422 1.00 95.81 358 ASP A N 1
ATOM 2782 C CA . ASP A 1 358 ? -11.023 5.008 -18.325 1.00 95.81 358 ASP A CA 1
ATOM 2783 C C . ASP A 1 358 ? -11.108 4.363 -16.932 1.00 95.81 358 ASP A C 1
ATOM 2785 O O . ASP A 1 358 ? -12.187 4.259 -16.360 1.00 95.81 358 ASP A O 1
ATOM 2789 N N . THR A 1 359 ? -9.967 4.034 -16.316 1.00 96.06 359 THR A N 1
ATOM 2790 C CA . THR A 1 359 ? -9.914 3.524 -14.934 1.00 96.06 359 THR A CA 1
ATOM 2791 C C . THR A 1 359 ? -10.455 4.548 -13.933 1.00 96.06 359 THR A C 1
ATOM 2793 O O . THR A 1 359 ? -11.261 4.199 -13.065 1.00 96.06 359 THR A O 1
ATOM 2796 N N . VAL A 1 360 ? -10.053 5.819 -14.060 1.00 94.81 360 VAL A N 1
ATOM 2797 C CA . VAL A 1 360 ? -10.586 6.915 -13.232 1.00 94.81 360 VAL A CA 1
ATOM 2798 C C . VAL A 1 360 ? -12.088 7.098 -13.467 1.00 94.81 360 VAL A C 1
ATOM 2800 O O . VAL A 1 360 ? -12.827 7.300 -12.505 1.00 94.81 360 VAL A O 1
ATOM 2803 N N . ASP A 1 361 ? -12.558 6.975 -14.708 1.00 95.62 361 ASP A N 1
ATOM 2804 C CA . ASP A 1 361 ? -13.984 7.094 -15.033 1.00 95.62 361 ASP A CA 1
ATOM 2805 C C . ASP A 1 361 ? -14.814 6.002 -14.365 1.00 95.62 361 ASP A C 1
ATOM 2807 O O . ASP A 1 361 ? -15.756 6.318 -13.640 1.00 95.62 361 ASP A O 1
ATOM 2811 N N . ILE A 1 362 ? -14.402 4.739 -14.496 1.00 96.62 362 ILE A N 1
ATOM 2812 C CA . ILE A 1 362 ? -15.068 3.596 -13.857 1.00 96.62 362 ILE A CA 1
ATOM 2813 C C . ILE A 1 362 ? -15.142 3.790 -12.331 1.00 96.62 362 ILE A C 1
ATOM 2815 O O . ILE A 1 362 ? -16.169 3.516 -11.701 1.00 96.62 362 ILE A O 1
ATOM 2819 N N . LEU A 1 363 ? -14.070 4.303 -11.713 1.00 96.31 363 LEU A N 1
ATOM 2820 C CA . LEU A 1 363 ? -14.046 4.589 -10.275 1.00 96.31 363 LEU A CA 1
ATOM 2821 C C . LEU A 1 363 ? -15.018 5.700 -9.865 1.00 96.31 363 LEU A C 1
ATOM 2823 O O . LEU A 1 363 ? -15.629 5.600 -8.798 1.00 96.31 363 LEU A O 1
ATOM 2827 N N . LEU A 1 364 ? -15.152 6.753 -10.669 1.00 95.38 364 LEU A N 1
ATOM 2828 C CA . LEU A 1 364 ? -16.044 7.878 -10.382 1.00 95.38 364 LEU A CA 1
ATOM 2829 C C . LEU A 1 364 ? -17.515 7.569 -10.698 1.00 95.38 364 LEU A C 1
ATOM 2831 O O . LEU A 1 364 ? -18.401 8.125 -10.049 1.00 95.38 364 LEU A O 1
ATOM 2835 N N . GLU A 1 365 ? -17.787 6.681 -11.654 1.00 96.12 365 GLU A N 1
ATOM 2836 C CA . GLU A 1 365 ? -19.139 6.216 -11.991 1.00 96.12 365 GLU A CA 1
ATOM 2837 C C . GLU A 1 365 ? -19.735 5.320 -10.900 1.00 96.12 365 GLU A C 1
ATOM 2839 O O . GLU A 1 365 ? -20.941 5.357 -10.644 1.00 96.12 365 GLU A O 1
ATOM 2844 N N . SER A 1 366 ? -18.898 4.534 -10.219 1.00 94.69 366 SER A N 1
ATOM 2845 C CA . SER A 1 366 ? -19.319 3.696 -9.099 1.00 94.69 366 SER A CA 1
ATOM 2846 C C . SER A 1 366 ? -19.524 4.541 -7.824 1.00 94.69 366 SER A C 1
ATOM 2848 O O . SER A 1 366 ? -18.561 5.096 -7.281 1.00 94.69 366 SER A O 1
ATOM 2850 N N . PRO A 1 367 ? -20.756 4.619 -7.264 1.00 91.25 367 PRO A N 1
ATOM 2851 C CA . PRO A 1 367 ? -21.040 5.474 -6.108 1.00 91.25 367 PRO A CA 1
ATOM 2852 C C . PRO A 1 367 ? -20.215 5.134 -4.862 1.00 91.25 367 PRO A C 1
ATOM 2854 O O . PRO A 1 367 ? -19.942 6.010 -4.041 1.00 91.25 367 PRO A O 1
ATOM 2857 N N . SER A 1 368 ? -19.824 3.865 -4.701 1.00 90.00 368 SER A N 1
ATOM 2858 C CA . SER A 1 368 ? -19.038 3.405 -3.556 1.00 90.00 368 SER A CA 1
ATOM 2859 C C . SER A 1 368 ? -17.594 3.901 -3.628 1.00 90.00 368 SER A C 1
ATOM 2861 O O . SER A 1 368 ? -17.103 4.472 -2.657 1.00 90.00 368 SER A O 1
ATOM 2863 N N . SER A 1 369 ? -16.924 3.750 -4.772 1.00 93.62 369 SER A N 1
ATOM 2864 C CA . SER A 1 369 ? -15.555 4.234 -4.982 1.00 93.62 369 SER A CA 1
ATOM 2865 C C . SER A 1 369 ? -15.495 5.755 -5.063 1.00 93.62 369 SER A C 1
ATOM 2867 O O . SER A 1 369 ? -14.611 6.344 -4.448 1.00 93.62 369 SER A O 1
ATOM 2869 N N . ALA A 1 370 ? -16.469 6.412 -5.698 1.00 94.25 370 ALA A N 1
ATOM 2870 C CA . ALA A 1 370 ? -16.555 7.871 -5.718 1.00 94.25 370 ALA A CA 1
ATOM 2871 C C . ALA A 1 370 ? -16.691 8.464 -4.303 1.00 94.25 370 ALA A C 1
ATOM 2873 O O . ALA A 1 370 ? -16.056 9.470 -3.980 1.00 94.25 370 ALA A O 1
ATOM 2874 N N . ALA A 1 371 ? -17.473 7.821 -3.425 1.00 91.69 371 ALA A N 1
ATOM 2875 C CA . ALA A 1 371 ? -17.574 8.220 -2.023 1.00 91.69 371 ALA A CA 1
ATOM 2876 C C . ALA A 1 371 ? -16.245 8.044 -1.266 1.00 91.69 371 ALA A C 1
ATOM 2878 O O . ALA A 1 371 ? -15.892 8.914 -0.471 1.00 91.69 371 ALA A O 1
ATOM 2879 N N . LEU A 1 372 ? -15.495 6.966 -1.535 1.00 89.88 372 LEU A N 1
ATOM 2880 C CA . LEU A 1 372 ? -14.164 6.743 -0.954 1.00 89.88 372 LEU A CA 1
ATOM 2881 C C . LEU A 1 372 ? -13.153 7.793 -1.430 1.00 89.88 372 LEU A C 1
ATOM 2883 O O . LEU A 1 372 ? -12.455 8.371 -0.601 1.00 89.88 372 LEU A O 1
ATOM 2887 N N . ILE A 1 373 ? -13.113 8.091 -2.734 1.00 91.12 373 ILE A N 1
ATOM 2888 C CA . ILE A 1 373 ? -12.249 9.143 -3.294 1.00 91.12 373 ILE A CA 1
ATOM 2889 C C . ILE A 1 373 ? -12.595 10.482 -2.652 1.00 91.12 373 ILE A C 1
ATOM 2891 O O . ILE A 1 373 ? -11.709 11.155 -2.151 1.00 91.12 373 ILE A O 1
ATOM 2895 N N . LYS A 1 374 ? -13.879 10.844 -2.563 1.00 91.31 374 LYS A N 1
ATOM 2896 C CA . LYS A 1 374 ? -14.303 12.098 -1.925 1.00 91.31 374 LYS A CA 1
ATOM 2897 C C . LYS A 1 374 ? -13.952 12.164 -0.434 1.00 91.31 374 LYS A C 1
ATOM 2899 O O . LYS A 1 374 ? -13.676 13.248 0.072 1.00 91.31 374 LYS A O 1
ATOM 2904 N N . GLN A 1 375 ? -13.997 11.037 0.279 1.00 86.06 375 GLN A N 1
ATOM 2905 C CA . GLN A 1 375 ? -13.598 10.961 1.687 1.00 86.06 375 GLN A CA 1
ATOM 2906 C C . GLN A 1 375 ? -12.091 11.193 1.857 1.00 86.06 375 GLN A C 1
ATOM 2908 O O . GLN A 1 375 ? -11.692 11.893 2.784 1.00 86.06 375 GLN A O 1
ATOM 2913 N N . LEU A 1 376 ? -11.272 10.582 0.999 1.00 83.50 376 LEU A N 1
ATOM 2914 C CA . LEU A 1 376 ? -9.810 10.605 1.101 1.00 83.50 376 LEU A CA 1
ATOM 2915 C C . LEU A 1 376 ? -9.209 11.878 0.485 1.00 83.50 376 LEU A C 1
ATOM 2917 O O . LEU A 1 376 ? -8.323 12.492 1.068 1.00 83.50 376 LEU A O 1
ATOM 2921 N N . ASN A 1 377 ? -9.750 12.313 -0.651 1.00 85.88 377 ASN A N 1
ATOM 2922 C CA . ASN A 1 377 ? -9.348 13.495 -1.401 1.00 85.88 377 ASN A CA 1
ATOM 2923 C C . ASN A 1 377 ? -10.583 14.307 -1.860 1.00 85.88 377 ASN A C 1
ATOM 2925 O O . ASN A 1 377 ? -11.049 14.178 -2.996 1.00 85.88 377 ASN A O 1
ATOM 2929 N N . PRO A 1 378 ? -11.126 15.184 -0.994 1.00 87.38 378 PRO A N 1
ATOM 2930 C CA . PRO A 1 378 ? -12.314 15.990 -1.297 1.00 87.38 378 PRO A CA 1
ATOM 2931 C C . PRO A 1 378 ? -12.159 16.937 -2.493 1.00 87.38 378 PRO A C 1
ATOM 2933 O O . PRO A 1 378 ? -13.163 17.350 -3.072 1.00 87.38 378 PRO A O 1
ATOM 2936 N N . ASN A 1 379 ? -10.917 17.287 -2.839 1.00 85.44 379 ASN A N 1
ATOM 2937 C CA . ASN A 1 379 ? -10.572 18.219 -3.911 1.00 85.44 379 ASN A CA 1
ATOM 2938 C C . ASN A 1 379 ? -10.104 17.496 -5.183 1.00 85.44 379 ASN A C 1
ATOM 2940 O O . ASN A 1 379 ? -9.557 18.141 -6.078 1.00 85.44 379 ASN A O 1
ATOM 2944 N N . PHE A 1 380 ? -10.279 16.171 -5.263 1.00 87.19 380 PHE A N 1
ATOM 2945 C CA . PHE A 1 380 ? -9.882 15.407 -6.437 1.00 87.19 380 PHE A CA 1
ATOM 2946 C C . PHE A 1 380 ? -10.569 15.951 -7.692 1.00 87.19 380 PHE A C 1
ATOM 2948 O O . PHE A 1 380 ? -11.792 16.111 -7.739 1.00 87.19 380 PHE A O 1
ATOM 2955 N N . THR A 1 381 ? -9.770 16.205 -8.722 1.00 84.38 381 THR A N 1
ATOM 2956 C CA . THR A 1 381 ? -10.254 16.609 -10.038 1.00 84.38 381 THR A CA 1
ATOM 2957 C C . THR A 1 381 ? -9.835 15.566 -11.056 1.00 84.38 381 THR A C 1
ATOM 2959 O O . THR A 1 381 ? -8.702 15.087 -11.057 1.00 84.38 381 THR A O 1
ATOM 2962 N N . LYS A 1 382 ? -10.780 15.186 -11.919 1.00 87.06 382 LYS A N 1
ATOM 2963 C CA . LYS A 1 382 ? -10.499 14.270 -13.021 1.00 87.06 382 LYS A CA 1
ATOM 2964 C C . LYS A 1 382 ? -9.446 14.914 -13.939 1.00 87.06 382 LYS A C 1
ATOM 2966 O O . LYS A 1 382 ? -9.619 16.087 -14.285 1.00 87.06 382 LYS A O 1
ATOM 2971 N N . PRO A 1 383 ? -8.398 14.180 -14.353 1.00 84.19 383 PRO A N 1
ATOM 2972 C CA . PRO A 1 383 ? -7.380 14.729 -15.236 1.00 84.19 383 PRO A CA 1
ATOM 2973 C C . PRO A 1 383 ? -7.988 15.160 -16.578 1.00 84.19 383 PRO A C 1
ATOM 2975 O O . PRO A 1 383 ? -8.830 14.461 -17.151 1.00 84.19 383 PRO A O 1
ATOM 2978 N N . ALA A 1 384 ? -7.572 16.331 -17.063 1.00 84.06 384 ALA A N 1
ATOM 2979 C CA . ALA A 1 384 ? -7.960 16.832 -18.377 1.00 84.06 384 ALA A CA 1
ATOM 2980 C C . ALA A 1 384 ? -7.308 15.994 -19.487 1.00 84.06 384 ALA A C 1
ATOM 2982 O O . ALA A 1 384 ? -6.208 15.481 -19.306 1.00 84.06 384 ALA A O 1
ATOM 2983 N N . ARG A 1 385 ? -7.997 15.873 -20.627 1.00 87.31 385 ARG A N 1
ATOM 2984 C CA . ARG A 1 385 ? -7.531 15.151 -21.820 1.00 87.31 385 ARG A CA 1
ATOM 2985 C C . ARG A 1 385 ? -7.405 16.121 -23.004 1.00 87.31 385 ARG A C 1
ATOM 2987 O O . ARG A 1 385 ? -8.244 17.024 -23.096 1.00 87.31 385 ARG A O 1
ATOM 2994 N N . PRO A 1 386 ? -6.457 15.921 -23.933 1.00 94.19 386 PRO A N 1
ATOM 2995 C CA . PRO A 1 386 ? -5.364 14.947 -23.862 1.00 94.19 386 PRO A CA 1
ATOM 2996 C C . PRO A 1 386 ? -4.311 15.335 -22.814 1.00 94.19 386 PRO A C 1
ATOM 2998 O O . PRO A 1 386 ? -4.249 16.497 -22.396 1.00 94.19 386 PRO A O 1
ATOM 3001 N N . PHE A 1 387 ? -3.494 14.377 -22.380 1.00 96.00 387 PHE A N 1
ATOM 3002 C CA . PHE A 1 387 ? -2.353 14.649 -21.508 1.00 96.00 387 PHE A CA 1
ATOM 3003 C C . PHE A 1 387 ? -1.305 15.469 -22.257 1.00 96.00 387 PHE A C 1
ATOM 3005 O O . PHE A 1 387 ? -1.129 15.360 -23.475 1.00 96.00 387 PHE A O 1
ATOM 3012 N N . ARG A 1 388 ? -0.600 16.337 -21.528 1.00 95.94 388 ARG A N 1
ATOM 3013 C CA . ARG A 1 388 ? 0.471 17.132 -22.127 1.00 95.94 388 ARG A CA 1
ATOM 3014 C C . ARG A 1 388 ? 1.621 16.198 -22.492 1.00 95.94 388 ARG A C 1
ATOM 3016 O O . ARG A 1 388 ? 1.995 15.356 -21.692 1.00 95.94 388 ARG A O 1
ATOM 3023 N N . ARG A 1 389 ? 2.224 16.393 -23.662 1.00 96.94 389 ARG A N 1
ATOM 3024 C CA . ARG A 1 389 ? 3.475 15.730 -24.045 1.00 96.94 389 ARG A CA 1
ATOM 3025 C C . ARG A 1 389 ? 4.603 16.754 -24.005 1.00 96.94 389 ARG A C 1
ATOM 3027 O O . ARG A 1 389 ? 4.458 17.832 -24.582 1.00 96.94 389 ARG A O 1
ATOM 3034 N N . LEU A 1 390 ? 5.683 16.439 -23.304 1.00 96.62 390 LEU A N 1
ATOM 3035 C CA . LEU A 1 390 ? 6.853 17.293 -23.132 1.00 96.62 390 LEU A CA 1
ATOM 3036 C C . LEU A 1 390 ? 8.099 16.461 -23.433 1.00 96.62 390 LEU A C 1
ATOM 3038 O O . LEU A 1 390 ? 8.291 15.417 -22.817 1.00 96.62 390 LEU A O 1
ATOM 3042 N N . SER A 1 391 ? 8.918 16.887 -24.394 1.00 96.12 391 SER A N 1
ATOM 3043 C CA . SER A 1 391 ? 10.175 16.185 -24.657 1.00 96.12 391 SER A CA 1
ATOM 3044 C C . SER A 1 391 ? 11.144 16.399 -23.490 1.00 96.12 391 SER A C 1
ATOM 3046 O O . SER A 1 391 ? 11.088 17.432 -22.820 1.00 96.12 391 SER A O 1
ATOM 3048 N N . TYR A 1 392 ? 12.055 15.459 -23.256 1.00 95.69 392 TYR A N 1
ATOM 3049 C CA . TYR A 1 392 ? 13.122 15.596 -22.265 1.00 95.69 392 TYR A CA 1
ATOM 3050 C C . TYR A 1 392 ? 13.912 16.900 -22.466 1.00 95.69 392 TYR A C 1
ATOM 3052 O O . TYR A 1 392 ? 14.124 17.656 -21.522 1.00 95.69 392 TYR A O 1
ATOM 3060 N N . VAL A 1 393 ? 14.268 17.222 -23.713 1.00 93.88 393 VAL A N 1
ATOM 3061 C CA . VAL A 1 393 ? 15.014 18.445 -24.052 1.00 93.88 393 VAL A CA 1
ATOM 3062 C C . VAL A 1 393 ? 14.217 19.705 -23.695 1.00 93.88 393 VAL A C 1
ATOM 3064 O O . VAL A 1 393 ? 14.766 20.650 -23.122 1.00 93.88 393 VAL A O 1
ATOM 3067 N N . ASP A 1 394 ? 12.912 19.718 -23.977 1.00 95.94 394 ASP A N 1
ATOM 3068 C CA . ASP A 1 394 ? 12.040 20.829 -23.590 1.00 95.94 394 ASP A CA 1
ATOM 3069 C C . ASP A 1 394 ? 11.847 20.909 -22.071 1.00 95.94 394 ASP A C 1
ATOM 3071 O O . ASP A 1 394 ? 11.724 22.009 -21.536 1.00 95.94 394 ASP A O 1
ATOM 3075 N N . ALA A 1 395 ? 11.848 19.777 -21.361 1.00 96.12 395 ALA A N 1
ATOM 3076 C CA . ALA A 1 395 ? 11.773 19.744 -19.904 1.00 96.12 395 ALA A CA 1
ATOM 3077 C C . ALA A 1 395 ? 13.031 20.330 -19.253 1.00 96.12 395 ALA A C 1
ATOM 3079 O O . ALA A 1 395 ? 12.905 21.167 -18.363 1.00 96.12 395 ALA A O 1
ATOM 3080 N N . ILE A 1 396 ? 14.230 19.985 -19.737 1.00 95.12 396 ILE A N 1
ATOM 3081 C CA . ILE A 1 396 ? 15.497 20.588 -19.285 1.00 95.12 396 ILE A CA 1
ATOM 3082 C C . ILE A 1 396 ? 15.457 22.109 -19.465 1.00 95.12 396 ILE A C 1
ATOM 3084 O O . ILE A 1 396 ? 15.727 22.870 -18.533 1.00 95.12 396 ILE A O 1
ATOM 3088 N N . LYS A 1 397 ? 15.036 22.568 -20.649 1.00 95.94 397 LYS A N 1
ATOM 3089 C CA . LYS A 1 397 ? 14.860 23.997 -20.922 1.00 95.94 397 LYS A CA 1
ATOM 3090 C C . LYS A 1 397 ? 13.851 24.635 -19.965 1.00 95.94 397 LYS A C 1
ATOM 3092 O O . LYS A 1 397 ? 14.125 25.699 -19.412 1.00 95.94 397 LYS A O 1
ATOM 3097 N N . TRP A 1 398 ? 12.713 23.982 -19.742 1.00 96.38 398 TRP A N 1
ATOM 3098 C CA . TRP A 1 398 ? 11.668 24.463 -18.844 1.00 96.38 398 TRP A CA 1
ATOM 3099 C C . TRP A 1 398 ? 12.174 24.587 -17.399 1.00 96.38 398 TRP A C 1
ATOM 3101 O O . TRP A 1 398 ? 11.935 25.614 -16.764 1.00 96.38 398 TRP A O 1
ATOM 3111 N N . LEU A 1 399 ? 12.908 23.591 -16.889 1.00 95.44 399 LEU A N 1
ATOM 3112 C CA . LEU A 1 399 ? 13.491 23.598 -15.542 1.00 95.44 399 LEU A CA 1
ATOM 3113 C C . LEU A 1 399 ? 14.425 24.799 -15.348 1.00 95.44 399 LEU A C 1
ATOM 3115 O O . LEU A 1 399 ? 14.269 25.551 -14.380 1.00 95.44 399 LEU A O 1
ATOM 3119 N N . ASN A 1 400 ? 15.321 25.035 -16.310 1.00 94.88 400 ASN A N 1
ATOM 3120 C CA . ASN A 1 400 ? 16.265 26.151 -16.274 1.00 94.88 400 ASN A CA 1
ATOM 3121 C C . ASN A 1 400 ? 15.556 27.514 -16.359 1.00 94.88 400 ASN A C 1
ATOM 3123 O O . ASN A 1 400 ? 15.850 28.413 -15.572 1.00 94.88 400 ASN A O 1
ATOM 3127 N N . GLU A 1 401 ? 14.557 27.663 -17.238 1.00 96.00 401 GLU A N 1
ATOM 3128 C CA . GLU A 1 401 ? 13.747 28.890 -17.347 1.00 96.00 401 GLU A CA 1
ATOM 3129 C C . GLU A 1 401 ? 12.985 29.224 -16.050 1.00 96.00 401 GLU A C 1
ATOM 3131 O O . GLU A 1 401 ? 12.717 30.395 -15.772 1.00 96.00 401 GLU A O 1
ATOM 3136 N N . HIS A 1 402 ? 12.665 28.214 -15.234 1.00 94.12 402 HIS A N 1
ATOM 3137 C CA . HIS A 1 402 ? 11.969 28.370 -13.953 1.00 94.12 402 HIS A CA 1
ATOM 3138 C C . HIS A 1 402 ? 12.917 28.387 -12.741 1.00 94.12 402 HIS A C 1
ATOM 3140 O O . HIS A 1 402 ? 12.449 28.398 -11.596 1.00 94.12 402 HIS A O 1
ATOM 3146 N N . GLY A 1 403 ? 14.236 28.415 -12.967 1.00 92.56 403 GLY A N 1
ATOM 3147 C CA . GLY A 1 403 ? 15.248 28.459 -11.909 1.00 92.56 403 GLY A CA 1
ATOM 3148 C C . GLY A 1 403 ? 15.229 27.226 -11.003 1.00 92.56 403 GLY A C 1
ATOM 3149 O O . GLY A 1 403 ? 15.476 27.334 -9.798 1.00 92.56 403 GLY A O 1
ATOM 3150 N N . ILE A 1 404 ? 14.867 26.065 -11.551 1.00 91.56 404 ILE A N 1
ATOM 3151 C CA . ILE A 1 404 ? 14.933 24.781 -10.856 1.00 91.56 404 ILE A CA 1
ATOM 3152 C C . ILE A 1 404 ? 16.294 24.173 -11.182 1.00 91.56 404 ILE A C 1
ATOM 3154 O O . ILE A 1 404 ? 16.581 23.878 -12.333 1.00 91.56 404 ILE A O 1
ATOM 3158 N N . GLN A 1 405 ? 17.133 24.056 -10.157 1.00 89.62 405 GLN A N 1
ATOM 3159 C CA . GLN A 1 405 ? 18.505 23.555 -10.236 1.00 89.62 405 GLN A CA 1
ATOM 3160 C C . GLN A 1 405 ? 18.613 22.203 -9.524 1.00 89.62 405 GLN A C 1
ATOM 3162 O O . GLN A 1 405 ? 17.790 21.905 -8.650 1.00 89.62 405 GLN A O 1
ATOM 3167 N N . HIS A 1 406 ? 19.659 21.441 -9.834 1.00 84.06 406 HIS A N 1
ATOM 3168 C CA . HIS A 1 406 ? 20.008 20.196 -9.144 1.00 84.06 406 HIS A CA 1
ATOM 3169 C C . HIS A 1 406 ? 21.386 20.293 -8.478 1.00 84.06 406 HIS A C 1
ATOM 3171 O O . HIS A 1 406 ? 22.130 21.251 -8.699 1.00 84.06 406 HIS A O 1
ATOM 3177 N N . GLU A 1 407 ? 21.690 19.342 -7.598 1.00 84.25 407 GLU A N 1
ATOM 3178 C CA . GLU A 1 407 ? 22.991 19.255 -6.936 1.00 84.25 407 GLU A CA 1
ATOM 3179 C C . GLU A 1 407 ? 24.041 18.771 -7.944 1.00 84.25 407 GLU A C 1
ATOM 3181 O O . GLU A 1 407 ? 23.802 17.817 -8.670 1.00 84.25 407 GLU A O 1
ATOM 3186 N N . ALA A 1 408 ? 25.197 19.428 -8.011 1.00 82.00 408 ALA A N 1
ATOM 3187 C CA . ALA A 1 408 ? 26.283 19.005 -8.881 1.00 82.00 408 ALA A CA 1
ATOM 3188 C C . ALA A 1 408 ? 26.847 17.674 -8.387 1.00 82.00 408 ALA A C 1
ATOM 3190 O O . ALA A 1 408 ? 27.188 17.558 -7.210 1.00 82.00 408 ALA A O 1
ATOM 3191 N N . GLU A 1 409 ? 27.013 16.718 -9.290 1.00 80.00 409 GLU A N 1
ATOM 3192 C CA . GLU A 1 409 ? 27.545 15.393 -8.984 1.00 80.00 409 GLU A CA 1
ATOM 3193 C C . GLU A 1 409 ? 28.919 15.185 -9.634 1.00 80.00 409 GLU A C 1
ATOM 3195 O O . GLU A 1 409 ? 29.250 15.794 -10.657 1.00 80.00 409 GLU A O 1
ATOM 3200 N N . ASP A 1 410 ? 29.767 14.375 -8.999 1.00 74.31 410 ASP A N 1
ATOM 3201 C CA . ASP A 1 410 ? 31.004 13.893 -9.607 1.00 74.31 410 ASP A CA 1
ATOM 3202 C C . ASP A 1 410 ? 30.737 12.718 -10.564 1.00 74.31 410 ASP A C 1
ATOM 3204 O O . ASP A 1 410 ? 29.610 12.262 -10.736 1.00 74.31 410 ASP A O 1
ATOM 3208 N N . THR A 1 411 ? 31.786 12.203 -11.209 1.00 67.00 411 THR A N 1
ATOM 3209 C CA . THR A 1 411 ? 31.677 11.077 -12.155 1.00 67.00 411 THR A CA 1
ATOM 3210 C C . THR A 1 411 ? 31.177 9.771 -11.527 1.00 67.00 411 THR A C 1
ATOM 3212 O O . THR A 1 411 ? 30.912 8.821 -12.256 1.00 67.00 411 THR A O 1
ATOM 3215 N N . GLU A 1 412 ? 31.088 9.699 -10.199 1.00 57.94 412 GLU A N 1
ATOM 3216 C CA . GLU A 1 412 ? 30.585 8.552 -9.442 1.00 57.94 412 GLU A CA 1
ATOM 3217 C C . GLU A 1 412 ? 29.187 8.821 -8.843 1.00 57.94 412 GLU A C 1
ATOM 3219 O O . GLU A 1 412 ? 28.671 7.979 -8.108 1.00 57.94 412 GLU A O 1
ATOM 3224 N N . GLY A 1 413 ? 28.561 9.964 -9.159 1.00 63.38 413 GLY A N 1
ATOM 3225 C CA . GLY A 1 413 ? 27.238 10.348 -8.655 1.00 63.38 413 GLY A CA 1
ATOM 3226 C C . GLY A 1 413 ? 27.249 10.917 -7.231 1.00 63.38 413 GLY A C 1
ATOM 3227 O O . GLY A 1 413 ? 26.210 10.971 -6.573 1.00 63.38 413 GLY A O 1
ATOM 3228 N N . ASN A 1 414 ? 28.410 11.317 -6.694 1.00 74.94 414 ASN A N 1
ATOM 3229 C CA . ASN A 1 414 ? 28.476 11.926 -5.365 1.00 74.94 414 ASN A CA 1
ATOM 3230 C C . ASN A 1 414 ? 28.289 13.442 -5.436 1.00 74.94 414 ASN A C 1
ATOM 3232 O O . ASN A 1 414 ? 28.910 14.131 -6.244 1.00 74.94 414 ASN A O 1
ATOM 3236 N N . VAL A 1 415 ? 27.512 13.980 -4.494 1.00 79.81 415 VAL A N 1
ATOM 3237 C CA . VAL A 1 415 ? 27.236 15.417 -4.387 1.00 79.81 415 VAL A CA 1
ATOM 3238 C C . VAL A 1 415 ? 28.513 16.222 -4.127 1.00 79.81 415 VAL A C 1
ATOM 3240 O O . VAL A 1 415 ? 29.150 16.114 -3.071 1.00 79.81 415 VAL A O 1
ATOM 3243 N N . ILE A 1 416 ? 28.841 17.106 -5.064 1.00 82.06 416 ILE A N 1
ATOM 3244 C CA . ILE A 1 416 ? 29.924 18.078 -4.973 1.00 82.06 416 ILE A CA 1
ATOM 3245 C C . ILE A 1 416 ? 29.501 19.198 -4.026 1.00 82.06 416 ILE A C 1
ATOM 3247 O O . ILE A 1 416 ? 28.497 19.888 -4.225 1.00 82.06 416 ILE A O 1
ATOM 3251 N N . LYS A 1 417 ? 30.315 19.415 -2.993 1.00 84.00 417 LYS A N 1
ATOM 3252 C CA . LYS A 1 417 ? 30.098 20.470 -2.002 1.00 84.00 417 LYS A CA 1
ATOM 3253 C C . LYS A 1 417 ? 30.899 21.728 -2.329 1.00 84.00 417 LYS A C 1
ATOM 3255 O O . LYS A 1 417 ? 32.005 21.652 -2.862 1.00 84.00 417 LYS A O 1
ATOM 3260 N N . ASP A 1 418 ? 30.337 22.883 -2.001 1.00 82.81 418 ASP A N 1
ATOM 3261 C CA . ASP A 1 418 ? 31.012 24.175 -2.068 1.00 82.81 418 ASP A CA 1
ATOM 3262 C C . ASP A 1 418 ? 32.043 24.354 -0.934 1.00 82.81 418 ASP A C 1
ATOM 3264 O O . ASP A 1 418 ? 32.181 23.520 -0.035 1.00 82.81 418 ASP A O 1
ATOM 3268 N N . GLU A 1 419 ? 32.777 25.472 -0.957 1.00 78.25 419 GLU A N 1
ATOM 3269 C CA . GLU A 1 419 ? 33.792 25.812 0.055 1.00 78.25 419 GLU A CA 1
ATOM 3270 C C . GLU A 1 419 ? 33.223 25.932 1.485 1.00 78.25 419 GLU A C 1
ATOM 3272 O O . GLU A 1 419 ? 33.982 25.940 2.455 1.00 78.25 419 GLU A O 1
ATOM 3277 N N . GLN A 1 420 ? 31.896 26.023 1.634 1.00 73.81 420 GLN A N 1
ATOM 3278 C CA . GLN A 1 420 ? 31.184 26.100 2.912 1.00 73.81 420 GLN A CA 1
ATOM 3279 C C . GLN A 1 420 ? 30.557 24.758 3.332 1.00 73.81 420 GLN A C 1
ATOM 3281 O O . GLN A 1 420 ? 29.970 24.672 4.412 1.00 73.81 420 GLN A O 1
ATOM 3286 N N . GLY A 1 421 ? 30.723 23.703 2.529 1.00 76.19 421 GLY A N 1
ATOM 3287 C CA . GLY A 1 421 ? 30.228 22.357 2.801 1.00 76.19 421 GLY A CA 1
ATOM 3288 C C . GLY A 1 421 ? 28.770 22.107 2.399 1.00 76.19 421 GLY A C 1
ATOM 3289 O O . GLY A 1 421 ? 28.239 21.054 2.763 1.00 76.19 421 GLY A O 1
ATOM 3290 N N . ASN A 1 422 ? 28.127 23.022 1.665 1.00 78.88 422 ASN A N 1
ATOM 3291 C CA . ASN A 1 422 ? 26.770 22.844 1.134 1.00 78.88 422 ASN A CA 1
ATOM 3292 C C . ASN A 1 422 ? 26.807 22.226 -0.268 1.00 78.88 422 ASN A C 1
ATOM 3294 O O . ASN A 1 422 ? 27.800 22.372 -0.973 1.00 78.88 422 ASN A O 1
ATOM 3298 N N . ALA A 1 423 ? 25.733 21.557 -0.691 1.00 81.94 423 ALA A N 1
ATOM 3299 C CA . ALA A 1 423 ? 25.624 21.039 -2.054 1.00 81.94 423 ALA A CA 1
ATOM 3300 C C . ALA A 1 423 ? 25.682 22.186 -3.077 1.00 81.94 423 ALA A C 1
ATOM 3302 O O . ALA A 1 423 ? 24.960 23.181 -2.958 1.00 81.94 423 ALA A O 1
ATOM 3303 N N . LYS A 1 424 ? 26.561 22.067 -4.075 1.00 85.81 424 LYS A N 1
ATOM 3304 C CA . LYS A 1 424 ? 26.699 23.067 -5.134 1.00 85.81 424 LYS A CA 1
ATOM 3305 C C . LYS A 1 424 ? 25.557 22.895 -6.133 1.00 85.81 424 LYS A C 1
ATOM 3307 O O . LYS A 1 424 ? 25.519 21.894 -6.828 1.00 85.81 424 LYS A O 1
ATOM 3312 N N . MET A 1 425 ? 24.670 23.879 -6.251 1.00 86.44 425 MET A N 1
ATOM 3313 C CA . MET A 1 425 ? 23.553 23.824 -7.203 1.00 86.44 425 MET A CA 1
ATOM 3314 C C . MET A 1 425 ? 23.983 24.255 -8.613 1.00 86.44 425 MET A C 1
ATOM 3316 O O . MET A 1 425 ? 24.690 25.257 -8.763 1.00 86.44 425 MET A O 1
ATOM 3320 N N . VAL A 1 426 ? 23.545 23.529 -9.642 1.00 89.19 426 VAL A N 1
ATOM 3321 C CA . VAL A 1 426 ? 23.818 23.805 -11.062 1.00 89.19 426 VAL A CA 1
ATOM 3322 C C . VAL A 1 426 ? 22.548 23.697 -11.916 1.00 89.19 426 VAL A C 1
ATOM 3324 O O . VAL A 1 426 ? 21.551 23.094 -11.518 1.00 89.19 426 VAL A O 1
ATOM 3327 N N . GLU A 1 427 ? 22.562 24.356 -13.075 1.00 91.75 427 GLU A N 1
ATOM 3328 C CA . GLU A 1 427 ? 21.503 24.223 -14.085 1.00 91.75 427 GLU A CA 1
ATOM 3329 C C . GLU A 1 427 ? 21.534 22.830 -14.717 1.00 91.75 427 GLU A C 1
ATOM 3331 O O . GLU A 1 427 ? 22.587 22.201 -14.775 1.00 91.75 427 GLU A O 1
ATOM 3336 N N . HIS A 1 428 ? 20.381 22.368 -15.196 1.00 91.44 428 HIS A N 1
ATOM 3337 C CA . HIS A 1 428 ? 20.272 21.087 -15.883 1.00 91.44 428 HIS A CA 1
ATOM 3338 C C . HIS A 1 428 ? 20.849 21.170 -17.303 1.00 91.44 428 HIS A C 1
ATOM 3340 O O . HIS A 1 428 ? 20.587 22.125 -18.040 1.00 91.44 428 HIS A O 1
ATOM 3346 N N . ALA A 1 429 ? 21.580 20.142 -17.709 1.00 90.88 429 ALA A N 1
ATOM 3347 C CA . ALA A 1 429 ? 22.089 19.930 -19.052 1.00 90.88 429 ALA A CA 1
ATOM 3348 C C . ALA A 1 429 ? 21.429 18.705 -19.704 1.00 90.88 429 ALA A C 1
ATOM 3350 O O . ALA A 1 429 ? 20.884 17.824 -19.044 1.00 90.88 429 ALA A O 1
ATOM 3351 N N . VAL A 1 430 ? 21.464 18.654 -21.038 1.00 89.19 430 VAL A N 1
ATOM 3352 C CA . VAL A 1 430 ? 21.058 17.450 -21.776 1.00 89.19 430 VAL A CA 1
ATOM 3353 C C . VAL A 1 430 ? 22.055 16.340 -21.444 1.00 89.19 430 VAL A C 1
ATOM 3355 O O . VAL A 1 430 ? 23.254 16.544 -21.600 1.00 89.19 430 VAL A O 1
ATOM 3358 N N . GLY A 1 431 ? 21.545 15.197 -20.989 1.00 86.19 431 GLY A N 1
ATOM 3359 C CA . GLY A 1 431 ? 22.341 14.093 -20.450 1.00 86.19 431 GLY A CA 1
ATOM 3360 C C . GLY A 1 431 ? 22.228 13.944 -18.929 1.00 86.19 431 GLY A C 1
ATOM 3361 O O . GLY A 1 431 ? 22.546 12.874 -18.423 1.00 86.19 431 GLY A O 1
ATOM 3362 N N . ASP A 1 432 ? 21.717 14.953 -18.215 1.00 87.44 432 ASP A N 1
ATOM 3363 C CA . ASP A 1 432 ? 21.447 14.850 -16.778 1.00 87.44 432 ASP A CA 1
ATOM 3364 C C . ASP A 1 432 ? 20.151 14.071 -16.520 1.00 87.44 432 ASP A C 1
ATOM 3366 O O . ASP A 1 432 ? 19.142 14.270 -17.212 1.00 87.44 432 ASP A O 1
ATOM 3370 N N . ASP A 1 433 ? 20.137 13.238 -15.481 1.00 86.62 433 ASP A N 1
ATOM 3371 C CA . ASP A 1 433 ? 18.893 12.653 -14.986 1.00 86.62 433 ASP A CA 1
ATOM 3372 C C . ASP A 1 433 ? 18.015 13.721 -14.305 1.00 86.62 433 ASP A C 1
ATOM 3374 O O . ASP A 1 433 ? 18.495 14.604 -13.584 1.00 86.62 433 ASP A O 1
ATOM 3378 N N . ILE A 1 434 ? 16.699 13.659 -14.524 1.00 90.00 434 ILE A N 1
ATOM 3379 C CA . ILE A 1 434 ? 15.748 14.580 -13.888 1.00 90.00 434 ILE A CA 1
ATOM 3380 C C . ILE A 1 434 ? 15.235 13.918 -12.613 1.00 90.00 434 ILE A C 1
ATOM 3382 O O . ILE A 1 434 ? 14.187 13.278 -12.591 1.00 90.00 434 ILE A O 1
ATOM 3386 N N . ALA A 1 435 ? 15.971 14.125 -11.523 1.00 85.31 435 ALA A N 1
ATOM 3387 C CA . ALA A 1 435 ? 15.656 13.519 -10.239 1.00 85.31 435 ALA A CA 1
ATOM 3388 C C . ALA A 1 435 ? 14.249 13.870 -9.705 1.00 85.31 435 ALA A C 1
ATOM 3390 O O . ALA A 1 435 ? 13.657 14.918 -9.995 1.00 85.31 435 ALA A O 1
ATOM 3391 N N . GLU A 1 436 ? 13.778 13.018 -8.788 1.00 82.00 436 GLU A N 1
ATOM 3392 C CA . GLU A 1 436 ? 12.448 13.018 -8.166 1.00 82.00 436 GLU A CA 1
ATOM 3393 C C . GLU A 1 436 ? 11.897 14.417 -7.810 1.00 82.00 436 GLU A C 1
ATOM 3395 O O . GLU A 1 436 ? 10.711 14.715 -8.003 1.00 82.00 436 GLU A O 1
ATOM 3400 N N . ALA A 1 437 ? 12.744 15.261 -7.217 1.00 82.38 437 ALA A N 1
ATOM 3401 C CA . ALA A 1 437 ? 12.360 16.570 -6.705 1.00 82.38 437 ALA A CA 1
ATOM 3402 C C . ALA A 1 437 ? 12.113 17.595 -7.824 1.00 82.38 437 ALA A C 1
ATOM 3404 O O . ALA A 1 437 ? 11.151 18.365 -7.740 1.00 82.38 437 ALA A O 1
ATOM 3405 N N . ALA A 1 438 ? 12.955 17.599 -8.862 1.00 88.31 438 ALA A N 1
ATOM 3406 C CA . ALA A 1 438 ? 12.819 18.490 -10.011 1.00 88.31 438 ALA A CA 1
ATOM 3407 C C . ALA A 1 438 ? 11.590 18.104 -10.845 1.00 88.31 438 ALA A C 1
ATOM 3409 O O . ALA A 1 438 ? 10.762 18.963 -11.155 1.00 88.31 438 ALA A O 1
ATOM 3410 N N . GLU A 1 439 ? 11.413 16.804 -11.092 1.00 89.81 439 GLU A N 1
ATOM 3411 C CA . GLU A 1 439 ? 10.252 16.235 -11.778 1.00 89.81 439 GLU A CA 1
ATOM 3412 C C . GLU A 1 439 ? 8.929 16.637 -11.107 1.00 89.81 439 GLU A C 1
ATOM 3414 O O . GLU A 1 439 ? 8.025 17.178 -11.755 1.00 89.81 439 GLU A O 1
ATOM 3419 N N . ARG A 1 440 ? 8.811 16.414 -9.789 1.00 85.50 440 ARG A N 1
ATOM 3420 C CA . ARG A 1 440 ? 7.613 16.792 -9.021 1.00 85.50 440 ARG A CA 1
ATOM 3421 C C . ARG A 1 440 ? 7.355 18.279 -9.093 1.00 85.50 440 ARG A C 1
ATOM 3423 O O . ARG A 1 440 ? 6.235 18.687 -9.375 1.00 85.50 440 ARG A O 1
ATOM 3430 N N . ARG A 1 441 ? 8.388 19.090 -8.860 1.00 87.81 441 ARG A N 1
ATOM 3431 C CA . ARG A 1 441 ? 8.248 20.546 -8.860 1.00 87.81 441 ARG A CA 1
ATOM 3432 C C . ARG A 1 441 ? 7.766 21.053 -10.216 1.00 87.81 441 ARG A C 1
ATOM 3434 O O . ARG A 1 441 ? 6.872 21.894 -10.249 1.00 87.81 441 ARG A O 1
ATOM 3441 N N . MET A 1 442 ? 8.309 20.524 -11.312 1.00 93.69 442 MET A N 1
ATOM 3442 C CA . MET A 1 442 ? 7.831 20.825 -12.660 1.00 93.69 442 MET A CA 1
ATOM 3443 C C . MET A 1 442 ? 6.364 20.427 -12.822 1.00 93.69 442 MET A C 1
ATOM 3445 O O . MET A 1 442 ? 5.529 21.266 -13.151 1.00 93.69 442 MET A O 1
ATOM 3449 N N . THR A 1 443 ? 6.030 19.173 -12.534 1.00 91.06 443 THR A N 1
ATOM 3450 C CA . THR A 1 443 ? 4.677 18.633 -12.733 1.00 91.06 443 THR A CA 1
ATOM 3451 C C . THR A 1 443 ? 3.627 19.372 -11.892 1.00 91.06 443 THR A C 1
ATOM 3453 O O . THR A 1 443 ? 2.541 19.679 -12.385 1.00 91.06 443 THR A O 1
ATOM 3456 N N . ASP A 1 444 ? 3.963 19.742 -10.655 1.00 88.62 444 ASP A N 1
ATOM 3457 C CA . ASP A 1 444 ? 3.100 20.505 -9.748 1.00 88.62 444 ASP A CA 1
ATOM 3458 C C . ASP A 1 444 ? 2.839 21.927 -10.256 1.00 88.62 444 ASP A C 1
ATOM 3460 O O . ASP A 1 444 ? 1.705 22.404 -10.200 1.00 88.62 444 ASP A O 1
ATOM 3464 N N . ILE A 1 445 ? 3.865 22.599 -10.790 1.00 91.3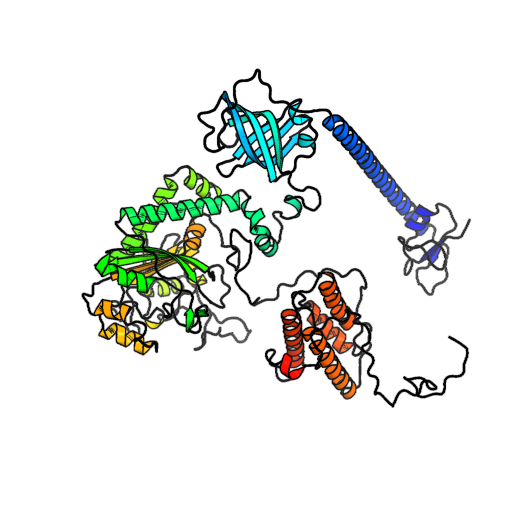8 445 ILE A N 1
ATOM 3465 C CA . ILE A 1 445 ? 3.721 23.933 -11.391 1.00 91.38 445 ILE A CA 1
ATOM 3466 C C . ILE A 1 445 ? 2.896 23.857 -12.682 1.00 91.38 445 ILE A C 1
ATOM 3468 O O . ILE A 1 445 ? 2.062 24.727 -12.933 1.00 91.38 445 ILE A O 1
ATOM 3472 N N . LEU A 1 446 ? 3.100 22.818 -13.498 1.00 90.75 446 LEU A N 1
ATOM 3473 C CA . LEU A 1 446 ? 2.325 22.595 -14.720 1.00 90.75 446 LEU A CA 1
ATOM 3474 C C . LEU A 1 446 ? 0.864 22.209 -14.430 1.00 90.75 446 LEU A C 1
ATOM 3476 O O . LEU A 1 446 ? 0.003 22.424 -15.287 1.00 90.75 446 LEU A O 1
ATOM 3480 N N . GLY A 1 447 ? 0.583 21.639 -13.253 1.00 88.38 447 GLY A N 1
ATOM 3481 C CA . GLY A 1 447 ? -0.761 21.373 -12.732 1.00 88.38 447 GLY A CA 1
ATOM 3482 C C . GLY A 1 447 ? -1.596 20.388 -13.556 1.00 88.38 447 GLY A C 1
ATOM 3483 O O . GLY A 1 447 ? -2.814 20.331 -13.397 1.00 88.38 447 GLY A O 1
ATOM 3484 N N . THR A 1 448 ? -0.970 19.638 -14.463 1.00 90.81 448 THR A N 1
ATOM 3485 C CA . THR A 1 448 ? -1.623 18.706 -15.394 1.00 90.81 448 THR A CA 1
ATOM 3486 C C . THR A 1 448 ? -0.771 17.447 -15.565 1.00 90.81 448 THR A C 1
ATOM 3488 O O . THR A 1 448 ? 0.435 17.523 -15.338 1.00 90.81 448 THR A O 1
ATOM 3491 N N . PRO A 1 449 ? -1.358 16.297 -15.946 1.00 93.94 449 PRO A N 1
ATOM 3492 C CA . PRO A 1 449 ? -0.581 15.114 -16.306 1.00 93.94 449 PRO A CA 1
ATOM 3493 C C . PRO A 1 449 ? 0.334 15.380 -17.504 1.00 93.94 449 PRO A C 1
ATOM 3495 O O . PRO A 1 449 ? -0.096 16.005 -18.484 1.00 93.94 449 PRO A O 1
ATOM 3498 N N . VAL A 1 450 ? 1.572 14.890 -17.431 1.00 96.69 450 VAL A N 1
ATOM 3499 C CA . VAL A 1 450 ? 2.599 15.092 -18.461 1.00 96.69 450 VAL A CA 1
ATOM 3500 C C . VAL A 1 450 ? 3.224 13.758 -18.850 1.00 96.69 450 VAL A C 1
ATOM 3502 O O . VAL A 1 450 ? 3.796 13.088 -18.003 1.00 96.69 450 VAL A O 1
ATOM 3505 N N . PHE A 1 451 ? 3.169 13.400 -20.129 1.00 98.06 451 PHE A N 1
ATOM 3506 C CA . PHE A 1 451 ? 4.108 12.450 -20.715 1.00 98.06 451 PHE A CA 1
ATOM 3507 C C . PHE A 1 451 ? 5.430 13.163 -20.956 1.00 98.06 451 PHE A C 1
ATOM 3509 O O . PHE A 1 451 ? 5.539 13.969 -21.886 1.00 98.06 451 PHE A O 1
ATOM 3516 N N . LEU A 1 452 ? 6.411 12.882 -20.107 1.00 97.69 452 LEU A N 1
ATOM 3517 C CA . LEU A 1 452 ? 7.798 13.239 -20.355 1.00 97.69 452 LEU A CA 1
ATOM 3518 C C . LEU A 1 452 ? 8.393 12.158 -21.258 1.00 97.69 452 LEU A C 1
ATOM 3520 O O . LEU A 1 452 ? 8.331 10.986 -20.905 1.00 97.69 452 LEU A O 1
ATOM 3524 N N . TYR A 1 453 ? 8.897 12.511 -22.439 1.00 97.00 453 TYR A N 1
ATOM 3525 C CA . TYR A 1 453 ? 9.322 11.512 -23.426 1.00 97.00 453 TYR A CA 1
ATOM 3526 C C . TYR A 1 453 ? 10.643 11.851 -24.110 1.00 97.00 453 TYR A C 1
ATOM 3528 O O . TYR A 1 453 ? 11.075 13.003 -24.116 1.00 97.00 453 TYR A O 1
ATOM 3536 N N . GLY A 1 454 ? 11.256 10.852 -24.746 1.00 94.50 454 GLY A N 1
ATOM 3537 C CA . GLY A 1 454 ? 12.463 11.060 -25.543 1.00 94.50 454 GLY A CA 1
ATOM 3538 C C . GLY A 1 454 ? 13.717 11.186 -24.688 1.00 94.50 454 GLY A C 1
ATOM 3539 O O . GLY A 1 454 ? 14.460 12.149 -24.841 1.00 94.50 454 GLY A O 1
ATOM 3540 N N . PHE A 1 455 ? 13.941 10.252 -23.763 1.00 95.00 455 PHE A N 1
ATOM 3541 C CA . PHE A 1 455 ? 15.107 10.283 -22.878 1.00 95.00 455 PHE A CA 1
ATOM 3542 C C . PHE A 1 455 ? 16.390 9.816 -23.592 1.00 95.00 455 PHE A C 1
ATOM 3544 O O . PHE A 1 455 ? 16.308 8.944 -24.470 1.00 95.00 455 PHE A O 1
ATOM 3551 N N . PRO A 1 456 ? 17.572 10.346 -23.218 1.00 92.62 456 PRO A N 1
ATOM 3552 C CA . PRO A 1 456 ? 18.864 9.835 -23.678 1.00 92.62 456 PRO A CA 1
ATOM 3553 C C . PRO A 1 456 ? 19.025 8.333 -23.399 1.00 92.62 456 PRO A C 1
ATOM 3555 O O . PRO A 1 456 ? 18.640 7.844 -22.336 1.00 92.62 456 PRO A O 1
ATOM 3558 N N . ALA A 1 457 ? 19.585 7.591 -24.353 1.00 90.25 457 ALA A N 1
ATOM 3559 C CA . ALA A 1 457 ? 19.713 6.136 -24.294 1.00 90.25 457 ALA A CA 1
ATOM 3560 C C . ALA A 1 457 ? 20.621 5.653 -23.154 1.00 90.25 457 ALA A C 1
ATOM 3562 O O . ALA A 1 457 ? 20.400 4.578 -22.612 1.00 90.25 457 ALA A O 1
ATOM 3563 N N . GLU A 1 458 ? 21.626 6.439 -22.788 1.00 87.75 458 GLU A N 1
ATOM 3564 C CA . GLU A 1 458 ? 22.558 6.177 -21.690 1.00 87.75 458 GLU A CA 1
ATOM 3565 C C . GLU A 1 458 ? 21.926 6.290 -20.295 1.00 87.75 458 GLU A C 1
ATOM 3567 O O . GLU A 1 458 ? 22.474 5.741 -19.343 1.00 87.75 458 GLU A O 1
ATOM 3572 N N . LEU A 1 459 ? 20.773 6.957 -20.174 1.00 87.69 459 LEU A N 1
ATOM 3573 C CA . LEU A 1 459 ? 20.020 7.081 -18.920 1.00 87.69 459 LEU A CA 1
ATOM 3574 C C . LEU A 1 459 ? 18.928 6.013 -18.773 1.00 87.69 459 LEU A C 1
ATOM 3576 O O . LEU A 1 459 ? 18.236 5.967 -17.758 1.00 87.69 459 LEU A O 1
ATOM 3580 N N . LYS A 1 460 ? 18.709 5.189 -19.800 1.00 90.62 460 LYS A N 1
ATOM 3581 C CA . LYS A 1 460 ? 17.560 4.286 -19.883 1.00 90.62 460 LYS A CA 1
ATOM 3582 C C . LYS A 1 460 ? 17.988 2.843 -20.140 1.00 90.62 460 LYS A C 1
ATOM 3584 O O . LYS A 1 460 ? 19.118 2.549 -20.524 1.00 90.62 460 LYS A O 1
ATOM 3589 N N . ALA A 1 461 ? 17.059 1.921 -19.903 1.00 91.06 461 ALA A N 1
ATOM 3590 C CA . ALA A 1 461 ? 17.325 0.495 -20.006 1.00 91.06 461 ALA A CA 1
ATOM 3591 C C . ALA A 1 461 ? 17.687 0.061 -21.437 1.00 91.06 461 ALA A C 1
ATOM 3593 O O . ALA A 1 461 ? 17.237 0.617 -22.442 1.00 91.06 461 ALA A O 1
ATOM 3594 N N . PHE A 1 462 ? 18.481 -1.004 -21.531 1.00 91.00 462 PHE A N 1
ATOM 3595 C CA . PHE A 1 462 ? 19.113 -1.424 -22.781 1.00 91.00 462 PHE A CA 1
ATOM 3596 C C . PHE A 1 462 ? 18.153 -1.872 -23.884 1.00 91.00 462 PHE A C 1
ATOM 3598 O O . PHE A 1 462 ? 18.532 -1.846 -25.053 1.00 91.00 462 PHE A O 1
ATOM 3605 N N . TYR A 1 463 ? 16.949 -2.304 -23.508 1.00 94.06 463 TYR A N 1
ATOM 3606 C CA . TYR A 1 463 ? 15.933 -2.852 -24.404 1.00 94.06 463 TYR A CA 1
ATOM 3607 C C . TYR A 1 463 ? 15.125 -1.769 -25.140 1.00 94.06 463 TYR A C 1
ATOM 3609 O O . TYR A 1 463 ? 14.334 -2.100 -26.028 1.00 94.06 463 TYR A O 1
ATOM 3617 N N . MET A 1 464 ? 15.280 -0.493 -24.766 1.00 96.06 464 MET A N 1
ATOM 3618 C CA . MET A 1 464 ? 14.471 0.603 -25.301 1.00 96.06 464 MET A CA 1
ATOM 3619 C C . MET A 1 464 ? 14.876 0.960 -26.735 1.00 96.06 464 MET A C 1
ATOM 3621 O O . MET A 1 464 ? 16.056 1.135 -27.048 1.00 96.06 464 MET A O 1
ATOM 3625 N N . LYS A 1 465 ? 13.882 1.086 -27.618 1.00 95.69 465 LYS A N 1
ATOM 3626 C CA . LYS A 1 465 ? 14.088 1.455 -29.022 1.00 95.69 465 LYS A CA 1
ATOM 3627 C C . LYS A 1 465 ? 14.526 2.915 -29.150 1.00 95.69 465 LYS A C 1
ATOM 3629 O O . LYS A 1 465 ? 14.071 3.772 -28.397 1.00 95.69 465 LYS A O 1
ATOM 3634 N N . LYS A 1 466 ? 15.392 3.216 -30.118 1.00 93.94 466 LYS A N 1
ATOM 3635 C CA . LYS A 1 466 ? 15.852 4.584 -30.413 1.00 93.94 466 LYS A CA 1
ATOM 3636 C C . LYS A 1 466 ? 14.860 5.335 -31.298 1.00 93.94 466 LYS A C 1
ATOM 3638 O O . LYS A 1 466 ? 14.257 4.733 -32.184 1.00 93.94 466 LYS A O 1
ATOM 3643 N N . ILE A 1 467 ? 14.775 6.654 -31.127 1.00 89.69 467 ILE A N 1
ATOM 3644 C CA . ILE A 1 467 ? 14.046 7.527 -32.055 1.00 89.69 467 ILE A CA 1
ATOM 3645 C C . ILE A 1 467 ? 14.817 7.583 -33.388 1.00 89.69 467 ILE A C 1
ATOM 3647 O O . ILE A 1 467 ? 16.004 7.930 -33.398 1.00 89.69 467 ILE A O 1
ATOM 3651 N N . PRO A 1 468 ? 14.192 7.261 -34.536 1.00 75.19 468 PRO A N 1
ATOM 3652 C CA . PRO A 1 468 ? 14.862 7.334 -35.831 1.00 75.19 468 PRO A CA 1
ATOM 3653 C C . PRO A 1 468 ? 15.231 8.776 -36.214 1.00 75.19 468 PRO A C 1
ATOM 3655 O O . PRO A 1 468 ? 14.372 9.647 -36.287 1.00 75.19 468 PRO A O 1
ATOM 3658 N N . GLY A 1 469 ? 16.502 9.029 -36.540 1.00 65.06 469 GLY A N 1
ATOM 3659 C CA . GLY A 1 469 ? 16.944 10.280 -37.179 1.00 65.06 469 GLY A CA 1
ATOM 3660 C C . GLY A 1 469 ? 17.052 11.521 -36.280 1.00 65.06 469 GLY A C 1
ATOM 3661 O O . GLY A 1 469 ? 17.626 12.515 -36.722 1.00 65.06 469 GLY A O 1
ATOM 3662 N N . GLU A 1 470 ? 16.588 11.475 -35.031 1.00 52.12 470 GLU A N 1
ATOM 3663 C CA . GLU A 1 470 ? 16.768 12.549 -34.046 1.00 52.12 470 GLU A CA 1
ATOM 3664 C C . GLU A 1 470 ? 17.955 12.249 -33.124 1.00 52.12 470 GLU A C 1
ATOM 3666 O O . GLU A 1 470 ? 17.816 11.785 -31.998 1.00 52.12 470 GLU A O 1
ATOM 3671 N N . GLY A 1 471 ? 19.158 12.522 -33.625 1.00 52.44 471 GLY A N 1
ATOM 3672 C CA . GLY A 1 471 ? 20.313 12.831 -32.787 1.00 52.44 471 GLY A CA 1
ATOM 3673 C C . GLY A 1 471 ? 20.603 14.315 -32.944 1.00 52.44 471 GLY A C 1
ATOM 3674 O O . GLY A 1 471 ? 21.308 14.712 -33.872 1.00 52.44 471 GLY A O 1
ATOM 3675 N N . SER A 1 472 ? 20.023 15.172 -32.104 1.00 43.25 472 SER A N 1
ATOM 3676 C CA . SER A 1 472 ? 20.417 16.582 -32.073 1.00 43.25 472 SER A CA 1
ATOM 3677 C C . SER A 1 472 ? 21.745 16.711 -31.316 1.00 43.25 472 SER A C 1
ATOM 3679 O O . SER A 1 472 ? 21.768 17.121 -30.159 1.00 43.25 472 SER A O 1
ATOM 3681 N N . GLY A 1 473 ? 22.856 16.328 -31.951 1.00 61.53 473 GLY A N 1
ATOM 3682 C CA . GLY A 1 473 ? 24.202 16.461 -31.381 1.00 61.53 473 GLY A CA 1
ATOM 3683 C C . GLY A 1 473 ? 24.801 15.158 -30.838 1.00 61.53 473 GLY A C 1
ATOM 3684 O O . GLY A 1 473 ? 24.886 14.177 -31.569 1.00 61.53 473 GLY A O 1
ATOM 3685 N N . GLU A 1 474 ? 25.295 15.199 -29.596 1.00 72.19 474 GLU A N 1
ATOM 3686 C CA . GLU A 1 474 ? 26.123 14.165 -28.940 1.00 72.19 474 GLU A CA 1
ATOM 3687 C C . GLU A 1 474 ? 25.322 12.957 -28.410 1.00 72.19 474 GLU A C 1
ATOM 3689 O O . GLU A 1 474 ? 25.878 11.868 -28.282 1.00 72.19 474 GLU A O 1
ATOM 3694 N N . HIS A 1 475 ? 24.014 13.120 -28.178 1.00 82.69 475 HIS A N 1
ATOM 3695 C CA . HIS A 1 475 ? 23.155 12.121 -27.530 1.00 82.69 475 HIS A CA 1
ATOM 3696 C C . HIS A 1 475 ? 22.198 11.426 -28.505 1.00 82.69 475 HIS A C 1
ATOM 3698 O O . HIS A 1 475 ? 21.743 12.008 -29.495 1.00 82.69 475 HIS A O 1
ATOM 3704 N N . VAL A 1 476 ? 21.854 10.176 -28.187 1.00 88.50 476 VAL A N 1
ATOM 3705 C CA . VAL A 1 476 ? 20.866 9.366 -28.913 1.00 88.50 476 VAL A CA 1
ATOM 3706 C C . VAL A 1 476 ? 19.638 9.193 -28.029 1.00 88.50 476 VAL A C 1
ATOM 3708 O O . VAL A 1 476 ? 19.760 8.703 -26.913 1.00 88.50 476 VAL A O 1
ATOM 3711 N N . PHE A 1 477 ? 18.456 9.556 -28.525 1.00 92.62 477 PHE A N 1
ATOM 3712 C CA . PHE A 1 477 ? 17.218 9.503 -27.744 1.00 92.62 477 PHE A CA 1
ATOM 3713 C C . PHE A 1 477 ? 16.419 8.218 -27.989 1.00 92.62 477 PHE A C 1
ATOM 3715 O O . PHE A 1 477 ? 16.530 7.577 -29.037 1.00 92.62 477 PHE A O 1
ATOM 3722 N N . THR A 1 478 ? 15.595 7.844 -27.012 1.00 95.50 478 THR A N 1
ATOM 3723 C CA . THR A 1 478 ? 14.773 6.625 -27.018 1.00 95.50 478 THR A CA 1
ATOM 3724 C C . THR A 1 478 ? 13.287 6.929 -27.174 1.00 95.50 478 THR A C 1
ATOM 3726 O O . THR A 1 478 ? 12.800 7.958 -26.716 1.00 95.50 478 THR A O 1
ATOM 3729 N N . GLU A 1 479 ? 12.542 6.019 -27.801 1.00 97.19 479 GLU A N 1
ATOM 3730 C CA . GLU A 1 479 ? 11.074 6.003 -27.826 1.00 97.19 479 GLU A CA 1
ATOM 3731 C C . GLU A 1 479 ? 10.541 5.544 -26.455 1.00 97.19 479 GLU A C 1
ATOM 3733 O O . GLU A 1 479 ? 9.915 4.492 -26.321 1.00 97.19 479 GLU A O 1
ATOM 3738 N N . SER A 1 480 ? 10.866 6.311 -25.416 1.00 97.50 480 SER A N 1
ATOM 3739 C CA . SER A 1 480 ? 10.498 6.086 -24.018 1.00 97.50 480 SER A CA 1
ATOM 3740 C C . SER A 1 480 ? 9.651 7.238 -23.492 1.00 97.50 480 SER A C 1
ATOM 3742 O O . SER A 1 480 ? 9.841 8.393 -23.888 1.00 97.50 480 SER A O 1
ATOM 3744 N N . CYS A 1 481 ? 8.704 6.926 -22.612 1.00 97.56 481 CYS A N 1
ATOM 3745 C CA . CYS A 1 481 ? 7.849 7.900 -21.952 1.00 97.56 481 CYS A CA 1
ATOM 3746 C C . CYS A 1 481 ? 7.620 7.545 -20.483 1.00 97.56 481 CYS A C 1
ATOM 3748 O O . CYS A 1 481 ? 7.318 6.398 -20.156 1.00 97.56 481 CYS A O 1
ATOM 3750 N N . ASP A 1 482 ? 7.629 8.573 -19.645 1.00 97.19 482 ASP A N 1
ATOM 3751 C CA . ASP A 1 482 ? 7.234 8.505 -18.247 1.00 97.19 482 ASP A CA 1
ATOM 3752 C C . ASP A 1 482 ? 5.972 9.371 -18.066 1.00 97.19 482 ASP A C 1
ATOM 3754 O O . ASP A 1 482 ? 5.912 10.516 -18.531 1.00 97.19 482 ASP A O 1
ATOM 3758 N N . LEU A 1 483 ? 4.924 8.832 -17.433 1.00 96.62 483 LEU A N 1
ATOM 3759 C CA . LEU A 1 483 ? 3.707 9.587 -17.117 1.00 96.62 483 LEU A CA 1
ATOM 3760 C C . LEU A 1 483 ? 3.822 10.199 -15.725 1.00 96.62 483 LEU A C 1
ATOM 3762 O O . LEU A 1 483 ? 3.774 9.497 -14.712 1.00 96.62 483 LEU A O 1
ATOM 3766 N N . LEU A 1 484 ? 3.887 11.524 -15.687 1.00 93.88 484 LEU A N 1
ATOM 3767 C CA . LEU A 1 484 ? 4.005 12.325 -14.480 1.00 93.88 484 LEU A CA 1
ATOM 3768 C C . LEU A 1 484 ? 2.638 12.870 -14.057 1.00 93.88 484 LEU A C 1
ATOM 3770 O O . LEU A 1 484 ? 1.922 13.478 -14.856 1.00 93.88 484 LEU A O 1
ATOM 3774 N N . MET A 1 485 ? 2.288 12.701 -12.781 1.00 89.06 485 MET A N 1
ATOM 3775 C CA . MET A 1 485 ? 1.043 13.191 -12.184 1.00 89.06 485 MET A CA 1
ATOM 3776 C C . MET A 1 485 ? 1.301 14.259 -11.112 1.00 89.06 485 MET A C 1
ATOM 3778 O O . MET A 1 485 ? 2.139 14.044 -10.231 1.00 89.06 485 MET A O 1
ATOM 3782 N N . PRO A 1 486 ? 0.547 15.376 -11.097 1.00 85.81 486 PRO A N 1
ATOM 3783 C CA . PRO A 1 486 ? 0.655 16.375 -10.035 1.00 85.81 486 PRO A CA 1
ATOM 3784 C C . PRO A 1 486 ? 0.486 15.769 -8.631 1.00 85.81 486 PRO A C 1
ATOM 3786 O O . PRO A 1 486 ? -0.369 14.913 -8.398 1.00 85.81 486 PRO A O 1
ATOM 3789 N N . GLY A 1 487 ? 1.317 16.209 -7.690 1.00 77.69 487 GLY A N 1
ATOM 3790 C CA . GLY A 1 487 ? 1.404 15.747 -6.305 1.00 77.69 487 GLY A CA 1
ATOM 3791 C C . GLY A 1 487 ? 2.222 14.465 -6.104 1.00 77.69 487 GLY A C 1
ATOM 3792 O O . GLY A 1 487 ? 2.665 14.189 -4.981 1.00 77.69 487 GLY A O 1
ATOM 3793 N N . VAL A 1 488 ? 2.461 13.686 -7.166 1.00 78.94 488 VAL A N 1
ATOM 3794 C CA . VAL A 1 488 ? 3.124 12.372 -7.094 1.00 78.94 488 VAL A CA 1
ATOM 3795 C C . VAL A 1 488 ? 4.405 12.298 -7.930 1.00 78.94 488 VAL A C 1
ATOM 3797 O O . VAL A 1 488 ? 5.379 11.731 -7.448 1.00 78.94 488 VAL A O 1
ATOM 3800 N N . GLY A 1 489 ? 4.453 12.910 -9.111 1.00 86.56 489 GLY A N 1
ATOM 3801 C CA . GLY A 1 489 ? 5.508 12.674 -10.103 1.00 86.56 489 GLY A CA 1
ATOM 3802 C C . GLY A 1 489 ? 5.209 11.433 -10.947 1.00 86.56 489 GLY A C 1
ATOM 3803 O O . GLY A 1 489 ? 4.038 11.146 -11.198 1.00 86.56 489 GLY A O 1
ATOM 3804 N N . GLU A 1 490 ? 6.240 10.720 -11.389 1.00 90.75 490 GLU A N 1
ATOM 3805 C CA . GLU A 1 490 ? 6.135 9.481 -12.166 1.00 90.75 490 GLU A CA 1
ATOM 3806 C C . GLU A 1 490 ? 5.198 8.438 -11.532 1.00 90.75 490 GLU A C 1
ATOM 3808 O O . GLU A 1 490 ? 5.303 8.110 -10.344 1.00 90.75 490 GLU A O 1
ATOM 3813 N N . ILE A 1 491 ? 4.280 7.917 -12.352 1.00 91.00 491 ILE A N 1
ATOM 3814 C CA . ILE A 1 491 ? 3.387 6.794 -12.026 1.00 91.00 491 ILE A CA 1
ATOM 3815 C C . ILE A 1 491 ? 3.416 5.657 -13.062 1.00 91.00 491 ILE A C 1
ATOM 3817 O O . ILE A 1 491 ? 2.938 4.563 -12.760 1.00 91.00 491 ILE A O 1
ATOM 3821 N N . VAL A 1 492 ? 3.920 5.916 -14.273 1.00 95.69 492 VAL A N 1
ATOM 3822 C CA . VAL A 1 492 ? 4.083 4.936 -15.358 1.00 95.69 492 VAL A CA 1
ATOM 3823 C C . VAL A 1 492 ? 5.429 5.185 -16.015 1.00 95.69 492 VAL A C 1
ATOM 3825 O O . VAL A 1 492 ? 5.690 6.331 -16.369 1.00 95.69 492 VAL A O 1
ATOM 3828 N N . GLY A 1 493 ? 6.195 4.126 -16.251 1.00 96.38 493 GLY A N 1
ATOM 3829 C CA . GLY A 1 493 ? 7.345 4.131 -17.154 1.00 96.38 493 GLY A CA 1
ATOM 3830 C C . GLY A 1 493 ? 7.082 3.181 -18.320 1.00 96.38 493 GLY A C 1
ATOM 3831 O O . GLY A 1 493 ? 6.556 2.083 -18.123 1.00 96.38 493 GLY A O 1
ATOM 3832 N N . GLY A 1 494 ? 7.395 3.591 -19.546 1.00 97.19 494 GLY A N 1
ATOM 3833 C CA . GLY A 1 494 ? 7.134 2.785 -20.738 1.00 97.19 494 GLY A CA 1
ATOM 3834 C C . GLY A 1 494 ? 8.060 3.099 -21.903 1.00 97.19 494 GLY A C 1
ATOM 3835 O O . GLY A 1 494 ? 8.694 4.153 -21.960 1.00 97.19 494 GLY A O 1
ATOM 3836 N N . SER A 1 495 ? 8.150 2.170 -22.852 1.00 98.50 495 SER A N 1
ATOM 3837 C CA . SER A 1 495 ? 8.928 2.370 -24.074 1.00 98.50 495 SER A CA 1
ATOM 3838 C C . SER A 1 495 ? 8.471 1.465 -25.212 1.00 98.50 495 SER A C 1
ATOM 3840 O O . SER A 1 495 ? 7.893 0.399 -24.996 1.00 98.50 495 SER A O 1
ATOM 3842 N N . MET A 1 496 ? 8.838 1.844 -26.433 1.00 98.56 496 MET A N 1
ATOM 3843 C CA . MET A 1 496 ? 8.964 0.893 -27.536 1.00 98.56 496 MET A CA 1
ATOM 3844 C C . MET A 1 496 ? 10.194 0.005 -27.323 1.00 98.56 496 MET A C 1
ATOM 3846 O O . MET A 1 496 ? 11.168 0.415 -26.674 1.00 98.56 496 MET A O 1
ATOM 3850 N N . ARG A 1 497 ? 10.162 -1.221 -27.853 1.00 98.00 497 ARG A N 1
ATOM 3851 C CA . ARG A 1 497 ? 11.232 -2.214 -27.667 1.00 98.00 497 ARG A CA 1
ATOM 3852 C C . ARG A 1 497 ? 12.058 -2.377 -28.935 1.00 98.00 497 ARG A C 1
ATOM 3854 O O . ARG A 1 497 ? 11.547 -2.250 -30.046 1.00 98.00 497 ARG A O 1
ATOM 3861 N N . ILE A 1 498 ? 13.343 -2.690 -28.786 1.00 97.38 498 ILE A N 1
ATOM 3862 C CA . ILE A 1 498 ? 14.215 -2.992 -29.929 1.00 97.38 498 ILE A CA 1
ATOM 3863 C C . ILE A 1 498 ? 13.652 -4.206 -30.681 1.00 97.38 498 ILE A C 1
ATOM 3865 O O . ILE A 1 498 ? 13.574 -5.295 -30.115 1.00 97.38 498 ILE A O 1
ATOM 3869 N N . ALA A 1 499 ? 13.270 -4.041 -31.948 1.00 94.94 499 ALA A N 1
ATOM 3870 C CA . ALA A 1 499 ? 12.733 -5.119 -32.787 1.00 94.94 499 ALA A CA 1
ATOM 3871 C C . ALA A 1 499 ? 13.805 -5.810 -33.656 1.00 94.94 499 ALA A C 1
ATOM 3873 O O . ALA A 1 499 ? 13.557 -6.894 -34.189 1.00 94.94 499 ALA A O 1
ATOM 3874 N N . ASP A 1 500 ? 14.987 -5.203 -33.790 1.00 95.50 500 ASP A N 1
ATOM 3875 C CA . ASP A 1 500 ? 16.096 -5.718 -34.592 1.00 95.50 500 ASP A CA 1
ATOM 3876 C C . ASP A 1 500 ? 17.059 -6.590 -33.766 1.00 95.50 500 ASP A C 1
ATOM 3878 O O . ASP A 1 500 ? 1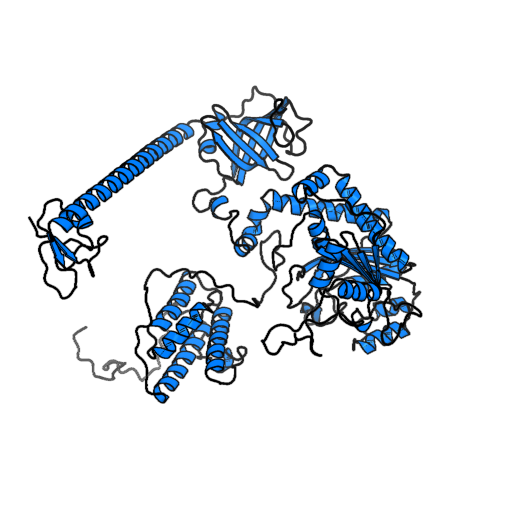7.441 -6.253 -32.644 1.00 95.50 500 ASP A O 1
ATOM 3882 N N . MET A 1 501 ? 17.460 -7.733 -34.329 1.00 96.38 501 MET A N 1
ATOM 3883 C CA . MET A 1 501 ? 18.337 -8.694 -33.652 1.00 96.38 501 MET A CA 1
ATOM 3884 C C . MET A 1 501 ? 19.758 -8.148 -33.461 1.00 96.38 501 MET A C 1
ATOM 3886 O O . MET A 1 501 ? 20.355 -8.354 -32.403 1.00 96.38 501 MET A O 1
ATOM 3890 N N . GLU A 1 502 ? 20.327 -7.483 -34.467 1.00 96.06 502 GLU A N 1
ATOM 3891 C CA . GLU A 1 502 ? 21.706 -6.991 -34.389 1.00 96.06 502 GLU A CA 1
ATOM 3892 C C . GLU A 1 502 ? 21.816 -5.845 -33.383 1.00 96.06 502 GLU A C 1
ATOM 3894 O O . GLU A 1 502 ? 22.746 -5.814 -32.574 1.00 96.06 502 GLU A O 1
ATOM 3899 N N . GLU A 1 503 ? 20.828 -4.950 -33.375 1.00 94.56 503 GLU A N 1
ATOM 3900 C CA . GLU A 1 503 ? 20.721 -3.877 -32.393 1.00 94.56 503 GLU A CA 1
ATOM 3901 C C . GLU A 1 503 ? 20.570 -4.420 -30.965 1.00 94.56 503 GLU A C 1
ATOM 3903 O O . GLU A 1 503 ? 21.260 -3.948 -30.057 1.00 94.56 503 GLU A O 1
ATOM 3908 N N . LEU A 1 504 ? 19.737 -5.447 -30.760 1.00 95.62 504 LEU A N 1
ATOM 3909 C CA . LEU A 1 504 ? 19.547 -6.051 -29.440 1.00 95.62 504 LEU A CA 1
ATOM 3910 C C . LEU A 1 504 ? 20.836 -6.718 -28.930 1.00 95.62 504 LEU A C 1
ATOM 3912 O O . LEU A 1 504 ? 21.225 -6.525 -27.777 1.00 95.62 504 LEU A O 1
ATOM 3916 N N . LEU A 1 505 ? 21.544 -7.463 -29.783 1.00 96.06 505 LEU A N 1
ATOM 3917 C CA . LEU A 1 505 ? 22.834 -8.066 -29.425 1.00 96.06 505 LEU A CA 1
ATOM 3918 C C . LEU A 1 505 ? 23.912 -7.007 -29.150 1.00 96.06 505 LEU A C 1
ATOM 3920 O O . LEU A 1 505 ? 24.753 -7.191 -28.265 1.00 96.06 505 LEU A O 1
ATOM 3924 N N . ALA A 1 506 ? 23.884 -5.883 -29.871 1.00 94.00 506 ALA A N 1
ATOM 3925 C CA . ALA A 1 506 ? 24.758 -4.750 -29.592 1.00 94.00 506 ALA A CA 1
ATOM 3926 C C . ALA A 1 506 ? 24.447 -4.109 -28.228 1.00 94.00 506 ALA A C 1
ATOM 3928 O O . ALA A 1 506 ? 25.381 -3.736 -27.515 1.00 94.00 506 ALA A O 1
ATOM 3929 N N . ALA A 1 507 ? 23.172 -4.029 -27.836 1.00 92.56 507 ALA A N 1
ATOM 3930 C CA . ALA A 1 507 ? 22.761 -3.545 -26.520 1.00 92.56 507 ALA A CA 1
ATOM 3931 C C . ALA A 1 507 ? 23.236 -4.476 -25.389 1.00 92.56 507 ALA A C 1
ATOM 3933 O O . ALA A 1 507 ? 23.872 -3.998 -24.453 1.00 92.56 507 ALA A O 1
ATOM 3934 N N . TYR A 1 508 ? 23.058 -5.800 -25.523 1.00 92.69 508 TYR A N 1
ATOM 3935 C CA . TYR A 1 508 ? 23.626 -6.787 -24.585 1.00 92.69 508 TYR A CA 1
ATOM 3936 C C . TYR A 1 508 ? 25.131 -6.582 -24.384 1.00 92.69 508 TYR A C 1
ATOM 3938 O O . TYR A 1 508 ? 25.622 -6.512 -23.258 1.00 92.69 508 TYR A O 1
ATOM 3946 N N . LYS A 1 509 ? 25.868 -6.428 -25.491 1.00 93.31 509 LYS A N 1
ATOM 3947 C CA . LYS A 1 509 ? 27.314 -6.200 -25.461 1.00 93.31 509 LYS A CA 1
ATOM 3948 C C . LYS A 1 509 ? 27.689 -4.887 -24.766 1.00 93.31 509 LYS A C 1
ATOM 3950 O O . LYS A 1 509 ? 28.692 -4.865 -24.059 1.00 93.31 509 LYS A O 1
ATOM 3955 N N . ARG A 1 510 ? 26.924 -3.812 -24.983 1.00 89.44 510 ARG A N 1
ATOM 3956 C CA . ARG A 1 510 ? 27.157 -2.495 -24.368 1.00 89.44 510 ARG A CA 1
ATOM 3957 C C . ARG A 1 510 ? 27.030 -2.559 -22.847 1.00 89.44 510 ARG A C 1
ATOM 3959 O O . ARG A 1 510 ? 27.909 -2.054 -22.162 1.00 89.44 510 ARG A O 1
ATOM 3966 N N . GLU A 1 511 ? 25.995 -3.228 -22.347 1.00 88.19 511 GLU A N 1
ATOM 3967 C CA . GLU A 1 511 ? 25.752 -3.371 -20.905 1.00 88.19 511 GLU A CA 1
ATOM 3968 C C . GLU A 1 511 ? 26.596 -4.469 -20.235 1.00 88.19 511 GLU A C 1
ATOM 3970 O O . GLU A 1 511 ? 26.490 -4.697 -19.031 1.00 88.19 511 GLU A O 1
ATOM 3975 N N . GLY A 1 512 ? 27.404 -5.212 -21.001 1.00 90.50 512 GLY A N 1
ATOM 3976 C CA . GLY A 1 512 ? 28.159 -6.354 -20.478 1.00 90.50 512 GLY A CA 1
ATOM 3977 C C . GLY A 1 512 ? 27.274 -7.524 -20.028 1.00 90.50 512 GLY A C 1
ATOM 3978 O O . GLY A 1 512 ? 27.678 -8.302 -19.165 1.00 90.50 512 GLY A O 1
ATOM 3979 N N . ILE A 1 513 ? 26.074 -7.658 -20.600 1.00 89.81 513 ILE A N 1
ATOM 3980 C CA . ILE A 1 513 ? 25.111 -8.712 -20.271 1.00 89.81 513 ILE A CA 1
ATOM 3981 C C . ILE A 1 513 ? 25.320 -9.902 -21.211 1.00 89.81 513 ILE A C 1
ATOM 3983 O O . ILE A 1 513 ? 25.377 -9.757 -22.432 1.00 89.81 513 ILE A O 1
ATOM 3987 N N . GLU A 1 514 ? 25.418 -11.099 -20.637 1.00 90.38 514 GLU A N 1
ATOM 3988 C CA . GLU A 1 514 ? 25.573 -12.337 -21.398 1.00 90.38 514 GLU A CA 1
ATOM 3989 C C . GLU A 1 514 ? 24.220 -12.742 -22.020 1.00 90.38 514 GLU A C 1
ATOM 3991 O O . GLU A 1 514 ? 23.250 -12.911 -21.280 1.00 90.38 514 GLU A O 1
ATOM 3996 N N . PRO A 1 515 ? 24.105 -12.862 -23.358 1.00 92.62 515 PRO A N 1
ATOM 3997 C CA . PRO A 1 515 ? 22.814 -13.052 -24.020 1.00 92.62 515 PRO A CA 1
ATOM 3998 C C . PRO A 1 515 ? 22.282 -14.494 -23.969 1.00 92.62 515 PRO A C 1
ATOM 4000 O O . PRO A 1 515 ? 21.091 -14.698 -24.197 1.00 92.62 515 PRO A O 1
ATOM 4003 N N . SER A 1 516 ? 23.106 -15.510 -23.686 1.00 94.81 516 SER A N 1
ATOM 4004 C CA . SER A 1 516 ? 22.676 -16.917 -23.716 1.00 94.81 516 SER A CA 1
ATOM 4005 C C . SER A 1 516 ? 21.498 -17.271 -22.791 1.00 94.81 516 SER A C 1
ATOM 4007 O O . SER A 1 516 ? 20.637 -18.031 -23.239 1.00 94.81 516 SER A O 1
ATOM 4009 N N . PRO A 1 517 ? 21.343 -16.715 -21.568 1.00 93.69 517 PRO A N 1
ATOM 4010 C CA . PRO A 1 517 ? 20.208 -17.002 -20.696 1.00 93.69 517 PRO A CA 1
ATOM 4011 C C . PRO A 1 517 ? 18.924 -16.331 -21.203 1.00 93.69 517 PRO A C 1
ATOM 4013 O O . PRO A 1 517 ? 17.828 -16.716 -20.801 1.00 93.69 517 PRO A O 1
ATOM 4016 N N . TYR A 1 518 ? 19.060 -15.369 -22.123 1.00 95.75 518 TYR A N 1
ATOM 4017 C CA . TYR A 1 518 ? 17.991 -14.632 -22.793 1.00 95.75 518 TYR A CA 1
ATOM 4018 C C . TYR A 1 518 ? 17.674 -15.201 -24.187 1.00 95.75 518 TYR A C 1
ATOM 4020 O O . TYR A 1 518 ? 17.116 -14.501 -25.036 1.00 95.75 518 TYR A O 1
ATOM 4028 N N . TYR A 1 519 ? 18.018 -16.464 -24.469 1.00 96.75 519 TYR A N 1
ATOM 4029 C CA . TYR A 1 519 ? 17.753 -17.082 -25.778 1.00 96.75 519 TYR A CA 1
ATOM 4030 C C . TYR A 1 519 ? 16.275 -16.963 -26.188 1.00 96.75 519 TYR A C 1
ATOM 4032 O O . TYR A 1 519 ? 15.969 -16.611 -27.320 1.00 96.75 519 TYR A O 1
ATOM 4040 N N . TRP A 1 520 ? 15.353 -17.156 -25.243 1.00 97.38 520 TRP A N 1
ATOM 4041 C CA . TRP A 1 520 ? 13.908 -17.053 -25.457 1.00 97.38 520 TRP A CA 1
ATOM 4042 C C . TRP A 1 520 ? 13.449 -15.617 -25.746 1.00 97.38 520 TRP A C 1
ATOM 4044 O O . TRP A 1 520 ? 12.436 -15.423 -26.415 1.00 97.38 520 TRP A O 1
ATOM 4054 N N . PHE A 1 521 ? 14.196 -14.617 -25.279 1.00 97.12 521 PHE A N 1
ATOM 4055 C CA . PHE A 1 521 ? 13.933 -13.201 -25.521 1.00 97.12 521 PHE A CA 1
ATOM 4056 C C . PHE A 1 521 ? 14.476 -12.745 -26.880 1.00 97.12 521 PHE A C 1
ATOM 4058 O O . PHE A 1 521 ? 13.788 -12.078 -27.654 1.00 97.12 521 PHE A O 1
ATOM 4065 N N . THR A 1 522 ? 15.702 -13.158 -27.209 1.00 96.81 522 THR A N 1
ATOM 4066 C CA . THR A 1 522 ? 16.320 -12.882 -28.516 1.00 96.81 522 THR A CA 1
ATOM 4067 C C . THR A 1 522 ? 15.596 -13.615 -29.648 1.00 96.81 522 THR A C 1
ATOM 4069 O O . THR A 1 522 ? 15.418 -13.046 -30.725 1.00 96.81 522 THR A O 1
ATOM 4072 N N . ASP A 1 523 ? 15.074 -14.821 -29.404 1.00 98.19 523 ASP A N 1
ATOM 4073 C CA . ASP A 1 523 ? 14.276 -15.576 -30.377 1.00 98.19 523 ASP A CA 1
ATOM 4074 C C . ASP A 1 523 ? 13.025 -14.814 -30.851 1.00 98.19 523 ASP A C 1
ATOM 4076 O O . ASP A 1 523 ? 12.626 -14.980 -32.008 1.00 98.19 523 ASP A O 1
ATOM 4080 N N . GLN A 1 524 ? 12.471 -13.903 -30.040 1.00 98.19 524 GLN A N 1
ATOM 4081 C CA . GLN A 1 524 ? 11.356 -13.036 -30.455 1.00 98.19 524 GLN A CA 1
ATOM 4082 C C . GLN A 1 524 ? 11.730 -12.151 -31.657 1.00 98.19 524 GLN A C 1
ATOM 4084 O O . GLN A 1 524 ? 10.900 -11.873 -32.517 1.00 98.19 524 GLN A O 1
ATOM 4089 N N . ARG A 1 525 ? 13.008 -11.758 -31.775 1.00 98.06 525 ARG A N 1
ATOM 4090 C CA . ARG A 1 525 ? 13.515 -10.925 -32.882 1.00 98.06 525 ARG A CA 1
ATOM 4091 C C . ARG A 1 525 ? 13.835 -11.752 -34.131 1.00 98.06 525 ARG A C 1
ATOM 4093 O O . ARG A 1 525 ? 14.044 -11.205 -35.210 1.00 98.06 525 ARG A O 1
ATOM 4100 N N . LYS A 1 526 ? 13.860 -13.080 -34.002 1.00 97.12 526 LYS A N 1
ATOM 4101 C CA . LYS A 1 526 ? 14.166 -14.027 -35.080 1.00 97.12 526 LYS A CA 1
ATOM 4102 C C . LYS A 1 526 ? 12.909 -14.635 -35.696 1.00 97.12 526 LYS A C 1
ATOM 4104 O O . LYS A 1 526 ? 12.812 -14.735 -36.918 1.00 97.12 526 LYS A O 1
ATOM 4109 N N . TYR A 1 527 ? 11.960 -15.068 -34.870 1.00 97.50 527 TYR A N 1
ATOM 4110 C CA . TYR A 1 527 ? 10.782 -15.813 -35.314 1.00 97.50 527 TYR A CA 1
ATOM 4111 C C . TYR A 1 527 ? 9.555 -14.909 -35.451 1.00 97.50 527 TYR A C 1
ATOM 4113 O O . TYR A 1 527 ? 8.579 -15.057 -34.726 1.00 97.50 527 TYR A O 1
ATOM 4121 N N . GLY A 1 528 ? 9.598 -14.003 -36.432 1.00 95.88 528 GLY A N 1
ATOM 4122 C CA . GLY A 1 528 ? 8.472 -13.114 -36.736 1.00 95.88 528 GLY A CA 1
ATOM 4123 C C . GLY A 1 528 ? 8.392 -11.905 -35.807 1.00 95.88 528 GLY A C 1
ATOM 4124 O O . GLY A 1 528 ? 7.363 -11.690 -35.178 1.00 95.88 528 GLY A O 1
ATOM 4125 N N . THR A 1 529 ? 9.475 -11.122 -35.747 1.00 96.81 529 THR A N 1
ATOM 4126 C CA . THR A 1 529 ? 9.522 -9.864 -34.985 1.00 96.81 529 THR A CA 1
ATOM 4127 C C . THR A 1 529 ? 8.426 -8.887 -35.428 1.00 96.81 529 THR A C 1
ATOM 4129 O O . THR A 1 529 ? 8.011 -8.878 -36.592 1.00 96.81 529 THR A O 1
ATOM 4132 N N . SER A 1 530 ? 7.991 -8.031 -34.510 1.00 96.31 530 SER A N 1
ATOM 4133 C CA . SER A 1 530 ? 7.022 -6.964 -34.753 1.00 96.31 530 SER A CA 1
ATOM 4134 C C . SER A 1 530 ? 7.445 -5.689 -34.038 1.00 96.31 530 SER A C 1
ATOM 4136 O O . SER A 1 530 ? 8.156 -5.735 -33.037 1.00 96.31 530 SER A O 1
ATOM 4138 N N . GLU A 1 531 ? 6.955 -4.549 -34.510 1.00 97.56 531 GLU A N 1
ATOM 4139 C CA . GLU A 1 531 ? 6.992 -3.320 -33.719 1.00 97.56 531 GLU A CA 1
ATOM 4140 C C . GLU A 1 531 ? 6.081 -3.477 -32.502 1.00 97.56 531 GLU A C 1
ATOM 4142 O O . GLU A 1 531 ? 4.927 -3.876 -32.649 1.00 97.56 531 GLU A O 1
ATOM 4147 N N . HIS A 1 532 ? 6.614 -3.250 -31.305 1.00 98.62 532 HIS A N 1
ATOM 4148 C CA . HIS A 1 532 ? 5.901 -3.464 -30.048 1.00 98.62 532 HIS A CA 1
ATOM 4149 C C . HIS A 1 532 ? 6.455 -2.566 -28.942 1.00 98.62 532 HIS A C 1
ATOM 4151 O O . HIS A 1 532 ? 7.581 -2.061 -29.020 1.00 98.62 532 HIS A O 1
ATOM 4157 N N . GLY A 1 533 ? 5.641 -2.363 -27.918 1.00 98.62 533 GLY A N 1
ATOM 4158 C CA . GLY A 1 533 ? 5.968 -1.529 -26.776 1.00 98.62 533 GLY A CA 1
ATOM 4159 C C . GLY A 1 533 ? 5.063 -1.836 -25.600 1.00 98.62 533 GLY A C 1
ATOM 4160 O O . GLY A 1 533 ? 4.013 -2.466 -25.738 1.00 98.62 533 GLY A O 1
ATOM 4161 N N . GLY A 1 534 ? 5.459 -1.348 -24.438 1.00 98.50 534 GLY A N 1
ATOM 4162 C CA . GLY A 1 534 ? 4.723 -1.594 -23.215 1.00 98.50 534 GLY A CA 1
ATOM 4163 C C . GLY A 1 534 ? 5.119 -0.646 -22.107 1.00 98.50 534 GLY A C 1
ATOM 4164 O O . GLY A 1 534 ? 5.894 0.297 -22.298 1.00 98.50 534 GLY A O 1
ATOM 4165 N N . TYR A 1 535 ? 4.531 -0.882 -20.945 1.00 98.50 535 TYR A N 1
ATOM 4166 C CA . TYR A 1 535 ? 4.666 -0.005 -19.796 1.00 98.50 535 TYR A CA 1
ATOM 4167 C C . TYR A 1 535 ? 4.429 -0.749 -18.487 1.00 98.50 535 TYR A C 1
ATOM 4169 O O . TYR A 1 535 ? 3.708 -1.747 -18.438 1.00 98.50 535 TYR A O 1
ATOM 4177 N N . GLY A 1 536 ? 5.016 -0.211 -17.425 1.00 97.12 536 GLY A N 1
ATOM 4178 C CA . GLY A 1 536 ? 4.814 -0.623 -16.046 1.00 97.12 536 GLY A CA 1
ATOM 4179 C C . GLY A 1 536 ? 4.233 0.519 -15.217 1.00 97.12 536 GLY A C 1
ATOM 4180 O O . GLY A 1 536 ? 4.644 1.672 -15.344 1.00 97.12 536 GLY A O 1
ATOM 4181 N N . LEU A 1 537 ? 3.248 0.207 -14.377 1.00 93.38 537 LEU A N 1
ATOM 4182 C CA . LEU A 1 537 ? 2.598 1.123 -13.445 1.00 93.38 537 LEU A CA 1
ATOM 4183 C C . LEU A 1 537 ? 2.699 0.578 -12.020 1.00 93.38 537 LEU A C 1
ATOM 4185 O O . LEU A 1 537 ? 2.209 -0.515 -11.724 1.00 93.38 537 LEU A O 1
ATOM 4189 N N . GLY A 1 538 ? 3.255 1.376 -11.109 1.00 87.44 538 GLY A N 1
ATOM 4190 C CA . GLY A 1 538 ? 3.172 1.100 -9.674 1.00 87.44 538 GLY A CA 1
ATOM 4191 C C . GLY A 1 538 ? 1.786 1.473 -9.142 1.00 87.44 538 GLY A C 1
ATOM 4192 O O . GLY A 1 538 ? 1.429 2.655 -9.073 1.00 87.44 538 GLY A O 1
ATOM 4193 N N . VAL A 1 539 ? 0.984 0.473 -8.761 1.00 87.31 539 VAL A N 1
ATOM 4194 C CA . VAL A 1 539 ? -0.426 0.663 -8.364 1.00 87.31 539 VAL A CA 1
ATOM 4195 C C . VAL A 1 539 ? -0.557 1.607 -7.164 1.00 87.31 539 VAL A C 1
ATOM 4197 O O . VAL A 1 539 ? -1.500 2.403 -7.082 1.00 87.31 539 VAL A O 1
ATOM 4200 N N . GLU A 1 540 ? 0.402 1.558 -6.243 1.00 81.62 540 GLU A N 1
ATOM 4201 C CA . GLU A 1 540 ? 0.473 2.395 -5.050 1.00 81.62 540 GLU A CA 1
ATOM 4202 C C . GLU A 1 540 ? 0.584 3.888 -5.383 1.00 81.62 540 GLU A C 1
ATOM 4204 O O . GLU A 1 540 ? -0.005 4.710 -4.677 1.00 81.62 540 GLU A O 1
ATOM 4209 N N . PHE A 1 541 ? 1.279 4.261 -6.463 1.00 76.69 541 PHE A N 1
ATOM 4210 C CA . PHE A 1 541 ? 1.489 5.668 -6.815 1.00 76.69 541 PHE A CA 1
ATOM 4211 C C . PHE A 1 541 ? 0.232 6.299 -7.401 1.00 76.69 541 PHE A C 1
ATOM 4213 O O . PHE A 1 541 ? -0.154 7.403 -6.998 1.00 76.69 541 PHE A O 1
ATOM 4220 N N . LEU A 1 542 ? -0.478 5.574 -8.271 1.00 80.56 542 LEU A N 1
ATOM 4221 C CA . LEU A 1 542 ? -1.775 6.041 -8.751 1.00 80.56 542 LEU A CA 1
ATOM 4222 C C . LEU A 1 542 ? -2.790 6.105 -7.601 1.00 80.56 542 LEU A C 1
ATOM 4224 O O . LEU A 1 542 ? -3.515 7.095 -7.487 1.00 80.56 542 LEU A O 1
ATOM 4228 N N . LEU A 1 543 ? -2.804 5.116 -6.701 1.00 82.31 543 LEU A N 1
ATOM 4229 C CA . LEU A 1 543 ? -3.631 5.165 -5.491 1.00 82.31 543 LEU A CA 1
ATOM 4230 C C . LEU A 1 543 ? -3.305 6.398 -4.629 1.00 82.31 543 LEU A C 1
ATOM 4232 O O . LEU A 1 543 ? -4.225 7.066 -4.151 1.00 82.31 543 LEU A O 1
ATOM 4236 N N . GLY A 1 544 ? -2.019 6.728 -4.476 1.00 74.50 544 GLY A N 1
ATOM 4237 C CA . GLY A 1 544 ? -1.546 7.936 -3.799 1.00 74.50 544 GLY A CA 1
ATOM 4238 C C . GLY A 1 544 ? -2.105 9.216 -4.421 1.00 74.50 544 GLY A C 1
ATOM 4239 O O . GLY A 1 544 ? -2.606 10.075 -3.692 1.00 74.50 544 GLY A O 1
ATOM 4240 N N . SER A 1 545 ? -2.119 9.308 -5.757 1.00 76.19 545 SER A N 1
ATOM 4241 C CA . SER A 1 545 ? -2.690 10.458 -6.479 1.00 76.19 545 SER A CA 1
ATOM 4242 C C . SER A 1 545 ? -4.206 10.608 -6.265 1.00 76.19 545 SER A C 1
ATOM 4244 O O . SER A 1 545 ? -4.711 11.719 -6.096 1.00 76.19 545 SER A O 1
ATOM 4246 N N . LEU A 1 546 ? -4.941 9.490 -6.200 1.00 77.94 546 LEU A N 1
ATOM 4247 C CA . LEU A 1 546 ? -6.394 9.484 -6.003 1.00 77.94 546 LEU A CA 1
ATOM 4248 C C . LEU A 1 546 ? -6.779 9.839 -4.565 1.00 77.94 546 LEU A C 1
ATOM 4250 O O . LEU A 1 546 ? -7.753 10.555 -4.347 1.00 77.94 546 LEU A O 1
ATOM 4254 N N . ALA A 1 547 ? -6.026 9.341 -3.585 1.00 70.94 547 ALA A N 1
ATOM 4255 C CA . ALA A 1 547 ? -6.348 9.456 -2.166 1.00 70.94 547 ALA A CA 1
ATOM 4256 C C . ALA A 1 547 ? -5.617 10.602 -1.439 1.00 70.94 547 ALA A C 1
ATOM 4258 O O . ALA A 1 547 ? -5.828 10.766 -0.240 1.00 70.94 547 ALA A O 1
ATOM 4259 N N . LEU A 1 548 ? -4.772 11.376 -2.139 1.00 60.97 548 LEU A N 1
ATOM 4260 C CA . LEU A 1 548 ? -3.868 12.389 -1.566 1.00 60.97 548 LEU A CA 1
ATOM 4261 C C . LEU A 1 548 ? -3.046 11.836 -0.389 1.00 60.97 548 LEU A C 1
ATOM 4263 O O . LEU A 1 548 ? -2.834 12.490 0.633 1.00 60.97 548 LEU A O 1
ATOM 4267 N N . LEU A 1 549 ? -2.605 10.588 -0.524 1.00 52.06 549 LEU A N 1
ATOM 4268 C CA . LEU A 1 549 ? -1.750 9.950 0.462 1.00 52.06 549 LEU A CA 1
ATOM 4269 C C . LEU A 1 549 ? -0.310 10.161 0.029 1.00 52.06 549 LEU A C 1
ATOM 4271 O O . LEU A 1 549 ? 0.106 9.682 -1.024 1.00 52.06 549 LEU A O 1
ATOM 4275 N N . HIS A 1 550 ? 0.474 10.827 0.870 1.00 44.56 550 HIS A N 1
ATOM 4276 C CA . HIS A 1 550 ? 1.902 10.555 0.872 1.00 44.56 550 HIS A CA 1
ATOM 4277 C C . HIS A 1 550 ? 2.062 9.134 1.424 1.00 44.56 550 HIS A C 1
ATOM 4279 O O . HIS A 1 550 ? 1.555 8.887 2.525 1.00 44.56 550 HIS A O 1
ATOM 4285 N N . PRO A 1 551 ? 2.691 8.193 0.695 1.00 36.34 551 PRO A N 1
ATOM 4286 C CA . PRO A 1 551 ? 2.975 6.874 1.242 1.00 36.34 551 PRO A CA 1
ATOM 4287 C C . PRO A 1 551 ? 3.699 7.066 2.582 1.00 36.34 551 PRO A C 1
ATOM 4289 O O . PRO A 1 551 ? 4.730 7.751 2.613 1.00 36.34 551 PRO A O 1
ATOM 4292 N N . PRO A 1 552 ? 3.168 6.570 3.714 1.00 35.69 552 PRO A N 1
ATOM 4293 C CA . PRO A 1 552 ? 3.953 6.560 4.930 1.00 35.69 552 PRO A CA 1
ATOM 4294 C C . PRO A 1 552 ? 5.118 5.592 4.707 1.00 35.69 552 PRO A C 1
ATOM 4296 O O . PRO A 1 552 ? 4.903 4.439 4.357 1.00 35.69 552 PRO A O 1
ATOM 4299 N N . SER A 1 553 ? 6.326 6.141 4.833 1.00 34.06 553 SER A N 1
ATOM 4300 C CA . SER A 1 553 ? 7.614 5.508 5.144 1.00 34.06 553 SER A CA 1
ATOM 4301 C C . SER A 1 553 ? 7.779 3.994 4.935 1.00 34.06 553 SER A C 1
ATOM 4303 O O . SER A 1 553 ? 7.105 3.201 5.581 1.00 34.06 553 SER A O 1
ATOM 4305 N N . ARG A 1 554 ? 8.832 3.655 4.172 1.00 43.97 554 ARG A N 1
ATOM 4306 C CA . ARG A 1 554 ? 9.748 2.505 4.325 1.00 43.97 554 ARG A CA 1
ATOM 4307 C C . ARG A 1 554 ? 9.150 1.279 5.016 1.00 43.97 554 ARG A C 1
ATOM 4309 O O . ARG A 1 554 ? 9.355 1.099 6.210 1.00 43.97 554 ARG A O 1
ATOM 4316 N N . ALA A 1 555 ? 8.467 0.461 4.233 1.00 34.78 555 ALA A N 1
ATOM 4317 C CA . ALA A 1 555 ? 8.401 -0.992 4.338 1.00 34.78 555 ALA A CA 1
ATOM 4318 C C . ALA A 1 555 ? 7.071 -1.458 3.778 1.00 34.78 555 ALA A C 1
ATOM 4320 O O . ALA A 1 555 ? 6.012 -0.898 4.075 1.00 34.78 555 ALA A O 1
ATOM 4321 N N . TYR A 1 556 ? 7.140 -2.527 2.999 1.00 39.50 556 TYR A N 1
ATOM 4322 C CA . TYR A 1 556 ? 6.005 -3.409 2.868 1.00 39.50 556 TYR A CA 1
ATOM 4323 C C . TYR A 1 556 ? 5.668 -3.914 4.276 1.00 39.50 556 TYR A C 1
ATOM 4325 O O . TYR A 1 556 ? 6.427 -4.670 4.879 1.00 39.50 556 TYR A O 1
ATOM 4333 N N . ILE A 1 557 ? 4.570 -3.401 4.829 1.00 37.34 557 ILE A N 1
ATOM 4334 C CA . ILE A 1 557 ? 3.888 -4.067 5.927 1.00 37.34 557 ILE A CA 1
ATOM 4335 C C . ILE A 1 557 ? 3.032 -5.115 5.249 1.00 37.34 557 ILE A C 1
ATOM 4337 O O . ILE A 1 557 ? 2.104 -4.743 4.521 1.00 37.34 557 ILE A O 1
ATOM 4341 N N . ASP A 1 558 ? 3.313 -6.389 5.507 1.00 38.97 558 ASP A N 1
ATOM 4342 C CA . ASP A 1 558 ? 2.366 -7.442 5.178 1.00 38.97 558 ASP A CA 1
ATOM 4343 C C . ASP A 1 558 ? 1.001 -7.038 5.781 1.00 38.97 558 ASP A C 1
ATOM 4345 O O . ASP A 1 558 ? 0.871 -6.909 7.007 1.00 38.97 558 ASP A O 1
ATOM 4349 N N . PRO A 1 559 ? -0.034 -6.776 4.959 1.00 36.75 559 PRO A N 1
ATOM 4350 C CA . PRO A 1 559 ? -1.314 -6.277 5.451 1.00 36.75 559 PRO A CA 1
ATOM 4351 C C . PRO A 1 559 ? -2.047 -7.283 6.357 1.00 36.75 559 PRO A C 1
ATOM 4353 O O . PRO A 1 559 ? -3.046 -6.914 6.984 1.00 36.75 559 PRO A O 1
ATOM 4356 N N . TRP A 1 560 ? -1.563 -8.524 6.440 1.00 32.44 560 TRP A N 1
ATOM 4357 C CA . TRP A 1 560 ? -2.100 -9.621 7.234 1.00 32.44 560 TRP A CA 1
ATOM 4358 C C . TRP A 1 560 ? -1.261 -9.945 8.469 1.00 32.44 560 TRP A C 1
ATOM 4360 O O . TRP A 1 560 ? -1.858 -10.229 9.511 1.00 32.44 560 TRP A O 1
ATOM 4370 N N . THR A 1 561 ? 0.071 -9.888 8.393 1.00 34.81 561 THR A N 1
ATOM 4371 C CA . THR A 1 561 ? 0.938 -10.224 9.541 1.00 34.81 561 THR A CA 1
ATOM 4372 C C . THR A 1 561 ? 1.441 -9.005 10.307 1.00 34.81 561 THR A C 1
ATOM 4374 O O . THR A 1 561 ? 1.692 -9.107 11.505 1.00 34.81 561 THR A O 1
ATOM 4377 N N . GLY A 1 562 ? 1.497 -7.828 9.675 1.00 32.41 562 GLY A N 1
ATOM 4378 C CA . GLY A 1 562 ? 2.130 -6.651 10.271 1.00 32.41 562 GLY A CA 1
ATOM 4379 C C . GLY A 1 562 ? 3.661 -6.698 10.231 1.00 32.41 562 GLY A C 1
ATOM 4380 O O . GLY A 1 562 ? 4.290 -5.764 10.719 1.00 32.41 562 GLY A O 1
ATOM 4381 N N . ASP A 1 563 ? 4.251 -7.748 9.652 1.00 33.34 563 ASP A N 1
ATOM 4382 C CA . ASP A 1 563 ? 5.700 -7.912 9.598 1.00 33.34 563 ASP A CA 1
ATOM 4383 C C . ASP A 1 563 ? 6.306 -7.044 8.491 1.00 33.34 563 ASP A C 1
ATOM 4385 O O . ASP A 1 563 ? 5.792 -6.965 7.370 1.00 33.34 563 ASP A O 1
ATOM 4389 N N . LEU A 1 564 ? 7.430 -6.405 8.820 1.00 37.28 564 LEU A N 1
ATOM 4390 C CA . LEU A 1 564 ? 8.324 -5.797 7.846 1.00 37.28 564 LEU A CA 1
ATOM 4391 C C . LEU A 1 564 ? 9.176 -6.895 7.196 1.00 37.28 564 LEU A C 1
ATOM 4393 O O . LEU A 1 564 ? 10.048 -7.470 7.849 1.00 37.28 564 LEU A O 1
ATOM 4397 N N . PHE A 1 565 ? 9.000 -7.139 5.897 1.00 32.88 565 PHE A N 1
ATOM 4398 C CA . PHE A 1 565 ? 9.996 -7.883 5.124 1.00 32.88 565 PHE A CA 1
ATOM 4399 C C . PHE A 1 565 ? 11.117 -6.929 4.705 1.00 32.88 565 PHE A C 1
ATOM 4401 O O . PHE A 1 565 ? 10.983 -6.134 3.777 1.00 32.88 565 PHE A O 1
ATOM 4408 N N . GLY A 1 566 ? 12.218 -6.981 5.448 1.00 33.47 566 GLY A N 1
ATOM 4409 C CA . GLY A 1 566 ? 13.420 -6.196 5.194 1.00 33.47 566 GLY A CA 1
ATOM 4410 C C . GLY A 1 566 ? 14.385 -6.295 6.366 1.00 33.47 566 GLY A C 1
ATOM 4411 O O . GLY A 1 566 ? 14.426 -5.416 7.223 1.00 33.47 566 GLY A O 1
ATOM 4412 N N . GLU A 1 567 ? 15.149 -7.385 6.434 1.00 32.62 567 GLU A N 1
ATOM 4413 C CA . GLU A 1 567 ? 16.316 -7.436 7.310 1.00 32.62 567 GLU A CA 1
ATOM 4414 C C . GLU A 1 567 ? 17.329 -6.364 6.888 1.00 32.62 567 GLU A C 1
ATOM 4416 O O . GLU A 1 567 ? 17.646 -6.219 5.709 1.00 32.62 567 GLU A O 1
ATOM 4421 N N . GLY A 1 568 ? 17.887 -5.661 7.874 1.00 30.88 568 GLY A N 1
ATOM 4422 C CA . GLY A 1 568 ? 19.049 -4.797 7.683 1.00 30.88 568 GLY A CA 1
ATOM 4423 C C . GLY A 1 568 ? 18.704 -3.319 7.722 1.00 30.88 568 GLY A C 1
ATOM 4424 O O . GLY A 1 568 ? 18.634 -2.646 6.699 1.00 30.88 568 GLY A O 1
ATOM 4425 N N . GLY A 1 569 ? 18.543 -2.803 8.940 1.00 36.25 569 GLY A N 1
ATOM 4426 C CA . GLY A 1 569 ? 18.496 -1.372 9.179 1.00 36.25 569 GLY A CA 1
ATOM 4427 C C . GLY A 1 569 ? 19.637 -0.636 8.475 1.00 36.25 569 GLY A C 1
ATOM 4428 O O . GLY A 1 569 ? 20.808 -0.970 8.636 1.00 36.25 569 GLY A O 1
ATOM 4429 N N . VAL A 1 570 ? 19.272 0.417 7.753 1.00 25.67 570 VAL A N 1
ATOM 4430 C CA . VAL A 1 570 ? 20.164 1.526 7.422 1.00 25.67 570 VAL A CA 1
ATOM 4431 C C . VAL A 1 570 ? 19.381 2.815 7.659 1.00 25.67 570 VAL A C 1
ATOM 4433 O O . VAL A 1 570 ? 18.867 3.467 6.758 1.00 25.67 570 VAL A O 1
ATOM 4436 N N . GLU A 1 571 ? 19.231 3.218 8.915 1.00 28.44 571 GLU A N 1
ATOM 4437 C CA . GLU A 1 571 ? 18.911 4.617 9.180 1.00 28.44 571 GLU A CA 1
ATOM 4438 C C . GLU A 1 571 ? 20.146 5.461 8.822 1.00 28.44 571 GLU A C 1
ATOM 4440 O O . GLU A 1 571 ? 21.152 5.437 9.526 1.00 28.44 571 GLU A O 1
ATOM 4445 N N . LYS A 1 572 ? 20.078 6.211 7.711 1.00 30.38 572 LYS A N 1
ATOM 4446 C CA . LYS A 1 572 ? 21.075 7.245 7.359 1.00 30.38 572 LYS A CA 1
ATOM 4447 C C . LYS A 1 572 ? 21.136 8.399 8.378 1.00 30.38 572 LYS A C 1
ATOM 4449 O O . LYS A 1 572 ? 22.074 9.184 8.327 1.00 30.38 572 LYS A O 1
ATOM 4454 N N . ASP A 1 573 ? 20.201 8.461 9.326 1.00 28.44 573 ASP A N 1
ATOM 4455 C CA . ASP A 1 573 ? 20.270 9.307 10.518 1.00 28.44 573 ASP A CA 1
ATOM 4456 C C . ASP A 1 573 ? 19.720 8.526 11.719 1.00 28.44 573 ASP A C 1
ATOM 4458 O O . ASP A 1 573 ? 18.553 8.144 11.671 1.00 28.44 573 ASP A O 1
ATOM 4462 N N . PRO A 1 574 ? 20.499 8.292 12.794 1.00 27.91 574 PRO A N 1
ATOM 4463 C CA . PRO A 1 574 ? 19.986 7.628 13.983 1.00 27.91 574 PRO A CA 1
ATOM 4464 C C . PRO A 1 574 ? 18.915 8.511 14.619 1.00 27.91 574 PRO A C 1
ATOM 4466 O O . PRO A 1 574 ? 19.221 9.566 15.194 1.00 27.91 574 PRO A O 1
ATOM 4469 N N . HIS A 1 575 ? 17.656 8.083 14.546 1.00 29.34 575 HIS A N 1
ATOM 4470 C CA . HIS A 1 575 ? 16.619 8.716 15.339 1.00 29.34 575 HIS A CA 1
ATOM 4471 C C . HIS A 1 575 ? 16.902 8.440 16.820 1.00 29.34 575 HIS A C 1
ATOM 4473 O O . HIS A 1 575 ? 16.915 7.315 17.316 1.00 29.34 575 HIS A O 1
ATOM 4479 N N . ILE A 1 576 ? 17.196 9.528 17.530 1.00 29.02 576 ILE A N 1
ATOM 4480 C CA . ILE A 1 576 ? 17.410 9.564 18.971 1.00 29.02 576 ILE A CA 1
ATOM 4481 C C . ILE A 1 576 ? 16.096 9.155 19.644 1.00 29.02 576 ILE A C 1
ATOM 4483 O O . ILE A 1 576 ? 15.176 9.966 19.754 1.00 29.02 576 ILE A O 1
ATOM 4487 N N . TYR A 1 577 ? 16.018 7.919 20.133 1.00 30.86 577 TYR A N 1
ATOM 4488 C CA . TYR A 1 577 ? 14.991 7.538 21.097 1.00 30.86 577 TYR A CA 1
ATOM 4489 C C . TYR A 1 577 ? 15.096 8.460 22.325 1.00 30.86 577 TYR A C 1
ATOM 4491 O O . TYR A 1 577 ? 16.203 8.655 22.848 1.00 30.86 577 TYR A O 1
ATOM 4499 N N . PRO A 1 578 ? 13.992 9.026 22.844 1.00 30.94 578 PRO A N 1
ATOM 4500 C CA . PRO A 1 578 ? 14.010 9.537 24.203 1.00 30.94 578 PRO A CA 1
ATOM 4501 C C . PRO A 1 578 ? 14.331 8.353 25.119 1.00 30.94 578 PRO A C 1
ATOM 4503 O O . PRO A 1 578 ? 13.625 7.349 25.118 1.00 30.94 578 PRO A O 1
ATOM 4506 N N . ALA A 1 579 ? 15.442 8.456 25.848 1.00 34.31 579 ALA A N 1
ATOM 4507 C CA . ALA A 1 579 ? 15.900 7.411 26.750 1.00 34.31 579 ALA A CA 1
ATOM 4508 C C . ALA A 1 579 ? 14.753 6.972 27.673 1.00 34.31 579 ALA A C 1
ATOM 4510 O O . ALA A 1 579 ? 14.234 7.792 28.437 1.00 34.31 579 ALA A O 1
ATOM 4511 N N . SER A 1 580 ? 14.388 5.687 27.647 1.00 37.16 580 SER A N 1
ATOM 4512 C CA . SER A 1 580 ? 13.719 5.097 28.799 1.00 37.16 580 SER A CA 1
ATOM 4513 C C . SER A 1 580 ? 14.728 5.170 29.944 1.00 37.16 580 SER A C 1
ATOM 4515 O O . SER A 1 580 ? 15.815 4.589 29.912 1.00 37.16 580 SER A O 1
ATOM 4517 N N . HIS A 1 581 ? 14.440 6.022 30.922 1.00 39.44 581 HIS A N 1
ATOM 4518 C CA . HIS A 1 581 ? 15.252 6.087 32.121 1.00 39.44 581 HIS A CA 1
ATOM 4519 C C . HIS A 1 581 ? 15.066 4.767 32.864 1.00 39.44 581 HIS A C 1
ATOM 4521 O O . HIS A 1 581 ? 13.990 4.513 33.395 1.00 39.44 581 HIS A O 1
ATOM 4527 N N . ALA A 1 582 ? 16.114 3.944 32.910 1.00 40.62 582 ALA A N 1
ATOM 4528 C CA . ALA A 1 582 ? 16.209 2.890 33.906 1.00 40.62 582 ALA A CA 1
ATOM 4529 C C . ALA A 1 582 ? 16.065 3.549 35.290 1.00 40.62 582 ALA A C 1
ATOM 4531 O O . ALA A 1 582 ? 16.885 4.395 35.670 1.00 40.62 582 ALA A O 1
ATOM 4532 N N . GLU A 1 583 ? 14.989 3.226 36.010 1.00 44.28 583 GLU A N 1
ATOM 4533 C CA . GLU A 1 583 ? 14.828 3.604 37.412 1.00 44.28 583 GLU A CA 1
ATOM 4534 C C . GLU A 1 583 ? 16.013 3.019 38.191 1.00 44.28 583 GLU A C 1
ATOM 4536 O O . GLU A 1 583 ? 16.155 1.805 38.305 1.00 44.28 583 GLU A O 1
ATOM 4541 N N . GLY A 1 584 ? 16.917 3.867 38.691 1.00 52.31 584 GLY A N 1
ATOM 4542 C CA . GLY A 1 584 ? 18.002 3.360 39.531 1.00 52.31 584 GLY A CA 1
ATOM 4543 C C . GLY A 1 584 ? 19.090 4.350 39.921 1.00 52.31 584 GLY A C 1
ATOM 4544 O O . GLY A 1 584 ? 19.426 4.423 41.099 1.00 52.31 584 GLY A O 1
ATOM 4545 N N . VAL A 1 585 ? 19.674 5.124 38.992 1.00 55.75 585 VAL A N 1
ATOM 4546 C CA . VAL A 1 585 ? 20.795 6.027 39.343 1.00 55.75 585 VAL A CA 1
ATOM 4547 C C . VAL A 1 585 ? 20.930 7.227 38.388 1.00 55.75 585 VAL A C 1
ATOM 4549 O O . VAL A 1 585 ? 21.311 7.077 37.228 1.00 55.75 585 VAL A O 1
ATOM 4552 N N . HIS A 1 586 ? 20.760 8.457 38.891 1.00 55.53 586 HIS A N 1
ATOM 4553 C CA . HIS A 1 586 ? 20.924 9.709 38.120 1.00 55.53 586 HIS A CA 1
ATOM 4554 C C . HIS A 1 586 ? 22.279 10.404 38.406 1.00 55.53 586 HIS A C 1
ATOM 4556 O O . HIS A 1 586 ? 22.857 10.211 39.479 1.00 55.53 586 HIS A O 1
ATOM 4562 N N . GLY A 1 587 ? 22.837 11.177 37.453 1.00 65.88 587 GLY A N 1
ATOM 4563 C CA . GLY A 1 587 ? 24.021 12.041 37.676 1.00 65.88 587 GLY A CA 1
ATOM 4564 C C . GLY A 1 587 ? 25.122 12.055 36.591 1.00 65.88 587 GLY A C 1
ATOM 4565 O O . GLY A 1 587 ? 25.008 11.442 35.527 1.00 65.88 587 GLY A O 1
ATOM 4566 N N . GLY A 1 588 ? 26.194 12.819 36.850 1.00 78.62 588 GLY A N 1
ATOM 4567 C CA . GLY A 1 588 ? 27.362 13.033 35.975 1.00 78.62 588 GLY A CA 1
ATOM 4568 C C . GLY A 1 588 ? 28.415 11.915 36.006 1.00 78.62 588 GLY A C 1
ATOM 4569 O O . GLY A 1 588 ? 28.195 10.859 36.600 1.00 78.62 588 GLY A O 1
ATOM 4570 N N . VAL A 1 589 ? 29.549 12.156 35.340 1.00 84.69 589 VAL A N 1
ATOM 4571 C CA . VAL A 1 589 ? 30.766 11.332 35.476 1.00 84.69 589 VAL A CA 1
ATOM 4572 C C . VAL A 1 589 ? 31.323 11.507 36.886 1.00 84.69 589 VAL A C 1
ATOM 4574 O O . VAL A 1 589 ? 31.384 12.631 37.377 1.00 84.69 589 VAL A O 1
ATOM 4577 N N . ILE A 1 590 ? 31.691 10.400 37.534 1.00 88.25 590 ILE A N 1
ATOM 4578 C CA . ILE A 1 590 ? 32.155 10.386 38.931 1.00 88.25 590 ILE A CA 1
ATOM 4579 C C . ILE A 1 590 ? 33.690 10.407 38.999 1.00 88.25 590 ILE A C 1
ATOM 4581 O O . ILE A 1 590 ? 34.267 10.990 39.915 1.00 88.25 590 ILE A O 1
ATOM 4585 N N . MET A 1 591 ? 34.356 9.781 38.026 1.00 86.50 591 MET A N 1
ATOM 4586 C CA . MET A 1 591 ? 35.801 9.552 38.047 1.00 86.50 591 MET A CA 1
ATOM 4587 C C . MET A 1 591 ? 36.611 10.791 37.644 1.00 86.50 591 MET A C 1
ATOM 4589 O O . MET A 1 591 ? 36.208 11.571 36.780 1.00 86.50 591 MET A O 1
ATOM 4593 N N . SER A 1 592 ? 37.786 10.955 38.254 1.00 83.94 592 SER A N 1
ATOM 4594 C CA . SER A 1 592 ? 38.718 12.053 37.981 1.00 83.94 592 SER A CA 1
ATOM 4595 C C . SER A 1 592 ? 39.546 11.825 36.704 1.00 83.94 592 SER A C 1
ATOM 4597 O O . SER A 1 592 ? 39.502 10.768 36.070 1.00 83.94 592 SER A O 1
ATOM 4599 N N . LYS A 1 593 ? 40.299 12.848 36.276 1.00 85.25 593 LYS A N 1
ATOM 4600 C CA . LYS A 1 593 ? 41.160 12.772 35.085 1.00 85.25 593 LYS A CA 1
ATOM 4601 C C . LYS A 1 593 ? 42.314 11.783 35.295 1.00 85.25 593 LYS A C 1
ATOM 4603 O O . LYS A 1 593 ? 43.055 11.887 36.270 1.00 85.25 593 LYS A O 1
ATOM 4608 N N . LEU A 1 594 ? 42.528 10.892 34.325 1.00 85.38 594 LEU A N 1
ATOM 4609 C CA . LEU A 1 594 ? 43.649 9.951 34.318 1.00 85.38 594 LEU A CA 1
ATOM 4610 C C . LEU A 1 594 ? 44.842 10.542 33.548 1.00 85.38 594 LEU A C 1
ATOM 4612 O O . LEU A 1 594 ? 44.878 10.509 32.323 1.00 85.38 594 LEU A O 1
ATOM 4616 N N . GLY A 1 595 ? 45.825 11.092 34.266 1.00 76.31 595 GLY A N 1
ATOM 4617 C CA . GLY A 1 595 ? 46.958 11.812 33.662 1.00 76.31 595 GLY A CA 1
ATOM 4618 C C . GLY A 1 595 ? 48.045 10.945 33.003 1.00 76.31 595 GLY A C 1
ATOM 4619 O O . GLY A 1 595 ? 48.845 11.467 32.232 1.00 76.31 595 GLY A O 1
ATOM 4620 N N . ASN A 1 596 ? 48.100 9.637 33.279 1.00 88.44 596 ASN A N 1
ATOM 4621 C CA . ASN A 1 596 ? 49.115 8.738 32.714 1.00 88.44 596 ASN A CA 1
ATOM 4622 C C . ASN A 1 596 ? 48.633 8.126 31.386 1.00 88.44 596 ASN A C 1
ATOM 4624 O O . ASN A 1 596 ? 47.758 7.260 31.374 1.00 88.44 596 ASN A O 1
ATOM 4628 N N . ALA A 1 597 ? 49.240 8.544 30.271 1.00 81.56 597 ALA A N 1
ATOM 4629 C CA . ALA A 1 597 ? 48.855 8.122 28.922 1.00 81.56 597 ALA A CA 1
ATOM 4630 C C . ALA A 1 597 ? 49.038 6.612 28.663 1.00 81.56 597 ALA A C 1
ATOM 4632 O O . ALA A 1 597 ? 48.201 5.995 28.002 1.00 81.56 597 ALA A O 1
ATOM 4633 N N . THR A 1 598 ? 50.086 5.993 29.213 1.00 84.62 598 THR A N 1
ATOM 4634 C CA . THR A 1 598 ? 50.344 4.552 29.054 1.00 84.62 598 THR A CA 1
ATOM 4635 C C . THR A 1 598 ? 49.297 3.724 29.793 1.00 84.62 598 THR A C 1
ATOM 4637 O O . THR A 1 598 ? 48.723 2.798 29.216 1.00 84.62 598 THR A O 1
ATOM 4640 N N . ALA A 1 599 ? 48.988 4.103 31.038 1.00 82.50 599 ALA A N 1
ATOM 4641 C CA . ALA A 1 599 ? 47.935 3.467 31.828 1.00 82.50 599 ALA A CA 1
ATOM 4642 C C . ALA A 1 599 ? 46.555 3.661 31.179 1.00 82.50 599 ALA A C 1
ATOM 4644 O O . ALA A 1 599 ? 45.775 2.716 31.087 1.00 82.50 599 ALA A O 1
ATOM 4645 N N . LYS A 1 600 ? 46.283 4.857 30.637 1.00 85.00 600 LYS A N 1
ATOM 4646 C CA . LYS A 1 600 ? 45.063 5.167 29.875 1.00 85.00 600 LYS A CA 1
ATOM 4647 C C . LYS A 1 600 ? 44.908 4.264 28.648 1.00 85.00 600 LYS A C 1
ATOM 4649 O O . LYS A 1 600 ? 43.827 3.729 28.413 1.00 85.00 600 LYS A O 1
ATOM 4654 N N . ALA A 1 601 ? 45.981 4.050 27.885 1.00 82.69 601 ALA A N 1
ATOM 4655 C CA . ALA A 1 601 ? 45.955 3.191 26.702 1.00 82.69 601 ALA A CA 1
ATOM 4656 C C . ALA A 1 601 ? 45.777 1.701 27.050 1.00 82.69 601 ALA A C 1
ATOM 4658 O O . ALA A 1 601 ? 45.047 0.996 26.354 1.00 82.69 601 ALA A O 1
ATOM 4659 N N . GLN A 1 602 ? 46.422 1.219 28.119 1.00 87.94 602 GLN A N 1
ATOM 4660 C CA . GLN A 1 602 ? 46.245 -0.153 28.612 1.00 87.94 602 GLN A CA 1
ATOM 4661 C C . GLN A 1 602 ? 44.816 -0.393 29.110 1.00 87.94 602 GLN A C 1
ATOM 4663 O O . GLN A 1 602 ? 44.188 -1.366 28.694 1.00 87.94 602 GLN A O 1
ATOM 4668 N N . LEU A 1 603 ? 44.285 0.527 29.921 1.00 89.06 603 LEU A N 1
ATOM 4669 C CA . LEU A 1 603 ? 42.911 0.486 30.418 1.00 89.06 603 LEU A CA 1
ATOM 4670 C C . LEU A 1 603 ? 41.898 0.476 29.264 1.00 89.06 603 LEU A C 1
ATOM 4672 O O . LEU A 1 603 ? 40.977 -0.337 29.262 1.00 89.06 603 LEU A O 1
ATOM 4676 N N . GLY A 1 604 ? 42.109 1.322 28.249 1.00 88.38 604 GLY A N 1
ATOM 4677 C CA . GLY A 1 604 ? 41.274 1.355 27.049 1.00 88.38 604 GLY A CA 1
ATOM 4678 C C . GLY A 1 604 ? 41.266 0.023 26.298 1.00 88.38 604 GLY A C 1
ATOM 4679 O O . GLY A 1 604 ? 40.195 -0.506 26.022 1.00 88.38 604 GLY A O 1
ATOM 4680 N N . ARG A 1 605 ? 42.439 -0.563 26.011 1.00 88.06 605 ARG A N 1
ATOM 4681 C CA . ARG A 1 605 ? 42.524 -1.863 25.314 1.00 88.06 605 ARG A CA 1
ATOM 4682 C C . ARG A 1 605 ? 41.842 -2.991 26.090 1.00 88.06 605 ARG A C 1
ATOM 4684 O O . ARG A 1 605 ? 41.128 -3.786 25.489 1.00 88.06 605 ARG A O 1
ATOM 4691 N N . ALA A 1 606 ? 42.049 -3.047 27.406 1.00 90.06 606 ALA A N 1
ATOM 4692 C CA . ALA A 1 606 ? 41.426 -4.058 28.258 1.00 90.06 606 ALA A CA 1
ATOM 4693 C C . ALA A 1 606 ? 39.896 -3.919 28.280 1.00 90.06 606 ALA A C 1
ATOM 4695 O O . ALA A 1 606 ? 39.181 -4.911 28.165 1.00 90.06 606 ALA A O 1
ATOM 4696 N N . THR A 1 607 ? 39.402 -2.682 28.359 1.00 91.94 607 THR A N 1
ATOM 4697 C CA . THR A 1 607 ? 37.964 -2.396 28.384 1.00 91.94 607 THR A CA 1
ATOM 4698 C C . THR A 1 607 ? 37.313 -2.737 27.052 1.00 91.94 607 THR A C 1
ATOM 4700 O O . THR A 1 607 ? 36.322 -3.453 27.041 1.00 91.94 607 THR A O 1
ATOM 4703 N N . TRP A 1 608 ? 37.886 -2.313 25.923 1.00 92.25 608 TRP A N 1
ATOM 4704 C CA . TRP A 1 608 ? 37.334 -2.655 24.610 1.00 92.25 608 TRP A CA 1
ATOM 4705 C C . TRP A 1 608 ? 37.299 -4.162 24.365 1.00 92.25 608 TRP A C 1
ATOM 4707 O O . TRP A 1 608 ? 36.309 -4.652 23.836 1.00 92.25 608 TRP A O 1
ATOM 4717 N N . LYS A 1 609 ? 38.318 -4.906 24.817 1.00 90.06 609 LYS A N 1
ATOM 4718 C CA . LYS A 1 609 ? 38.293 -6.373 24.767 1.00 90.06 609 LYS A CA 1
ATOM 4719 C C . LYS A 1 609 ? 37.122 -6.947 25.572 1.00 90.06 609 LYS A C 1
ATOM 4721 O O . LYS A 1 609 ? 36.386 -7.767 25.043 1.00 90.06 609 LYS A O 1
ATOM 4726 N N . LEU A 1 610 ? 36.923 -6.491 26.812 1.00 91.56 610 LEU A N 1
ATOM 4727 C CA . LEU A 1 610 ? 35.795 -6.926 27.642 1.00 91.56 610 LEU A CA 1
ATOM 4728 C C . LEU A 1 610 ? 34.447 -6.627 26.975 1.00 91.56 610 LEU A C 1
ATOM 4730 O O . LEU A 1 610 ? 33.586 -7.498 26.933 1.00 91.56 610 LEU A O 1
ATOM 4734 N N . LEU A 1 611 ? 34.271 -5.408 26.459 1.00 93.94 611 LEU A N 1
ATOM 4735 C CA . LEU A 1 611 ? 33.007 -4.989 25.864 1.00 93.94 611 LEU A CA 1
ATOM 4736 C C . LEU A 1 611 ? 32.683 -5.807 24.609 1.00 93.94 611 LEU A C 1
ATOM 4738 O O . LEU A 1 611 ? 31.563 -6.292 24.506 1.00 93.94 611 LEU A O 1
ATOM 4742 N N . HIS A 1 612 ? 33.652 -6.015 23.708 1.00 92.44 612 HIS A N 1
ATOM 4743 C CA . HIS A 1 612 ? 33.446 -6.816 22.491 1.00 92.44 612 HIS A CA 1
ATOM 4744 C C . HIS A 1 612 ? 33.172 -8.283 22.803 1.00 92.44 612 HIS A C 1
ATOM 4746 O O . HIS A 1 612 ? 32.244 -8.865 22.254 1.00 92.44 612 HIS A O 1
ATOM 4752 N N . THR A 1 613 ? 33.898 -8.876 23.751 1.00 88.75 613 THR A N 1
ATOM 4753 C CA . THR A 1 613 ? 33.604 -10.246 24.187 1.00 88.75 613 THR A CA 1
ATOM 4754 C C . THR A 1 613 ? 32.215 -10.357 24.828 1.00 88.75 613 THR A C 1
ATOM 4756 O O . THR A 1 613 ? 31.512 -11.340 24.609 1.00 88.75 613 THR A O 1
ATOM 4759 N N . MET A 1 614 ? 31.791 -9.354 25.602 1.00 92.50 614 MET A N 1
ATOM 4760 C CA . MET A 1 614 ? 30.469 -9.338 26.230 1.00 92.50 614 MET A CA 1
ATOM 4761 C C . MET A 1 614 ? 29.347 -9.237 25.189 1.00 92.50 614 MET A C 1
ATOM 4763 O O . MET A 1 614 ? 28.372 -9.979 25.282 1.00 92.50 614 MET A O 1
ATOM 4767 N N . THR A 1 615 ? 29.466 -8.350 24.196 1.00 91.25 615 THR A N 1
ATOM 4768 C CA . THR A 1 615 ? 28.428 -8.168 23.168 1.00 91.25 615 THR A CA 1
ATOM 4769 C C . THR A 1 615 ? 28.320 -9.365 22.231 1.00 91.25 615 THR A C 1
ATOM 4771 O O . THR A 1 615 ? 27.208 -9.763 21.897 1.00 91.25 615 THR A O 1
ATOM 4774 N N . LEU A 1 616 ? 29.441 -10.011 21.893 1.00 88.31 616 LEU A N 1
ATOM 4775 C CA . LEU A 1 616 ? 29.463 -11.258 21.116 1.00 88.31 616 LEU A CA 1
ATOM 4776 C C . LEU A 1 616 ? 28.834 -12.452 21.849 1.00 88.31 616 LEU A C 1
ATOM 4778 O O . LEU A 1 616 ? 28.432 -13.427 21.221 1.00 88.31 616 LEU A O 1
ATOM 4782 N N . ARG A 1 617 ? 28.713 -12.389 23.179 1.00 86.62 617 ARG A N 1
ATOM 4783 C CA . ARG A 1 617 ? 28.058 -13.425 23.996 1.00 86.62 617 ARG A CA 1
ATOM 4784 C C . ARG A 1 617 ? 26.670 -13.027 24.487 1.00 86.62 617 ARG A C 1
ATOM 4786 O O . ARG A 1 617 ? 26.044 -13.799 25.211 1.00 86.62 617 ARG A O 1
ATOM 4793 N N . PHE A 1 618 ? 26.169 -11.864 24.079 1.00 88.81 618 PHE A N 1
ATOM 4794 C CA . PHE A 1 618 ? 24.799 -11.454 24.365 1.00 88.81 618 PHE A CA 1
ATOM 4795 C C . PHE A 1 618 ? 23.797 -12.440 23.716 1.00 88.81 618 PHE A C 1
ATOM 4797 O O . PHE A 1 618 ? 24.149 -13.102 22.732 1.00 88.81 618 PHE A O 1
ATOM 4804 N N . PRO A 1 619 ? 22.578 -12.629 24.252 1.00 85.44 619 PRO A N 1
ATOM 4805 C CA . PRO A 1 619 ? 21.600 -13.531 23.645 1.00 85.44 619 PRO A CA 1
ATOM 4806 C C . PRO A 1 619 ? 21.177 -13.063 22.245 1.00 85.44 619 PRO A C 1
ATOM 4808 O O . PRO A 1 619 ? 20.997 -11.869 22.018 1.00 85.44 619 PRO A O 1
ATOM 4811 N N . GLU A 1 620 ? 20.985 -13.998 21.307 1.00 84.56 620 GLU A N 1
ATOM 4812 C CA . GLU A 1 620 ? 20.440 -13.661 19.978 1.00 84.56 620 GLU A CA 1
ATOM 4813 C C . GLU A 1 620 ? 18.989 -13.175 20.092 1.00 84.56 620 GLU A C 1
ATOM 4815 O O . GLU A 1 620 ? 18.608 -12.212 19.443 1.00 84.56 620 GLU A O 1
ATOM 4820 N N . ASN A 1 621 ? 18.218 -13.787 20.998 1.00 82.25 621 ASN A N 1
ATOM 4821 C CA . ASN A 1 621 ? 16.837 -13.423 21.308 1.00 82.25 621 ASN A CA 1
ATOM 4822 C C . ASN A 1 621 ? 16.724 -13.019 22.791 1.00 82.25 621 ASN A C 1
ATOM 4824 O O . ASN A 1 621 ? 16.294 -13.839 23.607 1.00 82.25 621 ASN A O 1
ATOM 4828 N N . PRO A 1 622 ? 17.161 -11.806 23.179 1.00 86.56 622 PRO A N 1
ATOM 4829 C CA . PRO A 1 622 ? 17.162 -11.376 24.574 1.00 86.56 622 PRO A CA 1
ATOM 4830 C C . PRO A 1 622 ? 15.737 -11.122 25.083 1.00 86.56 622 PRO A C 1
ATOM 4832 O O . PRO A 1 622 ? 14.858 -10.657 24.356 1.00 86.56 622 PRO A O 1
ATOM 4835 N N . SER A 1 623 ? 15.501 -11.390 26.360 1.00 83.38 623 SER A N 1
ATOM 4836 C CA . SER A 1 623 ? 14.319 -10.962 27.110 1.00 83.38 623 SER A CA 1
ATOM 4837 C C . SER A 1 623 ? 14.364 -9.458 27.413 1.00 83.38 623 SER A C 1
ATOM 4839 O O . SER A 1 623 ? 15.404 -8.814 27.288 1.00 83.38 623 SER A O 1
ATOM 4841 N N . GLN A 1 624 ? 13.236 -8.866 27.823 1.00 74.88 624 GLN A N 1
ATOM 4842 C CA . GLN A 1 624 ? 13.198 -7.436 28.167 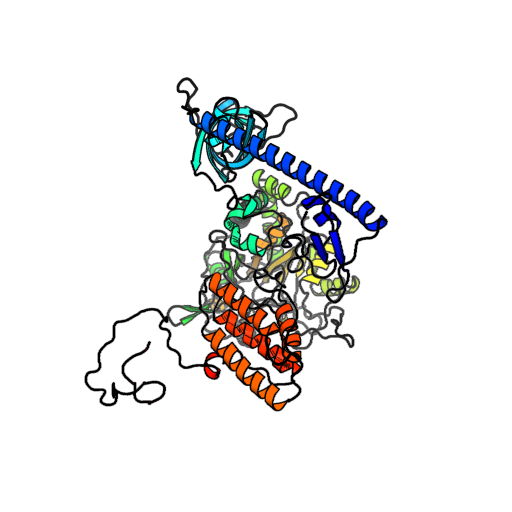1.00 74.88 624 GLN A CA 1
ATOM 4843 C C . GLN A 1 624 ? 14.145 -7.087 29.324 1.00 74.88 624 GLN A C 1
ATOM 4845 O O . GLN A 1 624 ? 14.823 -6.068 29.258 1.00 74.88 624 GLN A O 1
ATOM 4850 N N . ASP A 1 625 ? 14.248 -7.961 30.325 1.00 84.75 625 ASP A N 1
ATOM 4851 C CA . ASP A 1 625 ? 15.169 -7.791 31.452 1.00 84.75 625 ASP A CA 1
ATOM 4852 C C . ASP A 1 625 ? 16.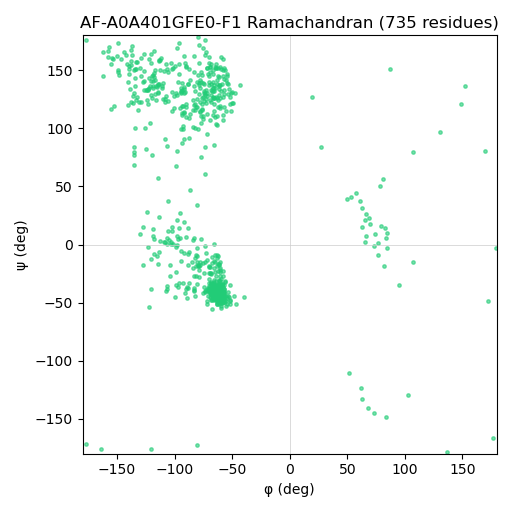637 -7.764 30.993 1.00 84.75 625 ASP A C 1
ATOM 4854 O O . ASP A 1 625 ? 17.390 -6.863 31.354 1.00 84.75 625 ASP A O 1
ATOM 4858 N N . GLU A 1 626 ? 17.033 -8.678 30.101 1.00 84.44 626 GLU A N 1
ATOM 4859 C CA . GLU A 1 626 ? 18.392 -8.713 29.541 1.00 84.44 626 GLU A CA 1
ATOM 4860 C C . GLU A 1 626 ? 18.706 -7.464 28.703 1.00 84.44 626 GLU A C 1
ATOM 4862 O O . GLU A 1 626 ? 19.829 -6.949 28.745 1.00 84.44 626 GLU A O 1
ATOM 4867 N N . ARG A 1 627 ? 17.710 -6.931 27.981 1.00 86.56 627 ARG A N 1
ATOM 4868 C CA . ARG A 1 627 ? 17.829 -5.654 27.258 1.00 86.56 627 ARG A CA 1
ATOM 4869 C C . ARG A 1 627 ? 18.041 -4.481 28.209 1.00 86.56 627 ARG A C 1
ATOM 4871 O O . ARG A 1 627 ? 18.938 -3.664 27.989 1.00 86.56 627 ARG A O 1
ATOM 4878 N N . ASP A 1 628 ? 17.247 -4.406 29.270 1.00 83.12 628 ASP A N 1
ATOM 4879 C CA . ASP A 1 628 ? 17.318 -3.327 30.254 1.00 83.12 628 ASP A CA 1
ATOM 4880 C C . ASP A 1 628 ? 18.625 -3.394 31.061 1.00 83.12 628 ASP A C 1
ATOM 4882 O O . ASP A 1 628 ? 19.254 -2.359 31.316 1.00 83.12 628 ASP A O 1
ATOM 4886 N N . ALA A 1 629 ? 19.098 -4.603 31.382 1.00 87.31 629 ALA A N 1
ATOM 4887 C CA . ALA A 1 629 ? 20.386 -4.848 32.022 1.00 87.31 629 ALA A CA 1
ATOM 4888 C C . ALA A 1 629 ? 21.558 -4.389 31.141 1.00 87.31 629 ALA A C 1
ATOM 4890 O O . ALA A 1 629 ? 22.450 -3.680 31.619 1.00 87.31 629 ALA A O 1
ATOM 4891 N N . PHE A 1 630 ? 21.537 -4.722 29.846 1.00 91.56 630 PHE A N 1
ATOM 4892 C CA . PHE A 1 630 ? 22.554 -4.284 28.889 1.00 91.56 630 PHE A CA 1
ATOM 4893 C C . PHE A 1 630 ? 22.591 -2.758 28.762 1.00 91.56 630 PHE A C 1
ATOM 4895 O O . PHE A 1 630 ? 23.653 -2.142 28.875 1.00 91.56 630 PHE A O 1
ATOM 4902 N N . ASN A 1 631 ? 21.428 -2.129 28.581 1.00 88.12 631 ASN A N 1
ATOM 4903 C CA . ASN A 1 631 ? 21.327 -0.677 28.477 1.00 88.12 631 ASN A CA 1
ATOM 4904 C C . ASN A 1 631 ? 21.847 0.014 29.755 1.00 88.12 631 ASN A C 1
ATOM 4906 O O . ASN A 1 631 ? 22.664 0.940 29.705 1.00 88.12 631 ASN A O 1
ATOM 4910 N N . SER A 1 632 ? 21.445 -0.499 30.920 1.00 87.75 632 SER A N 1
ATOM 4911 C CA . SER A 1 632 ? 21.891 -0.004 32.225 1.00 87.75 632 SER A CA 1
ATOM 4912 C C . SER A 1 632 ? 23.402 -0.137 32.409 1.00 87.75 632 SER A C 1
ATOM 4914 O O . SER A 1 632 ? 24.046 0.803 32.882 1.00 87.75 632 SER A O 1
ATOM 4916 N N . TYR A 1 633 ? 23.993 -1.260 31.992 1.00 92.69 633 TYR A N 1
ATOM 4917 C CA . TYR A 1 633 ? 25.429 -1.510 32.096 1.00 92.69 633 TYR A CA 1
ATOM 4918 C C . TYR A 1 633 ? 26.254 -0.428 31.389 1.00 92.69 633 TYR A C 1
ATOM 4920 O O . TYR A 1 633 ? 27.146 0.155 32.005 1.00 92.69 633 TYR A O 1
ATOM 4928 N N . PHE A 1 634 ? 25.933 -0.084 30.137 1.00 92.31 634 PHE A N 1
ATOM 4929 C CA . PHE A 1 634 ? 26.686 0.932 29.389 1.00 92.31 634 PHE A CA 1
ATOM 4930 C C . PHE A 1 634 ? 26.526 2.340 29.969 1.00 92.31 634 PHE A C 1
ATOM 4932 O O . PHE A 1 634 ? 27.497 3.104 30.044 1.00 92.31 634 PHE A O 1
ATOM 4939 N N . HIS A 1 635 ? 25.330 2.682 30.449 1.00 89.12 635 HIS A N 1
ATOM 4940 C CA . HIS A 1 635 ? 25.107 3.961 31.114 1.00 89.12 635 HIS A CA 1
ATOM 4941 C C . HIS A 1 635 ? 25.856 4.061 32.450 1.00 89.12 635 HIS A C 1
ATOM 4943 O O . HIS A 1 635 ? 26.468 5.100 32.720 1.00 89.12 635 HIS A O 1
ATOM 4949 N N . LEU A 1 636 ? 25.888 2.995 33.254 1.00 89.50 636 LEU A N 1
ATOM 4950 C CA . LEU A 1 636 ? 26.656 2.946 34.503 1.00 89.50 636 LEU A CA 1
ATOM 4951 C C . LEU A 1 636 ? 28.166 2.953 34.244 1.00 89.50 636 LEU A C 1
ATOM 4953 O O . LEU A 1 636 ? 28.895 3.711 34.891 1.00 89.50 636 LEU A O 1
ATOM 4957 N N . LEU A 1 637 ? 28.625 2.198 33.244 1.00 91.50 637 LEU A N 1
ATOM 4958 C CA . LEU A 1 637 ? 30.014 2.192 32.792 1.00 91.50 637 LEU A CA 1
ATOM 4959 C C . LEU A 1 637 ? 30.472 3.609 32.437 1.00 91.50 637 LEU A C 1
ATOM 4961 O O . LEU A 1 637 ? 31.506 4.053 32.926 1.00 91.50 637 LEU A O 1
ATOM 4965 N N . SER A 1 638 ? 29.669 4.370 31.684 1.00 90.19 638 SER A N 1
ATOM 4966 C CA . SER A 1 638 ? 30.004 5.753 31.309 1.00 90.19 638 SER A CA 1
ATOM 4967 C C . SER A 1 638 ? 30.165 6.712 32.496 1.00 90.19 638 SER A C 1
ATOM 4969 O O . SER A 1 638 ? 30.721 7.795 32.341 1.00 90.19 638 SER A O 1
ATOM 4971 N N . ARG A 1 639 ? 29.682 6.346 33.689 1.00 88.69 639 ARG A N 1
ATOM 4972 C CA . ARG A 1 639 ? 29.813 7.158 34.908 1.00 88.69 639 ARG A CA 1
ATOM 4973 C C . ARG A 1 639 ? 30.984 6.726 35.779 1.00 88.69 639 ARG A C 1
ATOM 4975 O O . ARG A 1 639 ? 31.616 7.585 36.398 1.00 88.69 639 ARG A O 1
ATOM 4982 N N . LEU A 1 640 ? 31.234 5.418 35.828 1.00 90.19 640 LEU A N 1
ATOM 4983 C CA . LEU A 1 640 ? 32.216 4.768 36.697 1.00 90.19 640 LEU A CA 1
ATOM 4984 C C . LEU A 1 640 ? 33.541 4.449 35.989 1.00 90.19 640 LEU A C 1
ATOM 4986 O O . LEU A 1 640 ? 34.465 3.944 36.623 1.00 90.19 640 LEU A O 1
ATOM 4990 N N . TYR A 1 641 ? 33.663 4.745 34.692 1.00 92.06 641 TYR A N 1
ATOM 4991 C CA . TYR A 1 641 ? 34.879 4.454 33.942 1.00 92.06 641 TYR A CA 1
ATOM 4992 C C . TYR A 1 641 ? 36.092 5.231 34.501 1.00 92.06 641 TYR A C 1
ATOM 4994 O O . TYR A 1 641 ? 36.032 6.462 34.561 1.00 92.06 641 TYR A O 1
ATOM 5002 N N . PRO A 1 642 ? 37.211 4.570 34.879 1.00 89.62 642 PRO A N 1
ATOM 5003 C CA . PRO A 1 642 ? 38.285 5.197 35.667 1.00 89.62 642 PRO A CA 1
ATOM 5004 C C . PRO A 1 642 ? 39.005 6.388 35.019 1.00 89.62 642 PRO A C 1
ATOM 5006 O O . PRO A 1 642 ? 39.680 7.149 35.706 1.00 89.62 642 PRO A O 1
ATOM 5009 N N . CYS A 1 643 ? 38.876 6.560 33.705 1.00 89.69 643 CYS A N 1
ATOM 5010 C CA . CYS A 1 643 ? 39.337 7.747 32.996 1.00 89.69 643 CYS A CA 1
ATOM 5011 C C . CYS A 1 643 ? 38.176 8.742 32.855 1.00 89.69 643 CYS A C 1
ATOM 5013 O O . CYS A 1 643 ? 37.373 8.607 31.934 1.00 89.69 643 CYS A O 1
ATOM 5015 N N . GLY A 1 644 ? 38.106 9.760 33.721 1.00 85.81 644 GLY A N 1
ATOM 5016 C CA . GLY A 1 644 ? 37.004 10.732 33.728 1.00 85.81 644 GLY A CA 1
ATOM 5017 C C . GLY A 1 644 ? 36.801 11.473 32.401 1.00 85.81 644 GLY A C 1
ATOM 5018 O O . GLY A 1 644 ? 35.674 11.655 31.957 1.00 85.81 644 GLY A O 1
ATOM 5019 N N . GLU A 1 645 ? 37.880 11.835 31.704 1.00 87.62 645 GLU A N 1
ATOM 5020 C CA . GLU A 1 645 ? 37.794 12.459 30.372 1.00 87.62 645 GLU A CA 1
ATOM 5021 C C . GLU A 1 645 ? 37.239 11.493 29.309 1.00 87.62 645 GLU A C 1
ATOM 5023 O O . GLU A 1 645 ? 36.333 11.853 28.564 1.00 87.62 645 GLU A O 1
ATOM 5028 N N . CYS A 1 646 ? 37.678 10.230 29.317 1.00 88.62 646 CYS A N 1
ATOM 5029 C CA . CYS A 1 646 ? 37.137 9.193 28.439 1.00 88.62 646 CYS A CA 1
ATOM 5030 C C . CYS A 1 646 ? 35.659 8.912 28.749 1.00 88.62 646 CYS A C 1
ATOM 5032 O O . CYS A 1 646 ? 34.868 8.667 27.847 1.00 88.62 646 CYS A O 1
ATOM 5034 N N . ALA A 1 647 ? 35.285 8.942 30.029 1.00 88.44 647 ALA A N 1
ATOM 5035 C CA . ALA A 1 647 ? 33.925 8.729 30.505 1.00 88.44 647 ALA A CA 1
ATOM 5036 C C . ALA A 1 647 ? 32.983 9.850 30.033 1.00 88.44 647 ALA A C 1
ATOM 5038 O O . ALA A 1 647 ? 31.876 9.573 29.577 1.00 88.44 647 ALA A O 1
ATOM 5039 N N . ILE A 1 648 ? 33.440 11.112 30.068 1.00 86.00 648 ILE A N 1
ATOM 5040 C CA . ILE A 1 648 ? 32.699 12.270 29.535 1.00 86.00 648 ILE A CA 1
ATOM 5041 C C . ILE A 1 648 ? 32.464 12.098 28.032 1.00 86.00 648 ILE A C 1
ATOM 5043 O O . ILE A 1 648 ? 31.339 12.263 27.556 1.00 86.00 648 ILE A O 1
ATOM 5047 N N . GLU A 1 649 ? 33.508 11.732 27.292 1.00 87.56 649 GLU A N 1
ATOM 5048 C CA . GLU A 1 649 ? 33.431 11.531 25.844 1.00 87.56 649 GLU A CA 1
ATOM 5049 C C . GLU A 1 649 ? 32.539 10.344 25.469 1.00 87.56 649 GLU A C 1
ATOM 5051 O O . GLU A 1 649 ? 31.707 10.457 24.567 1.00 87.56 649 GLU A O 1
ATOM 5056 N N . PHE A 1 650 ? 32.664 9.225 26.184 1.00 88.88 650 PHE A N 1
ATOM 5057 C CA . PHE A 1 650 ? 31.846 8.037 25.968 1.00 88.88 650 PHE A CA 1
ATOM 5058 C C . PHE A 1 650 ? 30.380 8.297 26.324 1.00 88.88 650 PHE A C 1
ATOM 5060 O O . PHE A 1 650 ? 29.490 7.917 25.573 1.00 88.88 650 PHE A O 1
ATOM 5067 N N . LYS A 1 651 ? 30.101 9.046 27.397 1.00 87.38 651 LYS A N 1
ATOM 5068 C CA . LYS A 1 651 ? 28.741 9.488 27.737 1.00 87.38 651 LYS A CA 1
ATOM 5069 C C . LYS A 1 651 ? 28.134 10.386 26.652 1.00 87.38 651 LYS A C 1
ATOM 5071 O O . LYS A 1 651 ? 26.941 10.282 26.374 1.00 87.38 651 LYS A O 1
ATOM 5076 N N . ALA A 1 652 ? 28.935 11.248 26.021 1.00 85.38 652 ALA A N 1
ATOM 5077 C CA . ALA A 1 652 ? 28.488 12.047 24.880 1.00 85.38 652 ALA A CA 1
ATOM 5078 C C . ALA A 1 652 ? 28.205 11.178 23.641 1.00 85.38 652 ALA A C 1
ATOM 5080 O O . ALA A 1 652 ? 27.231 11.433 22.935 1.00 85.38 652 ALA A O 1
ATOM 5081 N N . LEU A 1 653 ? 29.010 10.134 23.408 1.00 85.81 653 LEU A N 1
ATOM 5082 C CA . LEU A 1 653 ? 28.751 9.142 22.362 1.00 85.81 653 LEU A CA 1
ATOM 5083 C C . LEU A 1 653 ? 27.463 8.363 22.631 1.00 85.81 653 LEU A C 1
ATOM 5085 O O . LEU A 1 653 ? 26.641 8.290 21.731 1.00 85.81 653 LEU A O 1
ATOM 5089 N N . LEU A 1 654 ? 27.225 7.889 23.857 1.00 85.50 654 LEU A N 1
ATOM 5090 C CA . LEU A 1 654 ? 25.987 7.186 24.221 1.00 85.50 654 LEU A CA 1
ATOM 5091 C C . LEU A 1 654 ? 24.731 8.052 24.055 1.00 85.50 654 LEU A C 1
ATOM 5093 O O . LEU A 1 654 ? 23.665 7.529 23.754 1.00 85.50 654 LEU A O 1
ATOM 5097 N N . LYS A 1 655 ? 24.838 9.378 24.221 1.00 83.00 655 LYS A N 1
ATOM 5098 C CA . LYS A 1 655 ? 23.721 10.300 23.952 1.00 83.00 655 LYS A CA 1
ATOM 5099 C C . LYS A 1 655 ? 23.383 10.383 22.459 1.00 83.00 655 LYS A C 1
ATOM 5101 O O . LYS A 1 655 ? 22.230 10.615 22.117 1.00 83.00 655 LYS A O 1
ATOM 5106 N N . LYS A 1 656 ? 24.388 10.247 21.589 1.00 82.12 656 LYS A N 1
ATOM 5107 C CA . LYS A 1 656 ? 24.225 10.283 20.129 1.00 82.12 656 LYS A CA 1
ATOM 5108 C C . LYS A 1 656 ? 23.894 8.901 19.550 1.00 82.12 656 LYS A C 1
ATOM 5110 O O . LYS A 1 656 ? 23.168 8.815 18.572 1.00 82.12 656 LYS A O 1
ATOM 5115 N N . PHE A 1 657 ? 24.424 7.846 20.162 1.00 87.19 657 PHE A N 1
ATOM 5116 C CA . PHE A 1 657 ? 24.366 6.463 19.702 1.00 87.19 657 PHE A CA 1
ATOM 5117 C C . PHE A 1 657 ? 24.021 5.540 20.887 1.00 87.19 657 PHE A C 1
ATOM 5119 O O . PHE A 1 657 ? 24.927 4.946 21.486 1.00 87.19 657 PHE A O 1
ATOM 5126 N N . PRO A 1 658 ? 22.738 5.449 21.279 1.00 87.75 658 PRO A N 1
ATOM 5127 C CA . PRO A 1 658 ? 22.324 4.630 22.416 1.00 87.75 658 PRO A CA 1
ATOM 5128 C C . PRO A 1 658 ? 22.575 3.128 22.166 1.00 87.75 658 PRO A C 1
ATOM 5130 O O . PRO A 1 658 ? 22.564 2.705 21.003 1.00 87.75 658 PRO A O 1
ATOM 5133 N N . PRO A 1 659 ? 22.792 2.322 23.228 1.00 89.62 659 PRO A N 1
ATOM 5134 C CA . PRO A 1 659 ? 22.996 0.876 23.120 1.00 89.62 659 PRO A CA 1
ATOM 5135 C C . PRO A 1 659 ? 21.886 0.168 22.342 1.00 89.62 659 PRO A C 1
ATOM 5137 O O . PRO A 1 659 ? 20.710 0.335 22.655 1.00 89.62 659 PRO A O 1
ATOM 5140 N N . GLN A 1 660 ? 22.262 -0.645 21.352 1.00 88.12 660 GLN A N 1
ATOM 5141 C CA . GLN A 1 660 ? 21.325 -1.497 20.614 1.00 88.12 660 GLN A CA 1
ATOM 5142 C C . GLN A 1 660 ? 21.220 -2.859 21.300 1.00 88.12 660 GLN A C 1
ATOM 5144 O O . GLN A 1 660 ? 22.224 -3.549 21.462 1.00 88.12 660 GLN A O 1
ATOM 5149 N N . THR A 1 661 ? 20.012 -3.231 21.725 1.00 90.38 661 THR A N 1
ATOM 5150 C CA . THR A 1 661 ? 19.764 -4.402 22.586 1.00 90.38 661 THR A CA 1
ATOM 5151 C C . THR A 1 661 ? 18.867 -5.456 21.941 1.00 90.38 661 THR A C 1
ATOM 5153 O O . THR A 1 661 ? 18.476 -6.409 22.604 1.00 90.38 661 THR A O 1
ATOM 5156 N N . SER A 1 662 ? 18.517 -5.310 20.661 1.00 75.88 662 SER A N 1
ATOM 5157 C CA . SER A 1 662 ? 17.555 -6.188 19.982 1.00 75.88 662 SER A CA 1
ATOM 5158 C C . SER A 1 662 ? 18.060 -7.618 19.769 1.00 75.88 662 SER A C 1
ATOM 5160 O O . SER A 1 662 ? 17.262 -8.545 19.863 1.00 75.88 662 SER A O 1
ATOM 5162 N N . SER A 1 663 ? 19.360 -7.806 19.527 1.00 88.38 663 SER A N 1
ATOM 5163 C CA . SER A 1 663 ? 20.003 -9.118 19.383 1.00 88.38 663 SER A CA 1
ATOM 5164 C C . SER A 1 663 ? 21.503 -9.049 19.678 1.00 88.38 663 SER A C 1
ATOM 5166 O O . SER A 1 663 ? 22.082 -7.960 19.775 1.00 88.38 663 SER A O 1
ATOM 5168 N N . ARG A 1 664 ? 22.160 -10.211 19.774 1.00 89.19 664 ARG A N 1
ATOM 5169 C CA . ARG A 1 664 ? 23.627 -10.336 19.852 1.00 89.19 664 ARG A CA 1
ATOM 5170 C C . ARG A 1 664 ? 24.314 -9.583 18.723 1.00 89.19 664 ARG A C 1
ATOM 5172 O O . ARG A 1 664 ? 25.204 -8.773 18.980 1.00 89.19 664 ARG A O 1
ATOM 5179 N N . ARG A 1 665 ? 23.883 -9.824 17.480 1.00 83.81 665 ARG A N 1
ATOM 5180 C CA . ARG A 1 665 ? 24.460 -9.178 16.299 1.00 83.81 665 ARG A CA 1
ATOM 5181 C C . ARG A 1 665 ? 24.291 -7.661 16.372 1.00 83.81 665 ARG A C 1
ATOM 5183 O O . ARG A 1 665 ? 25.263 -6.940 16.175 1.00 83.81 665 ARG A O 1
ATOM 5190 N N . ALA A 1 666 ? 23.110 -7.172 16.752 1.00 83.00 666 ALA A N 1
ATOM 5191 C CA . ALA A 1 666 ? 22.870 -5.739 16.915 1.00 83.00 666 ALA A CA 1
ATOM 5192 C C . ALA A 1 666 ? 23.774 -5.110 17.993 1.00 83.00 666 ALA A C 1
ATOM 5194 O O . ALA A 1 666 ? 24.388 -4.069 17.753 1.00 83.00 666 ALA A O 1
ATOM 5195 N N . ALA A 1 667 ? 23.914 -5.763 19.150 1.00 88.56 667 ALA A N 1
ATOM 5196 C CA . ALA A 1 667 ? 24.773 -5.315 20.244 1.00 88.56 667 ALA A CA 1
ATOM 5197 C C . ALA A 1 667 ? 26.261 -5.281 19.849 1.00 88.56 667 ALA A C 1
ATOM 5199 O O . ALA A 1 667 ? 26.966 -4.311 20.149 1.00 88.56 667 ALA A O 1
ATOM 5200 N N . ALA A 1 668 ? 26.745 -6.320 19.162 1.00 89.62 668 ALA A N 1
ATOM 5201 C CA . ALA A 1 668 ? 28.132 -6.431 18.719 1.00 89.62 668 ALA A CA 1
ATOM 5202 C C . ALA A 1 668 ? 28.474 -5.410 17.625 1.00 89.62 668 ALA A C 1
ATOM 5204 O O . ALA A 1 668 ? 29.461 -4.679 17.746 1.00 89.62 668 ALA A O 1
ATOM 5205 N N . THR A 1 669 ? 27.622 -5.286 16.603 1.00 87.62 669 THR A N 1
ATOM 5206 C CA . THR A 1 669 ? 27.807 -4.316 15.518 1.00 87.62 669 THR A CA 1
ATOM 5207 C C . THR A 1 669 ? 27.717 -2.876 16.028 1.00 87.62 669 THR A C 1
ATOM 5209 O O . THR A 1 669 ? 28.557 -2.052 15.666 1.00 87.62 669 THR A O 1
ATOM 5212 N N . TRP A 1 670 ? 26.777 -2.565 16.930 1.00 94.31 670 TRP A N 1
ATOM 5213 C CA . TRP A 1 670 ? 26.690 -1.241 17.556 1.00 94.31 670 TRP A CA 1
ATOM 5214 C C . TRP A 1 670 ? 27.968 -0.877 18.316 1.00 94.31 670 TRP A C 1
ATOM 5216 O O . TRP A 1 670 ? 28.504 0.221 18.149 1.00 94.31 670 TRP A O 1
ATOM 5226 N N . LEU A 1 671 ? 28.489 -1.796 19.132 1.00 93.88 671 LEU A N 1
ATOM 5227 C CA . LEU A 1 671 ? 29.703 -1.532 19.895 1.00 93.88 671 LEU A CA 1
ATOM 5228 C C . LEU A 1 671 ? 30.914 -1.335 18.975 1.00 93.88 671 LEU A C 1
ATOM 5230 O O . LEU A 1 671 ? 31.747 -0.470 19.245 1.00 93.88 671 LEU A O 1
ATOM 5234 N N . CYS A 1 672 ? 31.003 -2.099 17.884 1.00 91.50 672 CYS A N 1
ATOM 5235 C CA . CYS A 1 672 ? 32.037 -1.922 16.868 1.00 91.50 672 CYS A CA 1
ATOM 5236 C C . CYS A 1 672 ? 31.954 -0.551 16.197 1.00 91.50 672 CYS A C 1
ATOM 5238 O O . CYS A 1 672 ? 32.954 0.167 16.144 1.00 91.50 672 CYS A O 1
ATOM 5240 N N . PHE A 1 673 ? 30.751 -0.119 15.816 1.00 91.81 673 PHE A N 1
ATOM 5241 C CA . PHE A 1 673 ? 30.527 1.221 15.290 1.00 91.81 673 PHE A CA 1
ATOM 5242 C C . PHE A 1 673 ? 30.965 2.311 16.283 1.00 91.81 673 PHE A C 1
ATOM 5244 O O . PHE A 1 673 ? 31.733 3.207 15.929 1.00 91.81 673 PHE A O 1
ATOM 5251 N N . VAL A 1 674 ? 30.548 2.227 17.552 1.00 92.00 674 VAL A N 1
ATOM 5252 C CA . VAL A 1 674 ? 30.949 3.201 18.585 1.00 92.00 674 VAL A CA 1
ATOM 5253 C C . VAL A 1 674 ? 32.464 3.172 18.821 1.00 92.00 674 VAL A C 1
ATOM 5255 O O . VAL A 1 674 ? 33.078 4.225 19.013 1.00 92.00 674 VAL A O 1
ATOM 5258 N N . HIS A 1 675 ? 33.093 1.998 18.761 1.00 92.69 675 HIS A N 1
ATOM 5259 C CA . HIS A 1 675 ? 34.546 1.864 18.839 1.00 92.69 675 HIS A CA 1
ATOM 5260 C C . HIS A 1 675 ? 35.239 2.552 17.652 1.00 92.69 675 HIS A C 1
ATOM 5262 O O . HIS A 1 675 ? 36.209 3.281 17.865 1.00 92.69 675 HIS A O 1
ATOM 5268 N N . ASN A 1 676 ? 34.700 2.431 16.436 1.00 91.31 676 ASN A N 1
ATOM 5269 C CA . ASN A 1 676 ? 35.210 3.128 15.253 1.00 91.31 676 ASN A CA 1
ATOM 5270 C C . ASN A 1 676 ? 35.030 4.650 15.337 1.00 91.31 676 ASN A C 1
ATOM 5272 O O . ASN A 1 676 ? 35.936 5.386 14.951 1.00 91.31 676 ASN A O 1
ATOM 5276 N N . GLN A 1 677 ? 33.958 5.149 15.963 1.00 91.50 677 GLN A N 1
ATOM 5277 C CA . GLN A 1 677 ? 33.829 6.581 16.278 1.00 91.50 677 GLN A CA 1
ATOM 5278 C C . GLN A 1 677 ? 34.940 7.067 17.222 1.00 91.50 677 GLN A C 1
ATOM 5280 O O . GLN A 1 677 ? 35.436 8.190 17.093 1.00 91.50 677 GLN A O 1
ATOM 5285 N N . VAL A 1 678 ? 35.362 6.226 18.169 1.00 88.81 678 VAL A N 1
ATOM 5286 C CA . VAL A 1 678 ? 36.512 6.518 19.036 1.00 88.81 678 VAL A CA 1
ATOM 5287 C C . VAL A 1 678 ? 37.830 6.408 18.260 1.00 88.81 678 VAL A C 1
ATOM 5289 O O . VAL A 1 678 ? 38.697 7.263 18.441 1.00 88.81 678 VAL A O 1
ATOM 5292 N N . ASN A 1 679 ? 37.984 5.432 17.360 1.00 89.50 679 ASN A N 1
ATOM 5293 C CA . ASN A 1 679 ? 39.172 5.294 16.508 1.00 89.50 679 ASN A CA 1
ATOM 5294 C C . ASN A 1 679 ? 39.357 6.499 15.584 1.00 89.50 679 ASN A C 1
ATOM 5296 O O . ASN A 1 679 ? 40.446 7.068 15.568 1.00 89.50 679 ASN A O 1
ATOM 5300 N N . ALA A 1 680 ? 38.295 6.954 14.915 1.00 87.75 680 ALA A N 1
ATOM 5301 C CA . ALA A 1 680 ? 38.317 8.136 14.058 1.00 87.75 680 ALA A CA 1
ATOM 5302 C C . ALA A 1 680 ? 38.783 9.386 14.823 1.00 87.75 680 ALA A C 1
ATOM 5304 O O . ALA A 1 680 ? 39.654 10.119 14.358 1.00 87.75 680 ALA A O 1
ATOM 5305 N N . ARG A 1 681 ? 38.277 9.590 16.049 1.00 84.06 681 ARG A N 1
ATOM 5306 C CA . ARG A 1 681 ? 38.700 10.700 16.926 1.00 84.06 681 ARG A CA 1
ATOM 5307 C C . ARG A 1 681 ? 40.150 10.595 17.389 1.00 84.06 681 ARG A C 1
ATOM 5309 O O . ARG A 1 681 ? 40.790 11.613 17.622 1.00 84.06 681 ARG A O 1
ATOM 5316 N N . LEU A 1 682 ? 40.654 9.376 17.562 1.00 84.44 682 LEU A N 1
ATOM 5317 C CA . LEU A 1 682 ? 42.040 9.111 17.950 1.00 84.44 682 LEU A CA 1
ATOM 5318 C C . LEU A 1 682 ? 42.980 8.963 16.742 1.00 84.44 682 LEU A C 1
ATOM 5320 O O . LEU A 1 682 ? 44.141 8.607 16.945 1.00 84.44 682 LEU A O 1
ATOM 5324 N N . HIS A 1 683 ? 42.495 9.216 15.520 1.00 86.94 683 HIS A N 1
ATOM 5325 C CA . HIS A 1 683 ? 43.223 9.029 14.260 1.00 86.94 683 HIS A CA 1
ATOM 5326 C C . HIS A 1 683 ? 43.822 7.621 14.106 1.00 86.94 683 HIS A C 1
ATOM 5328 O O . HIS A 1 683 ? 44.962 7.451 13.673 1.00 86.94 683 HIS A O 1
ATOM 5334 N N . LYS A 1 684 ? 43.056 6.600 14.499 1.00 84.12 684 LYS A N 1
ATOM 5335 C CA . LYS A 1 684 ? 43.396 5.186 14.315 1.00 84.12 684 LYS A CA 1
ATOM 5336 C C . LYS A 1 684 ? 42.660 4.605 13.104 1.00 84.12 684 LYS A C 1
ATOM 5338 O O . LYS A 1 684 ? 41.576 5.098 12.794 1.00 84.12 684 LYS A O 1
ATOM 5343 N N . PRO A 1 685 ? 43.211 3.557 12.461 1.00 83.50 685 PRO A N 1
ATOM 5344 C CA . PRO A 1 685 ? 42.519 2.834 11.401 1.00 83.50 685 PRO A CA 1
ATOM 5345 C C . PRO A 1 685 ? 41.148 2.340 11.861 1.00 83.50 685 PRO A C 1
ATOM 5347 O O . PRO A 1 685 ? 40.976 1.963 13.025 1.00 83.50 685 PRO A O 1
ATOM 5350 N N . GLU A 1 686 ? 40.194 2.350 10.940 1.00 84.44 686 GLU A N 1
ATOM 5351 C CA . GLU A 1 686 ? 38.890 1.741 11.151 1.00 84.44 686 GLU A CA 1
ATOM 5352 C C . GLU A 1 686 ? 39.033 0.219 11.266 1.00 84.44 686 GLU A C 1
ATOM 5354 O O . GLU A 1 686 ? 39.852 -0.391 10.578 1.00 84.44 686 GLU A O 1
ATOM 5359 N N . PHE A 1 687 ? 38.276 -0.382 12.180 1.00 84.56 687 PHE A N 1
ATOM 5360 C CA . PHE A 1 687 ? 38.213 -1.829 12.333 1.00 84.56 687 PHE A CA 1
ATOM 5361 C C . PHE A 1 687 ? 37.032 -2.374 11.525 1.00 84.56 687 PHE A C 1
ATOM 5363 O O . PHE A 1 687 ? 35.924 -1.849 11.653 1.00 84.56 687 PHE A O 1
ATOM 5370 N N . ASP A 1 688 ? 37.253 -3.425 10.733 1.00 84.00 688 ASP A N 1
ATOM 5371 C CA . ASP A 1 688 ? 36.180 -4.089 9.994 1.00 84.00 688 ASP A CA 1
ATOM 5372 C C . ASP A 1 688 ? 35.287 -4.883 10.957 1.00 84.00 688 ASP A C 1
ATOM 5374 O O . ASP A 1 688 ? 35.697 -5.874 11.563 1.00 84.00 688 ASP A O 1
ATOM 5378 N N . CYS A 1 689 ? 34.041 -4.438 11.111 1.00 83.12 689 CYS A N 1
ATOM 5379 C CA . CYS A 1 689 ? 33.084 -5.077 12.005 1.00 83.12 689 CYS A CA 1
ATOM 5380 C C . CYS A 1 689 ? 32.659 -6.485 11.549 1.00 83.12 689 CYS A C 1
ATOM 5382 O O . CYS A 1 689 ? 32.025 -7.185 12.339 1.00 83.12 689 CYS A O 1
ATOM 5384 N N . ALA A 1 690 ? 32.999 -6.915 10.329 1.00 74.88 690 ALA A N 1
ATOM 5385 C CA . ALA A 1 690 ? 32.803 -8.292 9.877 1.00 74.88 690 ALA A CA 1
ATOM 5386 C C . ALA A 1 690 ? 33.749 -9.292 10.574 1.00 74.88 690 ALA A C 1
ATOM 5388 O O . ALA A 1 690 ? 33.393 -10.458 10.728 1.00 74.88 690 ALA A O 1
ATOM 5389 N N . ASP A 1 691 ? 34.902 -8.833 11.075 1.00 78.88 691 ASP A N 1
ATOM 5390 C CA . ASP A 1 691 ? 35.949 -9.678 11.672 1.00 78.88 691 ASP A CA 1
ATOM 5391 C C . ASP A 1 691 ? 35.872 -9.774 13.212 1.00 78.88 691 ASP A C 1
ATOM 5393 O O . ASP A 1 691 ? 36.824 -10.205 13.879 1.00 78.88 691 ASP A O 1
ATOM 5397 N N . LEU A 1 692 ? 34.749 -9.361 13.815 1.00 80.31 692 LEU A N 1
ATOM 5398 C CA . LEU A 1 692 ? 34.575 -9.343 15.274 1.00 80.31 692 LEU A CA 1
ATOM 5399 C C . LEU A 1 692 ? 34.748 -10.733 15.899 1.00 80.31 692 LEU A C 1
ATOM 5401 O O . LEU A 1 692 ? 35.484 -10.863 16.880 1.00 80.31 692 LEU A O 1
ATOM 5405 N N . ASP A 1 693 ? 34.125 -11.754 15.306 1.00 73.38 693 ASP A N 1
ATOM 5406 C CA . ASP A 1 693 ? 34.173 -13.133 15.803 1.00 73.38 693 ASP A CA 1
ATOM 5407 C C . ASP A 1 693 ? 35.597 -13.699 15.754 1.00 73.38 693 ASP A C 1
ATOM 5409 O O . ASP A 1 693 ? 36.053 -14.306 16.716 1.00 73.38 693 ASP A O 1
ATOM 5413 N N . ALA A 1 694 ? 36.353 -13.428 14.687 1.00 73.56 694 ALA A N 1
ATOM 5414 C CA . ALA A 1 694 ? 37.731 -13.905 14.549 1.00 73.56 694 ALA A CA 1
ATOM 5415 C C . ALA A 1 694 ? 38.712 -13.206 15.510 1.00 73.56 694 ALA A C 1
ATOM 5417 O O . ALA A 1 694 ? 39.718 -13.789 15.917 1.00 73.56 694 ALA A O 1
ATOM 5418 N N . THR A 1 695 ? 38.435 -11.951 15.874 1.00 77.12 695 THR A N 1
ATOM 5419 C CA . THR A 1 695 ? 39.356 -11.110 16.658 1.00 77.12 695 THR A CA 1
ATOM 5420 C C . THR A 1 695 ? 39.108 -11.193 18.165 1.00 77.12 695 THR A C 1
ATOM 5422 O O . THR A 1 695 ? 40.049 -11.079 18.959 1.00 77.12 695 THR A O 1
ATOM 5425 N N . TYR A 1 696 ? 37.849 -11.363 18.573 1.00 76.06 696 TYR A N 1
ATOM 5426 C CA . TYR A 1 696 ? 37.422 -11.287 19.973 1.00 76.06 696 TYR A CA 1
ATOM 5427 C C . TYR A 1 696 ? 36.816 -12.587 20.518 1.00 76.06 696 TYR A C 1
ATOM 5429 O O . TYR A 1 696 ? 36.263 -12.560 21.625 1.00 76.06 696 TYR A O 1
ATOM 5437 N N . ASP A 1 697 ? 36.975 -13.710 19.805 1.00 72.06 697 ASP A N 1
ATOM 5438 C CA . ASP A 1 697 ? 36.625 -15.040 20.310 1.00 72.06 697 ASP A CA 1
ATOM 5439 C C . ASP A 1 697 ? 37.271 -15.297 21.682 1.00 72.06 697 ASP A C 1
ATOM 5441 O O . ASP A 1 697 ? 38.479 -15.135 21.893 1.00 72.06 697 ASP A O 1
ATOM 5445 N N . CYS A 1 698 ? 36.436 -15.677 22.644 1.00 69.44 698 CYS A N 1
ATOM 5446 C CA . CYS A 1 698 ? 36.839 -16.009 24.003 1.00 69.44 698 CYS A CA 1
ATOM 5447 C C . CYS A 1 698 ? 36.879 -17.521 24.270 1.00 69.44 698 CYS A C 1
ATOM 5449 O O . CYS A 1 698 ? 37.209 -17.915 25.390 1.00 69.44 698 CYS A O 1
ATOM 5451 N N . GLY A 1 699 ? 36.557 -18.361 23.276 1.00 64.81 699 GLY A N 1
ATOM 5452 C CA . GLY A 1 699 ? 36.589 -19.822 23.371 1.00 64.81 699 GLY A CA 1
ATOM 5453 C C . GLY A 1 699 ? 35.509 -20.422 24.281 1.00 64.81 699 GLY A C 1
ATOM 5454 O O . GLY A 1 699 ? 35.645 -21.558 24.735 1.00 64.81 699 GLY A O 1
ATOM 5455 N N . CYS A 1 700 ? 34.455 -19.668 24.609 1.00 65.31 700 CYS A N 1
ATOM 5456 C CA . CYS A 1 700 ? 33.357 -20.134 25.459 1.00 65.31 700 CYS A CA 1
ATOM 5457 C C . CYS A 1 700 ? 32.321 -20.943 24.654 1.00 65.31 700 CYS A C 1
ATOM 5459 O O . CYS A 1 700 ? 31.847 -20.480 23.623 1.00 65.31 700 CYS A O 1
ATOM 5461 N N . GLY A 1 701 ? 31.912 -22.115 25.155 1.00 59.12 701 GLY A N 1
ATOM 5462 C CA . GLY A 1 701 ? 30.874 -22.948 24.525 1.00 59.12 701 GLY A CA 1
ATOM 5463 C C . GLY A 1 701 ? 29.446 -22.401 24.679 1.00 59.12 701 GLY A C 1
ATOM 5464 O O . GLY A 1 701 ? 29.177 -21.561 25.535 1.00 59.12 701 GLY A O 1
ATOM 5465 N N . ASP A 1 702 ? 28.504 -22.893 23.870 1.00 55.25 702 ASP A N 1
ATOM 5466 C CA . ASP A 1 702 ? 27.114 -22.390 23.790 1.00 55.25 702 ASP A CA 1
ATOM 5467 C C . ASP A 1 702 ? 26.150 -22.951 24.849 1.00 55.25 702 ASP A C 1
ATOM 5469 O O . ASP A 1 702 ? 24.950 -22.677 24.822 1.00 55.25 702 ASP A O 1
ATOM 5473 N N . ALA A 1 703 ? 26.658 -23.734 25.802 1.00 45.72 703 ALA A N 1
ATOM 5474 C CA . ALA A 1 703 ? 25.838 -24.305 26.861 1.00 45.72 703 ALA A CA 1
ATOM 5475 C C . ALA A 1 703 ? 25.432 -23.228 27.894 1.00 45.72 703 ALA A C 1
ATOM 5477 O O . ALA A 1 703 ? 26.300 -22.516 28.408 1.00 45.72 703 ALA A O 1
ATOM 5478 N N . PRO A 1 704 ? 24.138 -23.113 28.251 1.00 49.91 704 PRO A N 1
ATOM 5479 C CA . PRO A 1 704 ? 23.693 -22.196 29.291 1.00 49.91 704 PRO A CA 1
ATOM 5480 C C . PRO A 1 704 ? 24.246 -22.615 30.657 1.00 49.91 704 PRO A C 1
ATOM 5482 O O . PRO A 1 704 ? 24.221 -23.791 31.033 1.00 49.91 704 PRO A O 1
ATOM 5485 N N . VAL A 1 705 ? 24.704 -21.637 31.438 1.00 51.38 705 VAL A N 1
ATOM 5486 C CA . VAL A 1 705 ? 25.148 -21.844 32.822 1.00 51.38 705 VAL A CA 1
ATOM 5487 C C . VAL A 1 705 ? 23.904 -22.054 33.692 1.00 51.38 705 VAL A C 1
ATOM 5489 O O . VAL A 1 705 ? 23.350 -21.107 34.241 1.00 51.38 705 VAL A O 1
ATOM 5492 N N . GLY A 1 706 ? 23.399 -23.290 33.750 1.00 46.41 706 GLY A N 1
ATOM 5493 C CA . GLY A 1 706 ? 22.165 -23.584 34.489 1.00 46.41 706 GLY A CA 1
ATOM 5494 C C . GLY A 1 706 ? 21.646 -25.022 34.479 1.00 46.41 706 GLY A C 1
ATOM 5495 O O . GLY A 1 706 ? 20.671 -25.300 35.171 1.00 46.41 706 GLY A O 1
ATOM 5496 N N . ALA A 1 707 ? 22.277 -25.961 33.770 1.00 31.16 707 ALA A N 1
ATOM 5497 C CA . ALA A 1 707 ? 22.009 -27.379 33.992 1.00 31.16 707 ALA A CA 1
ATOM 5498 C C . ALA A 1 707 ? 23.011 -27.914 35.020 1.00 31.16 707 ALA A C 1
ATOM 5500 O O . ALA A 1 707 ? 24.166 -28.183 34.698 1.00 31.16 707 ALA A O 1
ATOM 5501 N N . VAL A 1 708 ? 22.572 -28.075 36.269 1.00 40.75 708 VAL A N 1
ATOM 5502 C CA . VAL A 1 708 ? 23.262 -28.946 37.227 1.00 40.75 708 VAL A CA 1
ATOM 5503 C C . VAL A 1 708 ? 23.131 -30.375 36.698 1.00 40.75 708 VAL A C 1
ATOM 5505 O O . VAL A 1 708 ? 22.193 -31.095 37.032 1.00 40.75 708 VAL A O 1
ATOM 5508 N N . THR A 1 709 ? 24.038 -30.788 35.819 1.00 32.94 709 THR A N 1
ATOM 5509 C CA . THR A 1 709 ? 24.237 -32.202 35.513 1.00 32.94 709 THR A CA 1
ATOM 5510 C C . THR A 1 709 ? 25.108 -32.780 36.612 1.00 32.94 709 THR A C 1
ATOM 5512 O O . THR A 1 709 ? 26.228 -32.323 36.838 1.00 32.94 709 THR A O 1
ATOM 5515 N N . ALA A 1 710 ? 24.542 -33.745 37.333 1.00 34.12 710 ALA A N 1
ATOM 5516 C CA . ALA A 1 710 ? 25.191 -34.496 38.392 1.00 34.12 710 ALA A CA 1
ATOM 5517 C C . ALA A 1 710 ? 26.620 -34.913 38.007 1.00 34.12 710 ALA A C 1
ATOM 5519 O O . ALA A 1 710 ? 26.872 -35.345 36.881 1.00 34.12 710 ALA A O 1
ATOM 5520 N N . ALA A 1 711 ? 27.531 -34.776 38.970 1.00 36.56 711 ALA A N 1
ATOM 5521 C CA . ALA A 1 711 ? 28.932 -35.143 38.850 1.00 36.56 711 ALA A CA 1
ATOM 5522 C C . ALA A 1 711 ? 29.093 -36.566 38.294 1.00 36.56 711 ALA A C 1
ATOM 5524 O O . ALA A 1 711 ? 28.620 -37.534 38.894 1.00 36.56 711 ALA A O 1
ATOM 5525 N N . VAL A 1 712 ? 29.803 -36.688 37.173 1.00 35.16 712 VAL A N 1
ATOM 5526 C CA . VAL A 1 712 ? 30.401 -37.959 36.770 1.00 35.16 712 VAL A CA 1
ATOM 5527 C C . VAL A 1 712 ? 31.762 -38.018 37.447 1.00 35.16 712 VAL A C 1
ATOM 5529 O O . VAL A 1 712 ? 32.667 -37.251 37.141 1.00 35.16 712 VAL A O 1
ATOM 5532 N N . HIS A 1 713 ? 31.843 -38.897 38.436 1.00 37.53 713 HIS A N 1
ATOM 5533 C CA . HIS A 1 713 ? 33.057 -39.290 39.133 1.00 37.53 713 HIS A CA 1
ATOM 5534 C C . HIS A 1 713 ? 34.072 -39.837 38.118 1.00 37.53 713 HIS A C 1
ATOM 5536 O O . HIS A 1 713 ? 33.799 -40.859 37.487 1.00 37.53 713 HIS A O 1
ATOM 5542 N N . ASP A 1 714 ? 35.235 -39.196 37.986 1.00 42.78 714 ASP A N 1
ATOM 5543 C CA . ASP A 1 714 ? 36.416 -39.826 37.386 1.00 42.78 714 ASP A CA 1
ATOM 5544 C C . ASP A 1 714 ? 37.121 -40.630 38.496 1.00 42.78 714 ASP A C 1
ATOM 5546 O O . ASP A 1 714 ? 37.501 -40.048 39.513 1.00 42.78 714 ASP A O 1
ATOM 5550 N N . PRO A 1 715 ? 37.209 -41.969 38.420 1.00 43.84 715 PRO A N 1
ATOM 5551 C CA . PRO A 1 715 ? 37.835 -42.784 39.459 1.00 43.84 715 PRO A CA 1
ATOM 5552 C C . PRO A 1 715 ? 39.372 -42.759 39.434 1.00 43.84 715 PRO A C 1
ATOM 5554 O O . PRO A 1 715 ? 39.980 -43.525 40.181 1.00 43.84 715 PRO A O 1
ATOM 5557 N N . MET A 1 716 ? 40.001 -41.956 38.567 1.00 44.00 716 MET A N 1
ATOM 5558 C CA . MET A 1 716 ? 41.445 -42.014 38.303 1.00 44.00 716 MET A CA 1
ATOM 5559 C C . MET A 1 716 ? 42.190 -40.676 38.443 1.00 44.00 716 MET A C 1
ATOM 5561 O O . MET A 1 716 ? 43.350 -40.597 38.036 1.00 44.00 716 MET A O 1
ATOM 5565 N N . ASP A 1 717 ? 41.591 -39.657 39.064 1.00 44.25 717 ASP A N 1
ATOM 5566 C CA . ASP A 1 717 ? 42.316 -38.423 39.390 1.00 44.25 717 ASP A CA 1
ATOM 5567 C C . ASP A 1 717 ? 43.082 -38.579 40.720 1.00 44.25 717 ASP A C 1
ATOM 5569 O O . ASP A 1 717 ? 42.507 -38.567 41.810 1.00 44.25 717 ASP A O 1
ATOM 5573 N N . LEU A 1 718 ? 44.393 -38.823 40.626 1.00 49.03 718 LEU A N 1
ATOM 5574 C CA . LEU A 1 718 ? 45.293 -39.111 41.754 1.00 49.03 718 LEU A CA 1
ATOM 5575 C C . LEU A 1 718 ? 45.902 -37.846 42.398 1.00 49.03 718 LEU A C 1
ATOM 5577 O O . LEU A 1 718 ? 46.851 -37.969 43.174 1.00 49.03 718 LEU A O 1
ATOM 5581 N N . GLU A 1 719 ? 45.378 -36.648 42.114 1.00 49.44 719 GLU A N 1
ATOM 5582 C CA . GLU A 1 719 ? 45.941 -35.378 42.614 1.00 49.44 719 GLU A CA 1
ATOM 5583 C C . GLU A 1 719 ? 45.121 -34.656 43.709 1.00 49.44 719 GLU A C 1
ATOM 5585 O O . GLU A 1 719 ? 45.551 -33.608 44.192 1.00 49.44 719 GLU A O 1
ATOM 5590 N N . ASP A 1 720 ? 43.998 -35.205 44.188 1.00 48.62 720 ASP A N 1
ATOM 5591 C CA . ASP A 1 720 ? 43.200 -34.572 45.258 1.00 48.62 720 ASP A CA 1
ATOM 5592 C C . ASP A 1 720 ? 43.609 -35.061 46.670 1.00 48.62 720 ASP A C 1
ATOM 5594 O O . ASP A 1 720 ? 43.077 -36.032 47.218 1.00 48.62 720 ASP A O 1
ATOM 5598 N N . ASP A 1 721 ? 44.553 -34.356 47.304 1.00 53.03 721 ASP A N 1
ATOM 5599 C CA . ASP A 1 721 ? 44.862 -34.507 48.735 1.00 53.03 721 ASP A CA 1
ATOM 5600 C C . ASP A 1 721 ? 43.831 -33.745 49.590 1.00 53.03 721 ASP A C 1
ATOM 5602 O O . ASP A 1 721 ? 43.917 -32.533 49.798 1.00 53.03 721 ASP A O 1
ATOM 5606 N N . ALA A 1 722 ? 42.855 -34.479 50.129 1.00 55.44 722 ALA A N 1
ATOM 5607 C CA . ALA A 1 722 ? 41.749 -33.942 50.928 1.00 55.44 722 ALA A CA 1
ATOM 5608 C C . ALA A 1 722 ? 42.156 -33.315 52.283 1.00 55.44 722 ALA A C 1
ATOM 5610 O O . ALA A 1 722 ? 41.287 -32.866 53.036 1.00 55.44 722 ALA A O 1
ATOM 5611 N N . SER A 1 723 ? 43.446 -33.298 52.635 1.00 55.25 723 SER A N 1
ATOM 5612 C CA . SER A 1 723 ? 43.948 -32.655 53.858 1.00 55.25 723 SER A CA 1
ATOM 5613 C C . SER A 1 723 ? 44.280 -31.161 53.692 1.00 55.25 723 SER A C 1
ATOM 5615 O O . SER A 1 723 ? 44.543 -30.480 54.690 1.00 55.25 723 SER A O 1
ATOM 5617 N N . LYS A 1 724 ? 44.223 -30.625 52.462 1.00 60.47 724 LYS A N 1
ATOM 5618 C CA . LYS A 1 724 ? 44.593 -29.238 52.131 1.00 60.47 724 LYS A CA 1
ATOM 5619 C C . LYS A 1 724 ? 43.488 -28.495 51.378 1.00 60.47 724 LYS A C 1
ATOM 5621 O O . LYS A 1 724 ? 42.711 -29.084 50.634 1.00 60.47 724 LYS A O 1
ATOM 5626 N N . ASP A 1 725 ? 43.420 -27.183 51.583 1.00 60.97 725 ASP A N 1
ATOM 5627 C CA . ASP A 1 725 ? 42.492 -26.298 50.875 1.00 60.97 725 ASP A CA 1
ATOM 5628 C C . ASP A 1 725 ? 42.862 -26.178 49.382 1.00 60.97 725 ASP A C 1
ATOM 5630 O O . ASP A 1 725 ? 44.007 -25.871 49.046 1.00 60.97 725 ASP A O 1
ATOM 5634 N N . ARG A 1 726 ? 41.895 -26.387 48.477 1.00 58.22 726 ARG A N 1
ATOM 5635 C CA . ARG A 1 726 ? 42.135 -26.445 47.017 1.00 58.22 726 ARG A CA 1
ATOM 5636 C C . ARG A 1 726 ? 42.460 -25.099 46.364 1.00 58.22 726 ARG A C 1
ATOM 5638 O O . ARG A 1 726 ? 42.907 -25.092 45.222 1.00 58.22 726 ARG A O 1
ATOM 5645 N N . ILE A 1 727 ? 42.245 -23.970 47.042 1.00 51.53 727 ILE A N 1
ATOM 5646 C CA . ILE A 1 727 ? 42.521 -22.636 46.480 1.00 51.53 727 ILE A CA 1
ATOM 5647 C C . ILE A 1 727 ? 43.871 -22.107 46.973 1.00 51.53 727 ILE A C 1
ATOM 5649 O O . ILE A 1 727 ? 44.579 -21.426 46.234 1.00 51.53 727 ILE A O 1
ATOM 5653 N N . THR A 1 728 ? 44.247 -22.423 48.212 1.00 61.44 728 THR A N 1
ATOM 5654 C CA . THR A 1 728 ? 45.424 -21.844 48.877 1.00 61.44 728 THR A CA 1
ATOM 5655 C C . THR A 1 728 ? 46.538 -22.849 49.183 1.00 61.44 728 THR A C 1
ATOM 5657 O O . THR A 1 728 ? 47.667 -22.433 49.436 1.00 61.44 728 THR A O 1
ATOM 5660 N N . GLY A 1 729 ? 46.260 -24.159 49.153 1.00 59.38 729 GLY A N 1
ATOM 5661 C CA . GLY A 1 729 ? 47.227 -25.235 49.410 1.00 59.38 729 GLY A CA 1
ATOM 5662 C C . GLY A 1 729 ? 47.625 -25.417 50.881 1.00 59.38 729 GLY A C 1
ATOM 5663 O O . GLY A 1 729 ? 48.561 -26.162 51.179 1.00 59.38 729 GLY A O 1
ATOM 5664 N N . VAL A 1 730 ? 46.946 -24.737 51.808 1.00 65.00 730 VAL A N 1
ATOM 5665 C CA . VAL A 1 730 ? 47.239 -24.771 53.249 1.00 65.00 730 VAL A CA 1
ATOM 5666 C C . VAL A 1 730 ? 46.515 -25.948 53.915 1.00 65.00 730 VAL A C 1
ATOM 5668 O O . VAL A 1 730 ? 45.376 -26.256 53.568 1.00 65.00 730 VAL A O 1
ATOM 5671 N N . GLU A 1 731 ? 47.165 -26.616 54.876 1.00 59.97 731 GLU A N 1
ATOM 5672 C CA . GLU A 1 731 ? 46.559 -27.715 55.645 1.00 59.97 731 GLU A CA 1
ATOM 5673 C C . GLU A 1 731 ? 45.363 -27.226 56.469 1.00 59.97 731 GLU A C 1
ATOM 5675 O O . GLU A 1 731 ? 45.469 -26.279 57.254 1.00 59.97 731 GLU A O 1
ATOM 5680 N N . MET A 1 732 ? 44.214 -27.883 56.303 1.00 54.75 732 MET A N 1
ATOM 5681 C CA . MET A 1 732 ? 43.001 -27.488 57.013 1.00 54.75 732 MET A CA 1
ATOM 5682 C C . MET A 1 732 ? 43.006 -28.026 58.449 1.00 54.75 732 MET A C 1
ATOM 5684 O O . MET A 1 732 ? 42.968 -29.235 58.687 1.00 54.75 732 MET A O 1
ATOM 5688 N N . ILE A 1 733 ? 42.981 -27.125 59.435 1.00 51.81 733 ILE A N 1
ATOM 5689 C CA . ILE A 1 733 ? 42.798 -27.488 60.845 1.00 51.81 733 ILE A CA 1
ATOM 5690 C C . ILE A 1 733 ? 41.315 -27.814 61.079 1.00 51.81 733 ILE A C 1
ATOM 5692 O O . ILE A 1 733 ? 40.429 -27.013 60.785 1.00 51.81 733 ILE A O 1
ATOM 5696 N N . LYS A 1 734 ? 41.028 -29.001 61.628 1.00 46.75 734 LYS A N 1
ATOM 5697 C CA . LYS A 1 734 ? 39.659 -29.459 61.917 1.00 46.75 734 LYS A CA 1
ATOM 5698 C C . LYS A 1 734 ? 38.970 -28.579 62.970 1.00 46.75 734 LYS A C 1
ATOM 5700 O O . LYS A 1 734 ? 39.191 -28.766 64.164 1.00 46.75 734 LYS A O 1
ATOM 5705 N N . GLY A 1 735 ? 38.057 -27.717 62.520 1.00 43.12 735 GLY A N 1
ATOM 5706 C CA . GLY A 1 735 ? 36.998 -27.123 63.342 1.00 43.12 735 GLY A CA 1
ATOM 5707 C C . GLY A 1 735 ? 36.865 -25.603 63.222 1.00 43.12 735 GLY A C 1
ATOM 5708 O O . GLY A 1 735 ? 37.526 -24.870 63.947 1.00 43.12 735 GLY A O 1
ATOM 5709 N N . GLY A 1 736 ? 35.934 -25.146 62.382 1.00 29.20 736 GLY A N 1
ATOM 5710 C CA . GLY A 1 736 ? 35.485 -23.750 62.297 1.00 29.20 736 GLY A CA 1
ATOM 5711 C C . GLY A 1 736 ? 35.071 -23.405 60.869 1.00 29.20 736 GLY A C 1
ATOM 5712 O O . GLY A 1 736 ? 35.874 -23.605 59.972 1.00 29.20 736 GLY A O 1
ATOM 5713 N N . LYS A 1 737 ? 33.810 -22.993 60.682 1.00 34.00 737 LYS A N 1
ATOM 5714 C CA . LYS A 1 737 ? 33.152 -22.740 59.385 1.00 34.00 737 LYS A CA 1
ATOM 5715 C C . LYS A 1 737 ? 33.900 -21.783 58.468 1.00 34.00 737 LYS A C 1
ATOM 5717 O O . LYS A 1 737 ? 34.373 -20.751 58.991 1.00 34.00 737 LYS A O 1
#

Nearest PDB structures (foldseek):
  8tc9-assembly2_C  TM=9.613E-01  e=1.045E-58  Homo sapiens
  8tc8-assembly2_B  TM=9.637E-01  e=2.369E-58  Homo sapiens
  8h53-assembly1_A  TM=9.613E-01  e=1.515E-57  Homo sapiens
  2xgt-assembly1_A  TM=9.596E-01  e=5.260E-56  Brugia malayi
  3m4q-assembly1_B  TM=9.470E-01  e=8.911E-49  Entamoeba histolytica

Radius of gyration: 36.93 Å; Cα contacts (8 Å, |Δi|>4): 1150; chains: 1; bounding box: 94×80×109 Å

Foldseek 3Di:
DDEFEEELDPEDLVFAPRDLVHHHNALLSSCLVPPPHHYWYDDDNPDDTHGDDPVRNVVSPVSSVVVVVVVVVVVVVVVVVVVVVVVLVVLLVVQQVQDDDPDPVFDDADEDEPLPCLVVAQHKHKYKAFQADWDDDPQKIWTFGDHLNWTAIEIEGDSRCSHSCNSPAAGRFIKMFIFHKHAADPPDDDIVRIHGYGPDMDTPGGQDDDCRGLCNQDHPPDDVLSCLLVVVSVCSDPLNVLLVVLLVLLVVLLVVLCVVVVAAEDDADQKAPDAFFDDPWWDWDQDPNDIITGAQDCVLVLLLCCVPRAKYKYWAKHATNDPDWDLPDARIFTKIKIKHFQDDLVRQLVSVQSSLLSSVVSQCVDPSSVVSLCVLPVPDDRADPDFAEAEPVRLLVVCVVVVNWDFDADPVRHFDADPVRHGDTDRDDQVDDCDPVSQQVVQQVVQHKYWYAWHFCVVDTLFFAWDPPPPPPDTTTTSWTFIQHHLQGGFKTKHKGDLALVSSVVSCVVSVHDCVSVPSSSVCSVPDTGTMMMMMGRSVRSSCSSRVDSRPTDAPQPSPNSDGPDPDDDPVAPDQDPDPDDPDDDDAADADADPDPVVVVVLVVVVLLVQLLVLLPQAQADDPVSLSVVQVVQCVCLRDVNHSVVSRVSNVLCSRQPQDRRGSLSRNLSSLVSVQVVCVVVVHDRDDSVCSCVPNPPPDDPDDPDDPDDDDDDPPDPPDPVQADPPPRHGDDPDDD

Sequence (737 aa):
MATIHVDESAGSDESGKGTPELPYQTLAFAIFTHGASPILSRKDPSGTYEEPTQSALKKAKKGADGLEKKRERAEREAKEKAEERQRRERVLEESKKVVLTEDSSLPAATKAKIGNLTPLRSKRIRVSGWVHRLRVQKDLIFVVLRDGTGYLQCVFSGRVAQTYEALTLTLESTVELVGTLHPVPDGKTAPGGHELTVDYWKVIGAAPGGEDAFTNRLNEKSDPSIQADLRHLVIRGETASAVLKLRAALLTSFRASLTKRDLLEVTPPCMVQTQVEGGATLFKFDYYGQPAFLTQSSQLYLETCLPSLGDVFCVQESFRAENSHTRRHLSEYTHLEAELAFITFNDLMDHIEGVICDTVDILLESPSSAALIKQLNPNFTKPARPFRRLSYVDAIKWLNEHGIQHEAEDTEGNVIKDEQGNAKMVEHAVGDDIAEAAERRMTDILGTPVFLYGFPAELKAFYMKKIPGEGSGEHVFTESCDLLMPGVGEIVGGSMRIADMEELLAAYKREGIEPSPYYWFTDQRKYGTSEHGGYGLGVEFLLGSLALLHPPSRAYIDPWTGDLFGEGGVEKDPHIYPASHAEGVHGGVIMSKLGNATAKAQLGRATWKLLHTMTLRFPENPSQDERDAFNSYFHLLSRLYPCGECAIEFKALLKKFPPQTSSRRAAATWLCFVHNQVNARLHKPEFDCADLDATYDCGCGDAPVGAVTAAVHDPMDLEDDASKDRITGVEMIKGGK

Mean predicted aligned error: 17.02 Å